Protein AF-0000000080277235 (afdb_homodimer)

Radius of gyration: 29.0 Å; Cα contacts (8 Å, |Δi|>4): 1519; chains: 2; bounding box: 63×84×92 Å

Structure (mmCIF, N/CA/C/O backbone):
data_AF-0000000080277235-model_v1
#
loop_
_entity.id
_entity.type
_entity.pdbx_description
1 polymer 'ROK family transcriptional regulator'
#
loop_
_atom_site.group_PDB
_atom_site.id
_atom_site.type_symbol
_atom_site.label_atom_id
_atom_site.label_alt_id
_atom_site.label_comp_id
_atom_site.label_asym_id
_atom_site.label_entity_id
_atom_site.label_seq_id
_atom_site.pdbx_PDB_ins_code
_atom_site.Cartn_x
_atom_site.Cartn_y
_atom_site.Cartn_z
_atom_site.occupancy
_atom_site.B_iso_or_equiv
_atom_site.auth_seq_id
_atom_site.auth_comp_id
_atom_site.auth_asym_id
_atom_site.auth_atom_id
_atom_site.pdbx_PDB_model_num
ATOM 1 N N . MET A 1 1 ? 22.406 3.578 -0.194 1 37.38 1 MET A N 1
ATOM 2 C CA . MET A 1 1 ? 23.281 4.738 -0.133 1 37.38 1 MET A CA 1
ATOM 3 C C . MET A 1 1 ? 23.281 5.352 1.264 1 37.38 1 MET A C 1
ATOM 5 O O . MET A 1 1 ? 22.234 5.449 1.901 1 37.38 1 MET A O 1
ATOM 9 N N . LYS A 1 2 ? 24.375 5.488 1.881 1 57.31 2 LYS A N 1
ATOM 10 C CA . LYS A 1 2 ? 24.578 6.016 3.227 1 57.31 2 LYS A CA 1
ATOM 11 C C . LYS A 1 2 ? 23.953 7.402 3.365 1 57.31 2 LYS A C 1
ATOM 13 O O . LYS A 1 2 ? 24.109 8.25 2.482 1 57.31 2 LYS A O 1
ATOM 18 N N . GLU A 1 3 ? 22.938 7.582 4.219 1 74.44 3 GLU A N 1
ATOM 19 C CA . GLU A 1 3 ? 22.328 8.883 4.48 1 74.44 3 GLU A CA 1
ATOM 20 C C . GLU A 1 3 ? 23.375 9.961 4.676 1 74.44 3 GLU A C 1
ATOM 22 O O . GLU A 1 3 ? 24.422 9.711 5.281 1 74.44 3 GLU A O 1
ATOM 27 N N . ASN A 1 4 ? 23.156 11.117 4.027 1 87.19 4 ASN A N 1
ATOM 28 C CA . ASN A 1 4 ? 24.016 12.281 4.188 1 87.19 4 ASN A CA 1
ATOM 29 C C . ASN A 1 4 ? 24.172 12.68 5.652 1 87.19 4 ASN A C 1
ATOM 31 O O . ASN A 1 4 ? 23.172 12.719 6.387 1 87.19 4 ASN A O 1
ATOM 35 N N . ASN A 1 5 ? 25.375 12.836 6.137 1 92.38 5 ASN A N 1
ATOM 36 C CA . ASN A 1 5 ? 25.672 13.133 7.535 1 92.38 5 ASN A CA 1
ATOM 37 C C . ASN A 1 5 ? 24.906 14.375 8.008 1 92.38 5 ASN A C 1
ATOM 39 O O . ASN A 1 5 ? 24.406 14.406 9.133 1 92.38 5 ASN A O 1
ATOM 43 N N . TYR A 1 6 ? 24.797 15.391 7.18 1 93.5 6 TYR A N 1
ATOM 44 C CA . TYR A 1 6 ? 24.109 16.625 7.555 1 93.5 6 TYR A CA 1
ATOM 45 C C . TYR A 1 6 ? 22.609 16.359 7.746 1 93.5 6 TYR A C 1
ATOM 47 O O . TYR A 1 6 ? 22.016 16.875 8.695 1 93.5 6 TYR A O 1
ATOM 55 N N . SER A 1 7 ? 22.109 15.586 6.805 1 92.75 7 SER A N 1
ATOM 56 C CA . SER A 1 7 ? 20.688 15.25 6.914 1 92.75 7 SER A CA 1
ATOM 57 C C . SER A 1 7 ? 20.406 14.492 8.203 1 92.75 7 SER A C 1
ATOM 59 O O . SER A 1 7 ? 19.422 14.781 8.898 1 92.75 7 SER A O 1
ATOM 61 N N . LEU A 1 8 ? 21.234 13.555 8.445 1 92.12 8 LEU A N 1
ATOM 62 C CA . LEU A 1 8 ? 21.078 12.742 9.648 1 92.12 8 LEU A CA 1
ATOM 63 C C . LEU A 1 8 ? 21.141 13.609 10.898 1 92.12 8 LEU A C 1
ATOM 65 O O . LEU A 1 8 ? 20.312 13.469 11.805 1 92.12 8 LEU A O 1
ATOM 69 N N . ILE A 1 9 ? 22.078 14.492 10.977 1 94.69 9 ILE A N 1
ATOM 70 C CA . ILE A 1 9 ? 22.281 15.367 12.117 1 94.69 9 ILE A CA 1
ATOM 71 C C . ILE A 1 9 ? 21.094 16.328 12.266 1 94.69 9 ILE A C 1
ATOM 73 O O . ILE A 1 9 ? 20.531 16.469 13.352 1 94.69 9 ILE A O 1
ATOM 77 N N . LEU A 1 10 ? 20.672 16.938 11.18 1 94.25 10 LEU A N 1
ATOM 78 C CA . LEU A 1 10 ? 19.562 17.875 11.203 1 94.25 10 LEU A CA 1
ATOM 79 C C . LEU A 1 10 ? 18.266 17.188 11.648 1 94.25 10 LEU A C 1
ATOM 81 O O . LEU A 1 10 ? 17.531 17.734 12.477 1 94.25 10 LEU A O 1
ATOM 85 N N . ARG A 1 11 ? 18.031 16.047 11.164 1 91 11 ARG A N 1
ATOM 86 C CA . ARG A 1 11 ? 16.828 15.312 11.531 1 91 11 ARG A CA 1
ATOM 87 C C . ARG A 1 11 ? 16.828 14.969 13.023 1 91 11 ARG A C 1
ATOM 89 O O . ARG A 1 11 ? 15.797 15.047 13.688 1 91 11 ARG A O 1
ATOM 96 N N . THR A 1 12 ? 18.031 14.57 13.461 1 92.44 12 THR A N 1
ATOM 97 C CA . THR A 1 12 ? 18.156 14.219 14.875 1 92.44 12 THR A CA 1
ATOM 98 C C . THR A 1 12 ? 17.906 15.43 15.766 1 92.44 12 THR A C 1
ATOM 100 O O . THR A 1 12 ? 17.188 15.336 16.766 1 92.44 12 THR A O 1
ATOM 103 N N . ILE A 1 13 ? 18.453 16.547 15.398 1 93.94 13 ILE A N 1
ATOM 104 C CA . ILE A 1 13 ? 18.234 17.766 16.172 1 93.94 13 ILE A CA 1
ATOM 105 C C . ILE A 1 13 ? 16.75 18.141 16.125 1 93.94 13 ILE A C 1
ATOM 107 O O . ILE A 1 13 ? 16.172 18.531 17.156 1 93.94 13 ILE A O 1
ATOM 111 N N . HIS A 1 14 ? 16.156 18.016 14.953 1 92.12 14 HIS A N 1
ATOM 112 C CA . HIS A 1 14 ? 14.727 18.312 14.82 1 92.12 14 HIS A CA 1
ATOM 113 C C . HIS A 1 14 ? 13.891 17.422 15.727 1 92.12 14 HIS A C 1
ATOM 115 O O . HIS A 1 14 ? 12.953 17.891 16.375 1 92.12 14 HIS A O 1
ATOM 121 N N . HIS A 1 15 ? 14.211 16.25 15.781 1 88.44 15 HIS A N 1
ATOM 122 C CA . HIS A 1 15 ? 13.438 15.266 16.516 1 88.44 15 HIS A CA 1
ATOM 123 C C . HIS A 1 15 ? 13.477 15.547 18.016 1 88.44 15 HIS A C 1
ATOM 125 O O . HIS A 1 15 ? 12.461 15.414 18.703 1 88.44 15 HIS A O 1
ATOM 131 N N . TYR A 1 16 ? 14.609 16.047 18.484 1 89.5 16 TYR A N 1
ATOM 132 C CA . TYR A 1 16 ? 14.766 16.203 19.922 1 89.5 16 TYR A CA 1
ATOM 133 C C . TYR A 1 16 ? 14.555 17.656 20.344 1 89.5 16 TYR A C 1
ATOM 135 O O . TYR A 1 16 ? 14.375 17.953 21.531 1 89.5 16 TYR A O 1
ATOM 143 N N . GLY A 1 17 ? 14.492 18.5 19.375 1 90.06 17 GLY A N 1
ATOM 144 C CA . GLY A 1 17 ? 14.352 19.906 19.672 1 90.06 17 GLY A CA 1
ATOM 145 C C . GLY A 1 17 ? 15.656 20.562 20.078 1 90.06 17 GLY A C 1
ATOM 146 O O . GLY A 1 17 ? 16.109 21.516 19.422 1 90.06 17 GLY A O 1
ATOM 147 N N . THR A 1 18 ? 16.219 20.109 21.203 1 91.81 18 THR A N 1
ATOM 148 C CA . THR A 1 18 ? 17.531 20.469 21.719 1 91.81 18 THR A CA 1
ATOM 149 C C . THR A 1 18 ? 18.312 19.219 22.094 1 91.81 18 THR A C 1
ATOM 151 O O . THR A 1 18 ? 17.766 18.266 22.656 1 91.81 18 THR A O 1
ATOM 154 N N . ILE A 1 19 ? 19.609 19.281 21.656 1 94.19 19 ILE A N 1
ATOM 155 C CA . ILE A 1 19 ? 20.375 18.062 21.906 1 94.19 19 ILE A CA 1
ATOM 156 C C . ILE A 1 19 ? 21.828 18.406 22.188 1 94.19 19 ILE A C 1
ATOM 158 O O . ILE A 1 19 ? 22.391 19.328 21.562 1 94.19 19 ILE A O 1
ATOM 162 N N . GLU A 1 20 ? 22.406 17.672 23.062 1 93.44 20 GLU A N 1
ATOM 163 C CA . GLU A 1 20 ? 23.844 17.812 23.328 1 93.44 20 GLU A CA 1
ATOM 164 C C . GLU A 1 20 ? 24.656 17.125 22.234 1 93.44 20 GLU A C 1
ATOM 166 O O . GLU A 1 20 ? 24.219 16.141 21.641 1 93.44 20 GLU A O 1
ATOM 171 N N . ARG A 1 21 ? 25.844 17.656 22.016 1 90.94 21 ARG A N 1
ATOM 172 C CA . ARG A 1 21 ? 26.734 17.094 21 1 90.94 21 ARG A CA 1
ATOM 173 C C . ARG A 1 21 ? 27.031 15.617 21.297 1 90.94 21 ARG A C 1
ATOM 175 O O . ARG A 1 21 ? 27.062 14.797 20.375 1 90.94 21 ARG A O 1
ATOM 182 N N . VAL A 1 22 ? 27.219 15.375 22.562 1 91.56 22 VAL A N 1
ATOM 183 C CA . VAL A 1 22 ? 27.578 14.008 22.953 1 91.56 22 VAL A CA 1
ATOM 184 C C . VAL A 1 22 ? 26.438 13.062 22.594 1 91.56 22 VAL A C 1
ATOM 186 O O . VAL A 1 22 ? 26.672 11.953 22.094 1 91.56 22 VAL A O 1
ATOM 189 N N . LYS A 1 23 ? 25.281 13.445 22.828 1 93.81 23 LYS A N 1
ATOM 190 C CA . LYS A 1 23 ? 24.125 12.633 22.5 1 93.81 23 LYS A CA 1
ATOM 191 C C . LYS A 1 23 ? 23.938 12.5 21 1 93.81 23 LYS A C 1
ATOM 193 O O . LYS A 1 23 ? 23.484 11.461 20.516 1 93.81 23 LYS A O 1
ATOM 198 N N . LEU A 1 24 ? 24.203 13.516 20.328 1 94 24 LEU A N 1
ATOM 199 C CA . LEU A 1 24 ? 24.141 13.484 18.859 1 94 24 LEU A CA 1
ATOM 200 C C . LEU A 1 24 ? 25.062 12.414 18.297 1 94 24 LEU A C 1
ATOM 202 O O . LEU A 1 24 ? 24.688 11.711 17.359 1 94 24 LEU A O 1
ATOM 206 N N . VAL A 1 25 ? 26.266 12.266 18.875 1 94.56 25 VAL A N 1
ATOM 207 C CA . VAL A 1 25 ? 27.219 11.242 18.469 1 94.56 25 VAL A CA 1
ATOM 208 C C . VAL A 1 25 ? 26.625 9.859 18.703 1 94.56 25 VAL A C 1
ATOM 210 O O . VAL A 1 25 ? 26.672 9 17.828 1 94.56 25 VAL A O 1
ATOM 213 N N . GLU A 1 26 ? 26.031 9.742 19.812 1 94.25 26 GLU A N 1
ATOM 214 C CA . GLU A 1 26 ? 25.438 8.461 20.188 1 94.25 26 GLU A CA 1
ATOM 215 C C . GLU A 1 26 ? 24.297 8.086 19.266 1 94.25 26 GLU A C 1
ATOM 217 O O . GLU A 1 26 ? 24.219 6.953 18.766 1 94.25 26 GLU A O 1
ATOM 222 N N . LEU A 1 27 ? 23.5 9 18.969 1 91.38 27 LEU A N 1
ATOM 223 C CA . LEU A 1 27 ? 22.25 8.727 18.266 1 91.38 27 LEU A CA 1
ATOM 224 C C . LEU A 1 27 ? 22.5 8.57 16.766 1 91.38 27 LEU A C 1
ATOM 226 O O . LEU A 1 27 ? 21.797 7.805 16.094 1 91.38 27 LEU A O 1
ATOM 230 N N . THR A 1 28 ? 23.453 9.203 16.234 1 93 28 THR A N 1
ATOM 231 C CA . THR A 1 28 ? 23.719 9.156 14.805 1 93 28 THR A CA 1
ATOM 232 C C . THR A 1 28 ? 24.703 8.039 14.469 1 93 28 THR A C 1
ATOM 234 O O . THR A 1 28 ? 24.859 7.672 13.305 1 93 28 THR A O 1
ATOM 237 N N . ALA A 1 29 ? 25.438 7.621 15.438 1 92.75 29 ALA A N 1
ATOM 238 C CA . ALA A 1 29 ? 26.484 6.609 15.273 1 92.75 29 ALA A CA 1
ATOM 239 C C . ALA A 1 29 ? 27.594 7.113 14.375 1 92.75 29 ALA A C 1
ATOM 241 O O . ALA A 1 29 ? 28.281 6.32 13.711 1 92.75 29 ALA A O 1
ATOM 242 N N . LEU A 1 30 ? 27.656 8.383 14.289 1 93.62 30 LEU A N 1
ATOM 243 C CA . LEU A 1 30 ? 28.781 9.016 13.617 1 93.62 30 LEU A CA 1
ATOM 244 C C . LEU A 1 30 ? 29.938 9.219 14.586 1 93.62 30 LEU A C 1
ATOM 246 O O . LEU A 1 30 ? 29.75 9.234 15.797 1 93.62 30 LEU A O 1
ATOM 250 N N . SER A 1 31 ? 31.094 9.352 13.992 1 94.31 31 SER A N 1
ATOM 251 C CA . SER A 1 31 ? 32.25 9.625 14.844 1 94.31 31 SER A CA 1
ATOM 252 C C . SER A 1 31 ? 32.156 11.016 15.461 1 94.31 31 SER A C 1
ATOM 254 O O . SER A 1 31 ? 31.594 11.93 14.859 1 94.31 31 SER A O 1
ATOM 256 N N . PRO A 1 32 ? 32.75 11.133 16.641 1 94.56 32 PRO A N 1
ATOM 257 C CA . PRO A 1 32 ? 32.75 12.453 17.266 1 94.56 32 PRO A CA 1
ATOM 258 C C . PRO A 1 32 ? 33.406 13.523 16.391 1 94.56 32 PRO A C 1
ATOM 260 O O . PRO A 1 32 ? 32.906 14.656 16.344 1 94.56 32 PRO A O 1
ATOM 263 N N . SER A 1 33 ? 34.406 13.18 15.68 1 95.5 33 SER A N 1
ATOM 264 C CA . SER A 1 33 ? 35.062 14.141 14.797 1 95.5 33 SER A CA 1
ATOM 265 C C . SER A 1 33 ? 34.156 14.57 13.656 1 95.5 33 SER A C 1
ATOM 267 O O . SER A 1 33 ? 34.125 15.742 13.289 1 95.5 33 SER A O 1
ATOM 269 N N . THR A 1 34 ? 33.375 13.648 13.102 1 95.19 34 THR A N 1
ATOM 270 C CA . THR A 1 34 ? 32.438 13.93 12.023 1 95.19 34 THR A CA 1
ATOM 271 C C . THR A 1 34 ? 31.312 14.844 12.516 1 95.19 34 THR A C 1
ATOM 273 O O . THR A 1 34 ? 30.953 15.812 11.852 1 95.19 34 THR A O 1
ATOM 276 N N . VAL A 1 35 ? 30.859 14.523 13.711 1 96.25 35 VAL A N 1
ATOM 277 C CA . VAL A 1 35 ? 29.781 15.328 14.289 1 96.25 35 VAL A CA 1
ATOM 278 C C . VAL A 1 35 ? 30.281 16.75 14.547 1 96.25 35 VAL A C 1
ATOM 280 O O . VAL A 1 35 ? 29.594 17.719 14.211 1 96.25 35 VAL A O 1
ATOM 283 N N . THR A 1 36 ? 31.406 16.812 15.039 1 94.56 36 THR A N 1
ATOM 284 C CA . THR A 1 36 ? 31.984 18.125 15.352 1 94.56 36 THR A CA 1
ATOM 285 C C . THR A 1 36 ? 32.156 18.953 14.086 1 94.56 36 THR A C 1
ATOM 287 O O . THR A 1 36 ? 31.797 20.125 14.047 1 94.56 36 THR A O 1
ATOM 290 N N . ARG A 1 37 ? 32.656 18.344 13.102 1 95.5 37 ARG A N 1
ATOM 291 C CA . ARG A 1 37 ? 32.875 19.031 11.836 1 95.5 37 ARG A CA 1
ATOM 292 C C . ARG A 1 37 ? 31.562 19.5 11.234 1 95.5 37 ARG A C 1
ATOM 294 O O . ARG A 1 37 ? 31.438 20.672 10.859 1 95.5 37 ARG A O 1
ATOM 301 N N . CYS A 1 38 ? 30.625 18.625 11.133 1 96.12 38 CYS A N 1
ATOM 302 C CA . CYS A 1 38 ? 29.328 18.938 10.523 1 96.12 38 CYS A CA 1
ATOM 303 C C . CYS A 1 38 ? 28.594 20.016 11.32 1 96.12 38 CYS A C 1
ATOM 305 O O . CYS A 1 38 ? 28.047 20.953 10.742 1 96.12 38 CYS A O 1
ATOM 307 N N . VAL A 1 39 ? 28.672 19.859 12.609 1 96.12 39 VAL A N 1
ATOM 308 C CA . VAL A 1 39 ? 27.953 20.797 13.477 1 96.12 39 VAL A CA 1
ATOM 309 C C . VAL A 1 39 ? 28.578 22.188 13.367 1 96.12 39 VAL A C 1
ATOM 311 O O . VAL A 1 39 ? 27.875 23.188 13.281 1 96.12 39 VAL A O 1
ATOM 314 N N . ASN A 1 40 ? 29.859 22.203 13.367 1 96.12 40 ASN A N 1
ATOM 315 C CA . ASN A 1 40 ? 30.531 23.484 13.234 1 96.12 40 ASN A CA 1
ATOM 316 C C . ASN A 1 40 ? 30.172 24.172 11.922 1 96.12 40 ASN A C 1
ATOM 318 O O . ASN A 1 40 ? 29.969 25.391 11.891 1 96.12 40 ASN A O 1
ATOM 322 N N . GLU A 1 41 ? 30.094 23.406 10.922 1 96.44 41 GLU A N 1
ATOM 323 C CA . GLU A 1 41 ? 29.703 23.969 9.633 1 96.44 41 GLU A CA 1
ATOM 324 C C . GLU A 1 41 ? 28.266 24.5 9.664 1 96.44 41 GLU A C 1
ATOM 326 O O . GLU A 1 41 ? 27.984 25.578 9.133 1 96.44 41 GLU A O 1
ATOM 331 N N . LEU A 1 42 ? 27.391 23.797 10.281 1 97.06 42 LEU A N 1
ATOM 332 C CA . LEU A 1 42 ? 25.984 24.172 10.383 1 97.06 42 LEU A CA 1
ATOM 333 C C . LEU A 1 42 ? 25.828 25.438 11.234 1 97.06 42 LEU A C 1
ATOM 335 O O . LEU A 1 42 ? 24.969 26.266 10.953 1 97.06 42 LEU A O 1
ATOM 339 N N . ILE A 1 43 ? 26.672 25.562 12.234 1 95.94 43 ILE A N 1
ATOM 340 C CA . ILE A 1 43 ? 26.656 26.734 13.094 1 95.94 43 ILE A CA 1
ATOM 341 C C . ILE A 1 43 ? 27.203 27.938 12.328 1 95.94 43 ILE A C 1
ATOM 343 O O . ILE A 1 43 ? 26.609 29.016 12.352 1 95.94 43 ILE A O 1
ATOM 347 N N . ASN A 1 44 ? 28.266 27.672 11.633 1 96.12 44 ASN A N 1
ATOM 348 C CA . ASN A 1 44 ? 28.891 28.75 10.875 1 96.12 44 ASN A CA 1
ATOM 349 C C . ASN A 1 44 ? 27.938 29.312 9.812 1 96.12 44 ASN A C 1
ATOM 351 O O . ASN A 1 44 ? 27.969 30.516 9.531 1 96.12 44 ASN A O 1
ATOM 355 N N . GLU A 1 45 ? 27.156 28.438 9.273 1 96.12 45 GLU A N 1
ATOM 356 C CA . GLU A 1 45 ? 26.219 28.859 8.234 1 96.12 45 GLU A CA 1
ATOM 357 C C . GLU A 1 45 ? 24.891 29.266 8.828 1 96.12 45 GLU A C 1
ATOM 359 O O . GLU A 1 45 ? 23.938 29.547 8.094 1 96.12 45 GLU A O 1
ATOM 364 N N . ASN A 1 46 ? 24.734 29.234 10.172 1 95.81 46 ASN A N 1
ATOM 365 C CA . ASN A 1 46 ? 23.609 29.766 10.945 1 95.81 46 ASN A CA 1
ATOM 366 C C . ASN A 1 46 ? 22.375 28.875 10.812 1 95.81 46 ASN A C 1
ATOM 368 O O . ASN A 1 46 ? 21.234 29.344 10.883 1 95.81 46 ASN A O 1
ATOM 372 N N . TYR A 1 47 ? 22.562 27.609 10.531 1 97.12 47 TYR A N 1
ATOM 373 C CA . TYR A 1 47 ? 21.453 26.672 10.484 1 97.12 47 TYR A CA 1
ATOM 374 C C . TYR A 1 47 ? 21.188 26.078 11.867 1 97.12 47 TYR A C 1
ATOM 376 O O . TYR A 1 47 ? 20.062 25.688 12.18 1 97.12 47 TYR A O 1
ATOM 384 N N . VAL A 1 48 ? 22.266 25.984 12.711 1 97.06 48 VAL A N 1
ATOM 385 C CA . VAL A 1 48 ? 22.203 25.469 14.07 1 97.06 48 VAL A CA 1
ATOM 386 C C . VAL A 1 48 ? 22.812 26.484 15.039 1 97.06 48 VAL A C 1
ATOM 388 O O . VAL A 1 48 ? 23.75 27.203 14.68 1 97.06 48 VAL A O 1
ATOM 391 N N . VAL A 1 49 ? 22.266 26.531 16.203 1 96.25 49 VAL A N 1
ATOM 392 C CA . VAL A 1 49 ? 22.797 27.438 17.219 1 96.25 49 VAL A CA 1
ATOM 393 C C . VAL A 1 49 ? 23.094 26.672 18.5 1 96.25 49 VAL A C 1
ATOM 395 O O . VAL A 1 49 ? 22.469 25.641 18.766 1 96.25 49 VAL A O 1
ATOM 398 N N . GLU A 1 50 ? 24 27.125 19.203 1 93.81 50 GLU A N 1
ATOM 399 C CA . GLU A 1 50 ? 24.328 26.578 20.516 1 93.81 50 GLU A CA 1
ATOM 400 C C . GLU A 1 50 ? 23.562 27.297 21.625 1 93.81 50 GLU A C 1
ATOM 402 O O . GLU A 1 50 ? 23.406 28.531 21.578 1 93.81 50 GLU A O 1
ATOM 407 N N . ILE A 1 51 ? 22.953 26.375 22.406 1 87.12 51 ILE A N 1
ATOM 408 C CA . ILE A 1 51 ? 22.219 26.938 23.547 1 87.12 51 ILE A CA 1
ATOM 409 C C . ILE A 1 51 ? 22.922 26.547 24.844 1 87.12 51 ILE A C 1
ATOM 411 O O . ILE A 1 51 ? 23.312 25.391 25.016 1 87.12 51 ILE A O 1
ATOM 415 N N . GLY A 1 52 ? 23.547 27.375 25.766 1 72.69 52 GLY A N 1
ATOM 416 C CA . GLY A 1 52 ? 24.219 27.125 27.016 1 72.69 52 GLY A CA 1
ATOM 417 C C . GLY A 1 52 ? 24.266 28.328 27.938 1 72.69 52 GLY A C 1
ATOM 418 O O . GLY A 1 52 ? 24.016 29.453 27.516 1 72.69 52 GLY A O 1
ATOM 419 N N . THR A 1 53 ? 23.656 28.25 29.109 1 55.5 53 THR A N 1
ATOM 420 C CA . THR A 1 53 ? 23.672 29.219 30.219 1 55.5 53 THR A CA 1
ATOM 421 C C . THR A 1 53 ? 25.094 29.594 30.578 1 55.5 53 THR A C 1
ATOM 423 O O . THR A 1 53 ? 25.906 28.734 30.953 1 55.5 53 THR A O 1
ATOM 426 N N . LEU A 1 54 ? 25.672 30.516 29.938 1 47.16 54 LEU A N 1
ATOM 427 C CA . LEU A 1 54 ? 26.812 31.094 30.641 1 47.16 54 LEU A CA 1
ATOM 428 C C . LEU A 1 54 ? 26.422 31.531 32.031 1 47.16 54 LEU A C 1
ATOM 430 O O . LEU A 1 54 ? 25.719 32.531 32.219 1 47.16 54 LEU A O 1
ATOM 434 N N . LYS A 1 55 ? 25.844 30.875 33.062 1 44.91 55 LYS A N 1
ATOM 435 C CA . LYS A 1 55 ? 25.812 31.547 34.375 1 44.91 55 LYS A CA 1
ATOM 436 C C . LYS A 1 55 ? 27.219 31.922 34.812 1 44.91 55 LYS A C 1
ATOM 438 O O . LYS A 1 55 ? 28.078 31.062 35 1 44.91 55 LYS A O 1
ATOM 443 N N . GLN A 1 56 ? 27.609 33.062 34.406 1 40.78 56 GLN A N 1
ATOM 444 C CA . GLN A 1 56 ? 28.719 33.719 35.062 1 40.78 56 GLN A CA 1
ATOM 445 C C . GLN A 1 56 ? 28.547 33.719 36.562 1 40.78 56 GLN A C 1
ATOM 447 O O . GLN A 1 56 ? 29.234 34.438 37.281 1 40.78 56 GLN A O 1
ATOM 452 N N . GLY A 1 57 ? 27.625 33.156 37.344 1 40.06 57 GLY A N 1
ATOM 453 C CA . GLY A 1 57 ? 27.797 33.562 38.719 1 40.06 57 GLY A CA 1
ATOM 454 C C . GLY A 1 57 ? 29.156 33.219 39.312 1 40.06 57 GLY A C 1
ATOM 455 O O . GLY A 1 57 ? 29.844 32.344 38.75 1 40.06 57 GLY A O 1
ATOM 456 N N . LYS A 1 58 ? 29.734 34.219 40.188 1 41.09 58 LYS A N 1
ATOM 457 C CA . LYS A 1 58 ? 30.969 34.188 40.969 1 41.09 58 LYS A CA 1
ATOM 458 C C . LYS A 1 58 ? 31.234 32.781 41.5 1 41.09 58 LYS A C 1
ATOM 460 O O . LYS A 1 58 ? 32.312 32.5 42.062 1 41.09 58 LYS A O 1
ATOM 465 N N . GLU A 1 59 ? 30.391 32.312 42.406 1 36.81 59 GLU A N 1
ATOM 466 C CA . GLU A 1 59 ? 30.938 31.281 43.281 1 36.81 59 GLU A CA 1
ATOM 467 C C . GLU A 1 59 ? 31.438 30.094 42.469 1 36.81 59 GLU A C 1
ATOM 469 O O . GLU A 1 59 ? 31.141 29.984 41.25 1 36.81 59 GLU A O 1
ATOM 474 N N . LYS A 1 60 ? 31.438 28.75 43.281 1 40.44 60 LYS A N 1
ATOM 475 C CA . LYS A 1 60 ? 32.219 27.516 43.156 1 40.44 60 LYS A CA 1
ATOM 476 C C . LYS A 1 60 ? 32.125 26.953 41.719 1 40.44 60 LYS A C 1
ATOM 478 O O . LYS A 1 60 ? 31.547 27.578 40.844 1 40.44 60 LYS A O 1
ATOM 483 N N . LYS A 1 61 ? 32.031 25.531 41.812 1 42.62 61 LYS A N 1
ATOM 484 C CA . LYS A 1 61 ? 32.156 24.375 40.906 1 42.62 61 LYS A CA 1
ATOM 485 C C . LYS A 1 61 ? 31.109 24.422 39.812 1 42.62 61 LYS A C 1
ATOM 487 O O . LYS A 1 61 ? 30.047 23.812 39.938 1 42.62 61 LYS A O 1
ATOM 492 N N . VAL A 1 62 ? 30.656 25.484 39.438 1 39.34 62 VAL A N 1
ATOM 493 C CA . VAL A 1 62 ? 29.609 25.438 38.406 1 39.34 62 VAL A CA 1
ATOM 494 C C . VAL A 1 62 ? 30.016 24.484 37.281 1 39.34 62 VAL A C 1
ATOM 496 O O . VAL A 1 62 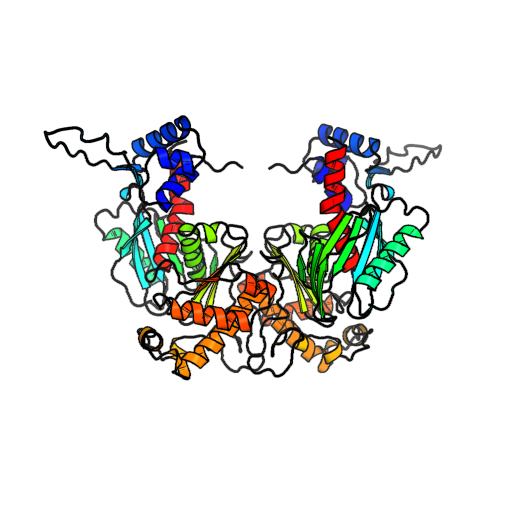? 31.031 24.719 36.625 1 39.34 62 VAL A O 1
ATOM 499 N N . GLY A 1 63 ? 29.797 23.328 37.469 1 44.62 63 GLY A N 1
ATOM 500 C CA . GLY A 1 63 ? 30.062 22.234 36.531 1 44.62 63 GLY A CA 1
ATOM 501 C C . GLY A 1 63 ? 29.766 22.594 35.094 1 44.62 63 GLY A C 1
ATOM 502 O O . GLY A 1 63 ? 28.953 23.469 34.812 1 44.62 63 GLY A O 1
ATOM 503 N N . ARG A 1 64 ? 30.812 22.531 34.188 1 48.03 64 ARG A N 1
ATOM 504 C CA . ARG A 1 64 ? 30.734 22.719 32.75 1 48.03 64 ARG A CA 1
ATOM 505 C C . ARG A 1 64 ? 29.391 22.266 32.188 1 48.03 64 ARG A C 1
ATOM 507 O O . ARG A 1 64 ? 29.062 21.078 32.219 1 48.03 64 ARG A O 1
ATOM 514 N N . ARG A 1 65 ? 28.359 22.953 32.438 1 54.12 65 ARG A N 1
ATOM 515 C CA . ARG A 1 65 ? 27.047 22.594 31.922 1 54.12 65 ARG A CA 1
ATOM 516 C C . ARG A 1 65 ? 27.078 22.344 30.422 1 54.12 65 ARG A C 1
ATOM 518 O O . ARG A 1 65 ? 27.797 23.031 29.688 1 54.12 65 ARG A O 1
ATOM 525 N N . ALA A 1 66 ? 26.609 21.25 29.812 1 65.06 66 ALA A N 1
ATOM 526 C CA . ALA A 1 66 ? 26.656 20.625 28.5 1 65.06 66 ALA A CA 1
ATOM 527 C C . ALA A 1 66 ? 25.984 21.516 27.453 1 65.06 66 ALA A C 1
ATOM 529 O O . ALA A 1 66 ? 24.875 22.016 27.672 1 65.06 66 ALA A O 1
ATOM 530 N N . ILE A 1 67 ? 26.734 22.219 26.453 1 83.25 67 ILE A N 1
ATOM 531 C CA . ILE A 1 67 ? 26.297 22.984 25.281 1 83.25 67 ILE A CA 1
ATOM 532 C C . ILE A 1 67 ? 25.328 22.141 24.453 1 83.25 67 ILE A C 1
ATOM 534 O O . ILE A 1 67 ? 25.641 21 24.094 1 83.25 67 ILE A O 1
ATOM 538 N N . SER A 1 68 ? 24.062 22.688 24.391 1 93.5 68 SER A N 1
ATOM 539 C CA . SER A 1 68 ? 23.078 21.984 23.562 1 93.5 68 SER A CA 1
ATOM 540 C C . SER A 1 68 ? 22.922 22.656 22.203 1 93.5 68 SER A C 1
ATOM 542 O O . SER A 1 68 ? 23.297 23.828 22.031 1 93.5 68 SER A O 1
ATOM 544 N N . LEU A 1 69 ? 22.531 21.938 21.234 1 95.94 69 LEU A N 1
ATOM 545 C CA . LEU A 1 69 ? 22.312 22.406 19.859 1 95.94 69 LEU A CA 1
ATOM 546 C C . LEU A 1 69 ? 20.828 22.484 19.547 1 95.94 69 LEU A C 1
ATOM 548 O O . LEU A 1 69 ? 20.047 21.625 19.984 1 95.94 69 LEU A O 1
ATOM 552 N N . LYS A 1 70 ? 20.469 23.484 18.812 1 96.69 70 LYS A N 1
ATOM 553 C CA . LYS A 1 70 ? 19.109 23.625 18.297 1 96.69 70 LYS A CA 1
ATOM 554 C C . LYS A 1 70 ? 19.125 24.172 16.875 1 96.69 70 LYS A C 1
ATOM 556 O O . LYS A 1 70 ? 20.062 24.859 16.469 1 96.69 70 LYS A O 1
ATOM 561 N N . ILE A 1 71 ? 18.078 23.859 16.156 1 97.06 71 ILE A N 1
ATOM 562 C CA . ILE A 1 71 ? 17.922 24.438 14.82 1 97.06 71 ILE A CA 1
ATOM 563 C C . ILE A 1 71 ? 17.609 25.938 14.938 1 97.06 71 ILE A C 1
ATOM 565 O O . ILE A 1 71 ? 16.797 26.344 15.766 1 97.06 71 ILE A O 1
ATOM 569 N N . ASN A 1 72 ? 18.281 26.766 14.164 1 96.25 72 ASN A N 1
ATOM 570 C CA . ASN A 1 72 ? 17.969 28.188 14.094 1 96.25 72 ASN A CA 1
ATOM 571 C C . ASN A 1 72 ? 16.625 28.438 13.406 1 96.25 72 ASN A C 1
ATOM 573 O O . ASN A 1 72 ? 16.516 28.266 12.195 1 96.25 72 ASN A O 1
ATOM 577 N N . PRO A 1 73 ? 15.656 28.859 14.141 1 94.69 73 PRO A N 1
ATOM 578 C CA . PRO A 1 73 ? 14.328 29.031 13.539 1 94.69 73 PRO A CA 1
ATOM 579 C C . PRO A 1 73 ? 14.328 30.047 12.391 1 94.69 73 PRO A C 1
ATOM 581 O O . PRO A 1 73 ? 13.516 29.953 11.469 1 94.69 73 PRO A O 1
ATOM 584 N N . LYS A 1 74 ? 15.242 30.969 12.352 1 92 74 LYS A N 1
ATOM 585 C CA . LYS A 1 74 ? 15.266 32.062 11.375 1 92 74 LYS A CA 1
ATOM 586 C C . LYS A 1 74 ? 15.898 31.594 10.062 1 92 74 LYS A C 1
ATOM 588 O O . LYS A 1 74 ? 15.844 32.312 9.062 1 92 74 LYS A O 1
ATOM 593 N N . SER A 1 75 ? 16.438 30.406 10.102 1 94.31 75 SER A N 1
ATOM 594 C CA . SER A 1 75 ? 17.188 29.953 8.93 1 94.31 75 SER A CA 1
ATOM 595 C C . SER A 1 75 ? 16.25 29.5 7.812 1 94.31 75 SER A C 1
ATOM 597 O O . SER A 1 75 ? 16.672 29.281 6.684 1 94.31 75 SER A O 1
ATOM 599 N N . PHE A 1 76 ? 15.016 29.375 8.062 1 94.25 76 PHE A N 1
ATOM 600 C CA . PHE A 1 76 ? 14.031 28.969 7.07 1 94.25 76 PHE A CA 1
ATOM 601 C C . PHE A 1 76 ? 12.633 29.438 7.457 1 94.25 76 PHE A C 1
ATOM 603 O O . PHE A 1 76 ? 12.242 29.344 8.617 1 94.25 76 PHE A O 1
ATOM 610 N N . ARG A 1 77 ? 11.945 30.016 6.605 1 94.25 77 ARG A N 1
ATOM 611 C CA . ARG A 1 77 ? 10.57 30.469 6.828 1 94.25 77 ARG A CA 1
ATOM 612 C C . ARG A 1 77 ? 9.664 30 5.695 1 94.25 77 ARG A C 1
ATOM 614 O O . ARG A 1 77 ? 10.023 30.109 4.52 1 94.25 77 ARG A O 1
ATOM 621 N N . VAL A 1 78 ? 8.516 29.5 6.059 1 96.69 78 VAL A N 1
ATOM 622 C CA . VAL A 1 78 ? 7.523 28.984 5.117 1 96.69 78 VAL A CA 1
ATOM 623 C C . VAL A 1 78 ? 6.156 29.594 5.434 1 96.69 78 VAL A C 1
ATOM 625 O O . VAL A 1 78 ? 5.785 29.734 6.602 1 96.69 78 VAL A O 1
ATOM 628 N N . LEU A 1 79 ? 5.465 30.031 4.418 1 97.5 79 LEU A N 1
ATOM 629 C CA . LEU A 1 79 ? 4.039 30.281 4.602 1 97.5 79 LEU A CA 1
ATOM 630 C C . LEU A 1 79 ? 3.23 29 4.41 1 97.5 79 LEU A C 1
ATOM 632 O O . LEU A 1 79 ? 3.363 28.328 3.389 1 97.5 79 LEU A O 1
ATOM 636 N N . LEU A 1 80 ? 2.463 28.672 5.414 1 98.44 80 LEU A N 1
ATOM 637 C CA . LEU A 1 80 ? 1.645 27.453 5.414 1 98.44 80 LEU A CA 1
ATOM 638 C C . LEU A 1 80 ? 0.176 27.797 5.184 1 98.44 80 LEU A C 1
ATOM 640 O O . LEU A 1 80 ? -0.359 28.719 5.805 1 98.44 80 LEU A O 1
ATOM 644 N N . VAL A 1 81 ? -0.424 27.094 4.281 1 98.56 81 VAL A N 1
ATOM 645 C CA . VAL A 1 81 ? -1.834 27.281 3.953 1 98.56 81 VAL A CA 1
ATOM 646 C C . VAL A 1 81 ? -2.568 25.953 4.059 1 98.56 81 VAL A C 1
ATOM 648 O O . VAL A 1 81 ? -2.322 25.031 3.27 1 98.56 81 VAL A O 1
ATOM 651 N N . ASP A 1 82 ? -3.43 25.781 5.008 1 97.75 82 ASP A N 1
ATOM 652 C CA . ASP A 1 82 ? -4.273 24.609 5.152 1 97.75 82 ASP A CA 1
ATOM 653 C C . ASP A 1 82 ? -5.699 24.891 4.68 1 97.75 82 ASP A C 1
ATOM 655 O O . ASP A 1 82 ? -6.488 25.5 5.398 1 97.75 82 ASP A O 1
ATOM 659 N N . VAL A 1 83 ? -6.004 24.391 3.537 1 96.38 83 VAL A N 1
ATOM 660 C CA . VAL A 1 83 ? -7.309 24.625 2.932 1 96.38 83 VAL A CA 1
ATOM 661 C C . VAL A 1 83 ? -8.32 23.609 3.455 1 96.38 83 VAL A C 1
ATOM 663 O O . VAL A 1 83 ? -8.148 22.406 3.279 1 96.38 83 VAL A O 1
ATOM 666 N N . GLY A 1 84 ? -9.328 24.078 4.129 1 90.56 84 GLY A N 1
ATOM 667 C CA . GLY A 1 84 ? -10.438 23.25 4.566 1 90.56 84 GLY A CA 1
ATOM 668 C C . GLY A 1 84 ? -11.703 23.453 3.752 1 90.56 84 GLY A C 1
ATOM 669 O O . GLY A 1 84 ? -11.734 24.281 2.844 1 90.56 84 GLY A O 1
ATOM 670 N N . ALA A 1 85 ? -12.727 22.656 4.062 1 85.38 85 ALA A N 1
ATOM 671 C CA . ALA A 1 85 ? -13.992 22.75 3.35 1 85.38 85 ALA A CA 1
ATOM 672 C C . ALA A 1 85 ? -14.648 24.109 3.578 1 85.38 85 ALA A C 1
ATOM 674 O O . ALA A 1 85 ? -15.227 24.688 2.656 1 85.38 85 ALA A O 1
ATOM 675 N N . TYR A 1 86 ? -14.461 24.625 4.812 1 86.5 86 TYR A N 1
ATOM 676 C CA . TYR A 1 86 ? -15.18 25.844 5.152 1 86.5 86 TYR A CA 1
ATOM 677 C C . TYR A 1 86 ? -14.211 26.953 5.574 1 86.5 86 TYR A C 1
ATOM 679 O O . TYR A 1 86 ? -14.508 28.141 5.414 1 86.5 86 TYR A O 1
ATOM 687 N N . VAL A 1 87 ? -13.109 26.516 6.172 1 91.62 87 VAL A N 1
ATOM 688 C CA . VAL A 1 87 ? -12.148 27.484 6.707 1 91.62 87 VAL A CA 1
ATOM 689 C C . VAL A 1 87 ? -10.758 27.188 6.16 1 91.62 87 VAL A C 1
ATOM 691 O O . VAL A 1 87 ? -10.359 26.016 6.066 1 91.62 87 VAL A O 1
ATOM 694 N N . THR A 1 88 ? -10.07 28.219 5.75 1 96.62 88 THR A N 1
ATOM 695 C CA . THR A 1 88 ? -8.664 28.125 5.387 1 96.62 88 THR A CA 1
ATOM 696 C C . THR A 1 88 ? -7.781 28.75 6.461 1 96.62 88 THR A C 1
ATOM 698 O O . THR A 1 88 ? -8.016 29.891 6.871 1 96.62 88 THR A O 1
ATOM 701 N N . ASN A 1 89 ? -6.816 27.969 6.949 1 97.12 89 ASN A N 1
ATOM 702 C CA . ASN A 1 89 ? -5.906 28.422 7.988 1 97.12 89 ASN A CA 1
ATOM 703 C C . ASN A 1 89 ? -4.547 28.812 7.41 1 97.12 89 ASN A C 1
ATOM 705 O O . ASN A 1 89 ? -4.062 28.172 6.473 1 97.12 89 ASN A O 1
ATOM 709 N N . TYR A 1 90 ? -3.967 29.828 7.996 1 97.5 90 TYR A N 1
ATOM 710 C CA . TYR A 1 90 ? -2.654 30.328 7.582 1 97.5 90 TYR A CA 1
ATOM 711 C C . TYR A 1 90 ? -1.691 30.359 8.766 1 97.5 90 TYR A C 1
ATOM 713 O O . TYR A 1 90 ? -2.098 30.609 9.898 1 97.5 90 TYR A O 1
ATOM 721 N N . ALA A 1 91 ? -0.457 30.094 8.508 1 97.44 91 ALA A N 1
ATOM 722 C CA . ALA A 1 91 ? 0.586 30.203 9.523 1 97.44 91 ALA A CA 1
ATOM 723 C C . ALA A 1 91 ? 1.955 30.406 8.883 1 97.44 91 ALA A C 1
ATOM 725 O O . ALA A 1 91 ? 2.154 30.109 7.707 1 97.44 91 ALA A O 1
ATOM 726 N N . PHE A 1 92 ? 2.803 31 9.602 1 96.12 92 PHE A N 1
ATOM 727 C CA . PHE A 1 92 ? 4.219 30.938 9.266 1 96.12 92 PHE A CA 1
ATOM 728 C C . PHE A 1 92 ? 4.891 29.766 9.969 1 96.12 92 PHE A C 1
ATOM 730 O O . PHE A 1 92 ? 4.609 29.5 11.141 1 96.12 92 PHE A O 1
ATOM 737 N N . GLY A 1 93 ? 5.66 29 9.25 1 96.75 93 GLY A N 1
ATOM 738 C CA . GLY A 1 93 ? 6.496 27.953 9.805 1 96.75 93 GLY A CA 1
ATOM 739 C C . GLY A 1 93 ? 7.973 28.297 9.805 1 96.75 93 GLY A C 1
ATOM 740 O O . GLY A 1 93 ? 8.438 29.062 8.961 1 96.75 93 GLY A O 1
ATOM 741 N N . TYR A 1 94 ? 8.672 27.625 10.727 1 95.69 94 TYR A N 1
ATOM 742 C CA . TYR A 1 94 ? 10.086 27.938 10.891 1 95.69 94 TYR A CA 1
ATOM 743 C C . TYR A 1 94 ? 10.93 26.672 10.836 1 95.69 94 TYR A C 1
ATOM 745 O O . TYR A 1 94 ? 10.406 25.562 10.938 1 95.69 94 TYR A O 1
ATOM 753 N N . ALA A 1 95 ? 12.203 26.844 10.742 1 95.94 95 ALA A N 1
ATOM 754 C CA . ALA A 1 95 ? 13.148 25.75 10.516 1 95.94 95 ALA A CA 1
ATOM 755 C C . ALA A 1 95 ? 13.141 24.766 11.68 1 95.94 95 ALA A C 1
ATOM 757 O O . ALA A 1 95 ? 13.414 23.578 11.5 1 95.94 95 ALA A O 1
ATOM 758 N N . ASP A 1 96 ? 12.812 25.234 12.844 1 95.56 96 ASP A N 1
ATOM 759 C CA . ASP A 1 96 ? 12.898 24.375 14.023 1 95.56 96 ASP A CA 1
ATOM 760 C C . ASP A 1 96 ? 11.617 23.562 14.195 1 95.56 96 ASP A C 1
ATOM 762 O O . ASP A 1 96 ? 11.477 22.828 15.18 1 95.56 96 ASP A O 1
ATOM 766 N N . GLY A 1 97 ? 10.648 23.781 13.312 1 95.75 97 GLY A N 1
ATOM 767 C CA . GLY A 1 97 ? 9.453 22.953 13.328 1 95.75 97 GLY A CA 1
ATOM 768 C C . GLY A 1 97 ? 8.281 23.609 14.023 1 95.75 97 GLY A C 1
ATOM 769 O O . GLY A 1 97 ? 7.234 22.984 14.211 1 95.75 97 GLY A O 1
ATOM 770 N N . THR A 1 98 ? 8.453 24.844 14.391 1 95.75 98 THR A N 1
ATOM 771 C CA . THR A 1 98 ? 7.363 25.547 15.07 1 95.75 98 THR A CA 1
ATOM 772 C C . THR A 1 98 ? 6.555 26.375 14.078 1 95.75 98 THR A C 1
ATOM 774 O O . THR A 1 98 ? 7.02 26.656 12.969 1 95.75 98 THR A O 1
ATOM 777 N N . ILE A 1 99 ? 5.289 26.719 14.43 1 96.81 99 ILE A N 1
ATOM 778 C CA . ILE A 1 99 ? 4.449 27.547 13.562 1 96.81 99 ILE A CA 1
ATOM 779 C C . ILE A 1 99 ? 3.936 28.75 14.328 1 96.81 99 ILE A C 1
ATOM 781 O O . ILE A 1 99 ? 3.875 28.734 15.562 1 96.81 99 ILE A O 1
ATOM 785 N N . GLU A 1 100 ? 3.684 29.812 13.703 1 95.44 100 GLU A N 1
ATOM 786 C CA . GLU A 1 100 ? 2.967 31 14.148 1 95.44 100 GLU A CA 1
ATOM 787 C C . GLU A 1 100 ? 1.664 31.188 13.375 1 95.44 100 GLU A C 1
ATOM 789 O O . GLU A 1 100 ? 1.68 31.562 12.203 1 95.44 100 GLU A O 1
ATOM 794 N N . LYS A 1 101 ? 0.553 30.953 14.008 1 95.69 101 LYS A N 1
ATOM 795 C CA . LYS A 1 101 ? -0.752 31 13.352 1 95.69 101 LYS A CA 1
ATOM 796 C C . LYS A 1 101 ? -1.146 32.438 13 1 95.69 101 LYS A C 1
ATOM 798 O O . LYS A 1 101 ? -0.896 33.344 13.781 1 95.69 101 LYS A O 1
ATOM 803 N N . LEU A 1 102 ? -1.769 32.531 11.914 1 94.38 102 LEU A N 1
ATOM 804 C CA . LEU A 1 102 ? -2.342 33.781 11.453 1 94.38 102 LEU A CA 1
ATOM 805 C C . LEU A 1 102 ? -3.865 33.75 11.477 1 94.38 102 LEU A C 1
ATOM 807 O O . LEU A 1 102 ? -4.449 32.75 11.938 1 94.38 102 LEU A O 1
ATOM 811 N N . GLU A 1 103 ? -4.445 34.812 11.094 1 91.44 103 GLU A N 1
ATOM 812 C CA . GLU A 1 103 ? -5.902 34.844 11.031 1 91.44 103 GLU A CA 1
ATOM 813 C C . GLU A 1 103 ? -6.426 33.906 9.938 1 91.44 103 GLU A C 1
ATOM 815 O O . GLU A 1 103 ? -5.867 33.875 8.836 1 91.44 103 GLU A O 1
ATOM 820 N N . SER A 1 104 ? -7.461 33.188 10.305 1 95.5 104 SER A N 1
ATOM 821 C CA . SER A 1 104 ? -8.117 32.281 9.336 1 95.5 104 SER A CA 1
ATOM 822 C C . SER A 1 104 ? -9.133 33.062 8.5 1 95.5 104 SER A C 1
ATOM 824 O O . SER A 1 104 ? -9.531 34.156 8.852 1 95.5 104 SER A O 1
ATOM 826 N N . SER A 1 105 ? -9.492 32.469 7.375 1 95.81 105 SER A N 1
ATOM 827 C CA . SER A 1 105 ? -10.523 33 6.504 1 95.81 105 SER A CA 1
ATOM 828 C C . SER A 1 105 ? -11.477 31.922 6.027 1 95.81 105 SER A C 1
ATOM 830 O O . SER A 1 105 ? -11.156 30.734 6.074 1 95.81 105 SER A O 1
ATOM 832 N N . ALA A 1 106 ? -12.711 32.344 5.66 1 95.44 106 ALA A N 1
ATOM 833 C CA . ALA A 1 106 ? -13.617 31.391 5 1 95.44 106 ALA A CA 1
ATOM 834 C C . ALA A 1 106 ? -13.016 30.891 3.693 1 95.44 106 ALA A C 1
ATOM 836 O O . ALA A 1 106 ? -12.398 31.641 2.943 1 95.44 106 ALA A O 1
ATOM 837 N N . THR A 1 107 ? -13.141 29.594 3.447 1 95.44 107 THR A N 1
ATOM 838 C CA . THR A 1 107 ? -12.641 29.062 2.191 1 95.44 107 THR A CA 1
ATOM 839 C C . THR A 1 107 ? -13.445 29.578 1.01 1 95.44 107 THR A C 1
ATOM 841 O O . THR A 1 107 ? -14.664 29.375 0.941 1 95.44 107 THR A O 1
ATOM 844 N N . PRO A 1 108 ? -12.797 30.25 0.087 1 96.81 108 PRO A N 1
ATOM 845 C CA . PRO A 1 108 ? -13.531 30.812 -1.047 1 96.81 108 PRO A CA 1
ATOM 846 C C . PRO A 1 108 ? -13.906 29.766 -2.088 1 96.81 108 PRO A C 1
ATOM 848 O O . PRO A 1 108 ? -13.43 28.641 -2.029 1 96.81 108 PRO A O 1
ATOM 851 N N . ASP A 1 109 ? -14.812 30.125 -2.988 1 95.12 109 ASP A N 1
ATOM 852 C CA . ASP A 1 109 ? -15.219 29.234 -4.078 1 95.12 109 ASP A CA 1
ATOM 853 C C . ASP A 1 109 ? -14.117 29.125 -5.129 1 95.12 109 ASP A C 1
ATOM 855 O O . ASP A 1 109 ? -14.008 28.109 -5.809 1 95.12 109 ASP A O 1
ATOM 859 N N . ASP A 1 110 ? -13.367 30.172 -5.203 1 96.69 110 ASP A N 1
ATOM 860 C CA . ASP A 1 110 ? -12.289 30.219 -6.188 1 96.69 110 ASP A CA 1
ATOM 861 C C . ASP A 1 110 ? -10.93 30.062 -5.516 1 96.69 110 ASP A C 1
ATOM 863 O O . ASP A 1 110 ? -10.531 30.875 -4.691 1 96.69 110 ASP A O 1
ATOM 867 N N . PHE A 1 111 ? -10.219 29.062 -5.969 1 97.38 111 PHE A N 1
ATOM 868 C CA . PHE A 1 111 ? -8.922 28.766 -5.371 1 97.38 111 PHE A CA 1
ATOM 869 C C . PHE A 1 111 ? -7.961 29.938 -5.555 1 97.38 111 PHE A C 1
ATOM 871 O O . PHE A 1 111 ? -7.086 30.172 -4.719 1 97.38 111 PHE A O 1
ATOM 878 N N . TYR A 1 112 ? -8.109 30.703 -6.598 1 97.19 112 TYR A N 1
ATOM 879 C CA . TYR A 1 112 ? -7.207 31.812 -6.902 1 97.19 112 TYR A CA 1
ATOM 880 C C . TYR A 1 112 ? -7.305 32.906 -5.84 1 97.19 112 TYR A C 1
ATOM 882 O O . TYR A 1 112 ? -6.367 33.688 -5.652 1 97.19 112 TYR A O 1
ATOM 890 N N . GLU A 1 113 ? -8.406 32.906 -5.152 1 97.69 113 GLU A N 1
ATOM 891 C CA . GLU A 1 113 ? -8.531 33.844 -4.035 1 97.69 113 GLU A CA 1
ATOM 892 C C . GLU A 1 113 ? -7.617 33.438 -2.881 1 97.69 113 GLU A C 1
ATOM 894 O O . GLU A 1 113 ? -7.133 34.312 -2.141 1 97.69 113 GLU A O 1
ATOM 899 N N . ILE A 1 114 ? -7.398 32.188 -2.688 1 97.75 114 ILE A N 1
ATOM 900 C CA . ILE A 1 114 ? -6.473 31.703 -1.67 1 97.75 114 ILE A CA 1
ATOM 901 C C . ILE A 1 114 ? -5.043 32.094 -2.041 1 97.75 114 ILE A C 1
ATOM 903 O O . ILE A 1 114 ? -4.27 32.5 -1.186 1 97.75 114 ILE A O 1
ATOM 907 N N . ILE A 1 115 ? -4.75 31.984 -3.338 1 97.25 115 ILE A N 1
ATOM 908 C CA . ILE A 1 115 ? -3.434 32.375 -3.832 1 97.25 115 ILE A CA 1
ATOM 909 C C . ILE A 1 115 ? -3.207 33.875 -3.586 1 97.25 115 ILE A C 1
ATOM 911 O O . ILE A 1 115 ? -2.148 34.25 -3.094 1 97.25 115 ILE A O 1
ATOM 915 N N . ALA A 1 116 ? -4.203 34.625 -3.906 1 96.69 116 ALA A N 1
ATOM 916 C CA . ALA A 1 116 ? -4.109 36.062 -3.707 1 96.69 116 ALA A CA 1
ATOM 917 C C . ALA A 1 116 ? -3.895 36.406 -2.234 1 96.69 116 ALA A C 1
ATOM 919 O O . ALA A 1 116 ? -3.1 37.281 -1.903 1 96.69 116 ALA A O 1
ATOM 920 N N . GLU A 1 117 ? -4.617 35.719 -1.404 1 96.12 117 GLU A N 1
ATOM 921 C CA . GLU A 1 117 ? -4.461 35.938 0.031 1 96.12 117 GLU A CA 1
ATOM 922 C C . GLU A 1 117 ? -3.059 35.562 0.497 1 96.12 117 GLU A C 1
ATOM 924 O O . GLU A 1 117 ? -2.449 36.25 1.3 1 96.12 117 GLU A O 1
ATOM 929 N N . ALA A 1 118 ? -2.576 34.469 0.055 1 95.56 118 ALA A N 1
ATOM 930 C CA . ALA A 1 118 ? -1.218 34.031 0.386 1 95.56 118 ALA A CA 1
ATOM 931 C C . ALA A 1 118 ? -0.196 35.094 -0.037 1 95.56 118 ALA A C 1
ATOM 933 O O . ALA A 1 118 ? 0.704 35.438 0.732 1 95.56 118 ALA A O 1
ATOM 934 N N . GLU A 1 119 ? -0.368 35.625 -1.223 1 94 119 GLU A N 1
ATOM 935 C CA . GLU A 1 119 ? 0.535 36.656 -1.729 1 94 119 GLU A CA 1
ATOM 936 C C . GLU A 1 119 ? 0.467 37.938 -0.872 1 94 119 GLU A C 1
ATOM 938 O O . GLU A 1 119 ? 1.495 38.531 -0.572 1 94 119 GLU A O 1
ATOM 943 N N . SER A 1 120 ? -0.715 38.219 -0.533 1 93.75 120 SER A N 1
ATOM 944 C CA . SER A 1 120 ? -0.903 39.406 0.311 1 93.75 120 SER A CA 1
ATOM 945 C C . SER A 1 120 ? -0.209 39.25 1.658 1 93.75 120 SER A C 1
ATOM 947 O O . SER A 1 120 ? 0.417 40.156 2.162 1 93.75 120 SER A O 1
ATOM 949 N N . LEU A 1 121 ? -0.307 38.031 2.213 1 93 121 LEU A N 1
ATOM 950 C CA . LEU A 1 121 ? 0.309 37.719 3.504 1 93 121 LEU A CA 1
ATOM 951 C C . LEU A 1 121 ? 1.829 37.812 3.408 1 93 121 LEU A C 1
ATOM 953 O O . LEU A 1 121 ? 2.49 38.281 4.324 1 93 121 LEU A O 1
ATOM 957 N N . ILE A 1 122 ? 2.377 37.375 2.346 1 91.38 122 ILE A N 1
ATOM 958 C CA . ILE A 1 122 ? 3.82 37.406 2.133 1 91.38 122 ILE A CA 1
ATOM 959 C C . ILE A 1 122 ? 4.301 38.844 2.051 1 91.38 122 ILE A C 1
ATOM 961 O O . ILE A 1 122 ? 5.355 39.188 2.594 1 91.38 122 ILE A O 1
ATOM 965 N N . HIS A 1 123 ? 3.521 39.688 1.459 1 87.69 123 HIS A N 1
ATOM 966 C CA . HIS A 1 123 ? 3.922 41.094 1.239 1 87.69 123 HIS A CA 1
ATOM 967 C C . HIS A 1 123 ? 3.707 41.938 2.494 1 87.69 123 HIS A C 1
ATOM 969 O O . HIS A 1 123 ? 4.43 42.906 2.727 1 87.69 123 HIS A O 1
ATOM 975 N N . SER A 1 124 ? 2.709 41.656 3.236 1 82.19 124 SER A N 1
ATOM 976 C CA . SER A 1 124 ? 2.314 42.5 4.359 1 82.19 124 SER A CA 1
ATOM 977 C C . SER A 1 124 ? 3.156 42.188 5.598 1 82.19 124 SER A C 1
ATOM 979 O O . SER A 1 124 ? 3.277 43.031 6.488 1 82.19 124 SER A O 1
ATOM 981 N N . TYR A 1 125 ? 3.42 41.062 5.848 1 69.62 125 TYR A N 1
ATOM 982 C CA . TYR A 1 125 ? 4.086 40.688 7.094 1 69.62 125 TYR A CA 1
ATOM 983 C C . TYR A 1 125 ? 5.543 41.156 7.086 1 69.62 125 TYR A C 1
ATOM 985 O O . TYR A 1 125 ? 6.273 40.875 6.129 1 69.62 125 TYR A O 1
ATOM 993 N N . LYS A 1 126 ? 5.859 42.156 7.941 1 57 126 LYS A N 1
ATOM 994 C CA . LYS A 1 126 ? 7.176 42.719 8.234 1 57 126 LYS A CA 1
ATOM 995 C C . LYS A 1 126 ? 8.195 41.625 8.523 1 57 126 LYS A C 1
ATOM 997 O O . LYS A 1 126 ? 7.898 40.656 9.234 1 57 126 LYS A O 1
ATOM 1002 N N . GLY A 1 127 ? 9.281 41.469 7.676 1 56.09 127 GLY A N 1
ATOM 1003 C CA . GLY A 1 127 ? 10.32 40.469 7.844 1 56.09 127 GLY A CA 1
ATOM 1004 C C . GLY A 1 127 ? 10.195 39.312 6.879 1 56.09 127 GLY A C 1
ATOM 1005 O O . GLY A 1 127 ? 11.031 38.406 6.867 1 56.09 127 GLY A O 1
ATOM 1006 N N . THR A 1 128 ? 9.016 39.406 6.234 1 56.16 128 THR A N 1
ATOM 1007 C CA . THR A 1 128 ? 8.586 38.281 5.406 1 56.16 128 THR A CA 1
ATOM 1008 C C . THR A 1 128 ? 9.375 38.25 4.105 1 56.16 128 THR A C 1
ATOM 1010 O O . THR A 1 128 ? 9.094 37.438 3.227 1 56.16 128 THR A O 1
ATOM 1013 N N . LYS A 1 129 ? 10.219 39.219 3.922 1 61.44 129 LYS A N 1
ATOM 1014 C CA . LYS A 1 129 ? 11.078 39.094 2.748 1 61.44 129 LYS A CA 1
ATOM 1015 C C . LYS A 1 129 ? 11.859 37.781 2.773 1 61.44 129 LYS A C 1
ATOM 1017 O O . LYS A 1 129 ? 12.453 37.375 1.768 1 61.44 129 LYS A O 1
ATOM 1022 N N . ASP A 1 130 ? 11.422 36.969 3.791 1 83.06 130 ASP A N 1
ATOM 1023 C CA . ASP A 1 130 ? 12.297 35.812 3.959 1 83.06 130 ASP A CA 1
ATOM 1024 C C . ASP A 1 130 ? 11.539 34.5 3.721 1 83.06 130 ASP A C 1
ATOM 1026 O O . ASP A 1 130 ? 12.102 33.406 3.879 1 83.06 130 ASP A O 1
ATOM 1030 N N . VAL A 1 131 ? 10.32 34.688 3.197 1 92.69 131 VAL A N 1
ATOM 1031 C CA . VAL A 1 131 ? 9.586 33.438 2.92 1 92.69 131 VAL A CA 1
ATOM 1032 C C . VAL A 1 131 ? 10.062 32.844 1.599 1 92.69 131 VAL A C 1
ATOM 1034 O O . VAL A 1 131 ? 10 33.5 0.555 1 92.69 131 VAL A O 1
ATOM 1037 N N . GLU A 1 132 ? 10.516 31.672 1.648 1 91.06 132 GLU A N 1
ATOM 1038 C CA . GLU A 1 132 ? 11.055 31.016 0.462 1 91.06 132 GLU A CA 1
ATOM 1039 C C . GLU A 1 132 ? 10.039 30.047 -0.14 1 91.06 132 GLU A C 1
ATOM 1041 O O . GLU A 1 132 ? 9.977 29.891 -1.36 1 91.06 132 GLU A O 1
ATOM 1046 N N . VAL A 1 133 ? 9.305 29.438 0.711 1 96.44 133 VAL A N 1
ATOM 1047 C CA . VAL A 1 133 ? 8.398 28.375 0.302 1 96.44 133 VAL A CA 1
ATOM 1048 C C . VAL A 1 133 ? 6.977 28.688 0.767 1 96.44 133 VAL A C 1
ATOM 1050 O O . VAL A 1 133 ? 6.781 29.234 1.859 1 96.44 133 VAL A O 1
ATOM 1053 N N . VAL A 1 134 ? 6.027 28.5 -0.039 1 97.75 134 VAL A N 1
ATOM 1054 C CA . VAL A 1 134 ? 4.625 28.453 0.35 1 97.75 134 VAL A CA 1
ATOM 1055 C C . VAL A 1 134 ? 4.105 27.016 0.237 1 97.75 134 VAL A C 1
ATOM 1057 O O . VAL A 1 134 ? 4.152 26.422 -0.839 1 97.75 134 VAL A O 1
ATOM 1060 N N . ALA A 1 135 ? 3.672 26.453 1.339 1 98.62 135 ALA A N 1
ATOM 1061 C CA . ALA A 1 135 ? 3.229 25.047 1.37 1 98.62 135 ALA A CA 1
ATOM 1062 C C . ALA A 1 135 ? 1.722 24.969 1.596 1 98.62 135 ALA A C 1
ATOM 1064 O O . ALA A 1 135 ? 1.184 25.609 2.502 1 98.62 135 ALA A O 1
ATOM 1065 N N . PHE A 1 136 ? 1.061 24.156 0.802 1 98.62 136 PHE A N 1
ATOM 1066 C CA . PHE A 1 136 ? -0.394 24.047 0.822 1 98.62 136 PHE A CA 1
ATOM 1067 C C . PHE A 1 136 ? -0.823 22.641 1.243 1 98.62 136 PHE A C 1
ATOM 1069 O O . PHE A 1 136 ? -0.332 21.656 0.704 1 98.62 136 PHE A O 1
ATOM 1076 N N . SER A 1 137 ? -1.679 22.547 2.207 1 98.06 137 SER A N 1
ATOM 1077 C CA . SER A 1 137 ? -2.48 21.375 2.492 1 98.06 137 SER A CA 1
ATOM 1078 C C . SER A 1 137 ? -3.824 21.422 1.773 1 98.06 137 SER A C 1
ATOM 1080 O O . SER A 1 137 ? -4.637 22.312 2.033 1 98.06 137 SER A O 1
ATOM 1082 N N . ILE A 1 138 ? -4.059 20.516 0.898 1 97.19 138 ILE A N 1
ATOM 1083 C CA . ILE A 1 138 ? -5.227 20.516 0.021 1 97.19 138 ILE A CA 1
ATOM 1084 C C . ILE A 1 138 ? -6.152 19.359 0.385 1 97.19 138 ILE A C 1
ATOM 1086 O O . ILE A 1 138 ? -5.707 18.219 0.503 1 97.19 138 ILE A O 1
ATOM 1090 N N . PRO A 1 139 ? -7.469 19.609 0.604 1 93 139 PRO A N 1
ATOM 1091 C CA . PRO A 1 139 ? -8.43 18.531 0.874 1 93 139 PRO A CA 1
ATOM 1092 C C . PRO A 1 139 ? -8.859 17.797 -0.391 1 93 139 PRO A C 1
ATOM 1094 O O . PRO A 1 139 ? -10.047 17.719 -0.69 1 93 139 PRO A O 1
ATOM 1097 N N . GLY A 1 140 ? -7.883 17.234 -1.1 1 93.69 140 GLY A N 1
ATOM 1098 C CA . GLY A 1 140 ? -8.133 16.531 -2.352 1 93.69 140 GLY A CA 1
ATOM 1099 C C . GLY A 1 140 ? -6.879 15.93 -2.953 1 93.69 140 GLY A C 1
ATOM 1100 O O . GLY A 1 140 ? -5.871 15.758 -2.264 1 93.69 140 GLY A O 1
ATOM 1101 N N . MET A 1 141 ? -7.016 15.602 -4.199 1 95.88 141 MET A N 1
ATOM 1102 C CA . MET A 1 141 ? -5.93 14.938 -4.914 1 95.88 141 MET A CA 1
ATOM 1103 C C . MET A 1 141 ? -4.969 15.961 -5.508 1 95.88 141 MET A C 1
ATOM 1105 O O . MET A 1 141 ? -5.398 16.938 -6.113 1 95.88 141 MET A O 1
ATOM 1109 N N . VAL A 1 142 ? -3.619 15.734 -5.285 1 98.19 142 VAL A N 1
ATOM 1110 C CA . VAL A 1 142 ? -2.625 16.719 -5.707 1 98.19 142 VAL A CA 1
ATOM 1111 C C . VAL A 1 142 ? -1.483 16.016 -6.441 1 98.19 142 VAL A C 1
ATOM 1113 O O . VAL A 1 142 ? -0.984 14.984 -5.98 1 98.19 142 VAL A O 1
ATOM 1116 N N . ASP A 1 143 ? -1.17 16.516 -7.578 1 98 143 ASP A N 1
ATOM 1117 C CA . ASP A 1 143 ? 0.079 16.156 -8.25 1 98 143 ASP A CA 1
ATOM 1118 C C . ASP A 1 143 ? 1.253 16.938 -7.66 1 98 143 ASP A C 1
ATOM 1120 O O . ASP A 1 143 ? 1.517 18.078 -8.07 1 98 143 ASP A O 1
ATOM 1124 N N . VAL A 1 144 ? 1.921 16.344 -6.766 1 97.25 144 VAL A N 1
ATOM 1125 C CA . VAL A 1 144 ? 2.945 17.016 -5.973 1 97.25 144 VAL A CA 1
ATOM 1126 C C . VAL A 1 144 ? 4.148 17.344 -6.852 1 97.25 144 VAL A C 1
ATOM 1128 O O . VAL A 1 144 ? 4.918 18.25 -6.547 1 97.25 144 VAL A O 1
ATOM 1131 N N . GLU A 1 145 ? 4.332 16.641 -7.902 1 95.69 145 GLU A N 1
ATOM 1132 C CA . GLU A 1 145 ? 5.461 16.859 -8.805 1 95.69 145 GLU A CA 1
ATOM 1133 C C . GLU A 1 145 ? 5.273 18.125 -9.633 1 95.69 145 GLU A C 1
ATOM 1135 O O . GLU A 1 145 ? 6.25 18.797 -9.984 1 95.69 145 GLU A O 1
ATOM 1140 N N . ASN A 1 146 ? 4.004 18.453 -9.844 1 96.38 146 ASN A N 1
ATOM 1141 C CA . ASN A 1 146 ? 3.734 19.594 -10.703 1 96.38 146 ASN A CA 1
ATOM 1142 C C . ASN A 1 146 ? 2.961 20.688 -9.969 1 96.38 146 ASN A C 1
ATOM 1144 O O . ASN A 1 146 ? 2.512 21.656 -10.578 1 96.38 146 ASN A O 1
ATOM 1148 N N . ASP A 1 147 ? 2.771 20.469 -8.664 1 96.81 147 ASP A N 1
ATOM 1149 C CA . ASP A 1 147 ? 2.057 21.438 -7.84 1 96.81 147 ASP A CA 1
ATOM 1150 C C . ASP A 1 147 ? 0.688 21.766 -8.438 1 96.81 147 ASP A C 1
ATOM 1152 O O . ASP A 1 147 ? 0.354 22.938 -8.648 1 96.81 147 ASP A O 1
ATOM 1156 N N . THR A 1 148 ? -0.034 20.734 -8.703 1 98.12 148 THR A N 1
ATOM 1157 C CA . THR A 1 148 ? -1.324 20.875 -9.375 1 98.12 148 THR A CA 1
ATOM 1158 C C . THR A 1 148 ? -2.422 20.172 -8.578 1 98.12 148 THR A C 1
ATOM 1160 O O . THR A 1 148 ? -2.289 19 -8.227 1 98.12 148 THR A O 1
ATOM 1163 N N . ILE A 1 149 ? -3.441 20.906 -8.281 1 97.94 149 ILE A N 1
ATOM 1164 C CA . ILE A 1 149 ? -4.652 20.297 -7.746 1 97.94 149 ILE A CA 1
ATOM 1165 C C . ILE A 1 149 ? -5.355 19.5 -8.836 1 97.94 149 ILE A C 1
ATOM 1167 O O . ILE A 1 149 ? -5.773 20.062 -9.852 1 97.94 149 ILE A O 1
ATOM 1171 N N . LEU A 1 150 ? -5.469 18.234 -8.633 1 96.75 150 LEU A N 1
ATOM 1172 C CA . LEU A 1 150 ? -6.156 17.406 -9.602 1 96.75 150 LEU A CA 1
ATOM 1173 C C . LEU A 1 150 ? -7.668 17.469 -9.414 1 96.75 150 LEU A C 1
ATOM 1175 O O . LEU A 1 150 ? -8.414 17.656 -10.375 1 96.75 150 LEU A O 1
ATOM 1179 N N . PHE A 1 151 ? -8.039 17.344 -8.117 1 93.38 151 PHE A N 1
ATOM 1180 C CA . PHE A 1 151 ? -9.477 17.359 -7.852 1 93.38 151 PHE A CA 1
ATOM 1181 C C . PHE A 1 151 ? -9.742 17.578 -6.367 1 93.38 151 PHE A C 1
ATOM 1183 O O . PHE A 1 151 ? -9.156 16.922 -5.516 1 93.38 151 PHE A O 1
ATOM 1190 N N . VAL A 1 152 ? -10.523 18.547 -6.07 1 92.5 152 VAL A N 1
ATOM 1191 C CA . VAL A 1 152 ? -11.086 18.766 -4.742 1 92.5 152 VAL A CA 1
ATOM 1192 C C . VAL A 1 152 ? -12.609 18.656 -4.801 1 92.5 152 VAL A C 1
ATOM 1194 O O . VAL A 1 152 ? -13.297 19.562 -5.266 1 92.5 152 VAL A O 1
ATOM 1197 N N . PRO A 1 153 ? -13.133 17.578 -4.309 1 83 153 PRO A N 1
ATOM 1198 C CA . PRO A 1 153 ? -14.562 17.297 -4.492 1 83 153 PRO A CA 1
ATOM 1199 C C . PRO A 1 153 ? -15.453 18.344 -3.836 1 83 153 PRO A C 1
ATOM 1201 O O . PRO A 1 153 ? -16.484 18.734 -4.402 1 83 153 PRO A O 1
ATOM 1204 N N . THR A 1 154 ? -15.117 18.859 -2.68 1 81.69 154 THR A N 1
ATOM 1205 C CA . THR A 1 154 ? -15.969 19.75 -1.896 1 81.69 154 THR A CA 1
ATOM 1206 C C . THR A 1 154 ? -16.219 21.062 -2.639 1 81.69 154 THR A C 1
ATOM 1208 O O . THR A 1 154 ? -17.297 21.641 -2.541 1 81.69 154 THR A O 1
ATOM 1211 N N . HIS A 1 155 ? -15.227 21.484 -3.457 1 88.38 155 HIS A N 1
ATOM 1212 C CA . HIS A 1 155 ? -15.328 22.781 -4.117 1 88.38 155 HIS A CA 1
ATOM 1213 C C . HIS A 1 155 ? -15.383 22.625 -5.633 1 88.38 155 HIS A C 1
ATOM 1215 O O . HIS A 1 155 ? -15.578 23.609 -6.355 1 88.38 155 HIS A O 1
ATOM 1221 N N . GLY A 1 156 ? -15.203 21.406 -5.988 1 88.69 156 GLY A N 1
ATOM 1222 C CA . GLY A 1 156 ? -15.227 21.141 -7.418 1 88.69 156 GLY A CA 1
ATOM 1223 C C . GLY A 1 156 ? -14 21.656 -8.148 1 88.69 156 GLY A C 1
ATOM 1224 O O . GLY A 1 156 ? -14.039 21.875 -9.359 1 88.69 156 GLY A O 1
ATOM 1225 N N . TRP A 1 157 ? -12.914 22.047 -7.438 1 95.12 157 TRP A N 1
ATOM 1226 C CA . TRP A 1 157 ? -11.672 22.5 -8.055 1 95.12 157 TRP A CA 1
ATOM 1227 C C . TRP A 1 157 ? -11.016 21.391 -8.859 1 95.12 157 TRP A C 1
ATOM 1229 O O . TRP A 1 157 ? -10.859 20.266 -8.359 1 95.12 157 TRP A O 1
ATOM 1239 N N . LYS A 1 158 ? -10.727 21.641 -10.102 1 94.62 158 LYS A N 1
ATOM 1240 C CA . LYS A 1 158 ? -10.125 20.641 -10.984 1 94.62 158 LYS A CA 1
ATOM 1241 C C . LYS A 1 158 ? -8.961 21.25 -11.773 1 94.62 158 LYS A C 1
ATOM 1243 O O . LYS A 1 158 ? -9.078 22.344 -12.32 1 94.62 158 LYS A O 1
ATOM 1248 N N . ASN A 1 159 ? -7.891 20.578 -11.727 1 96.25 159 ASN A N 1
ATOM 1249 C CA . ASN A 1 159 ? -6.75 20.891 -12.586 1 96.25 159 ASN A CA 1
ATOM 1250 C C . ASN A 1 159 ? -6.297 22.328 -12.406 1 96.25 159 ASN A C 1
ATOM 1252 O O . ASN A 1 159 ? -6.199 23.078 -13.383 1 96.25 159 ASN A O 1
ATOM 1256 N N . ILE A 1 160 ? -5.949 22.672 -11.211 1 97.88 160 ILE A N 1
ATOM 1257 C CA . ILE A 1 160 ? -5.469 24.016 -10.906 1 97.88 160 ILE A CA 1
ATOM 1258 C C . ILE A 1 160 ? -3.973 23.984 -10.609 1 97.88 160 ILE A C 1
ATOM 1260 O O . ILE A 1 160 ? -3.545 23.359 -9.633 1 97.88 160 ILE A O 1
ATOM 1264 N N . LYS A 1 161 ? -3.203 24.609 -11.461 1 98.12 161 LYS A N 1
ATOM 1265 C CA . LYS A 1 161 ? -1.777 24.781 -11.195 1 98.12 161 LYS A CA 1
ATOM 1266 C C . LYS A 1 161 ? -1.542 25.828 -10.109 1 98.12 161 LYS A C 1
ATOM 1268 O O . LYS A 1 161 ? -2.043 26.953 -10.203 1 98.12 161 LYS A O 1
ATOM 1273 N N . ILE A 1 162 ? -0.863 25.516 -9.062 1 98.38 162 ILE A N 1
ATOM 1274 C CA . ILE A 1 162 ? -0.565 26.438 -7.969 1 98.38 162 ILE A CA 1
ATOM 1275 C C . ILE A 1 162 ? 0.765 27.141 -8.234 1 98.38 162 ILE A C 1
ATOM 1277 O O . ILE A 1 162 ? 1.815 26.484 -8.281 1 98.38 162 ILE A O 1
ATOM 1281 N N . GLU A 1 163 ? 0.715 28.375 -8.367 1 96.88 163 GLU A N 1
ATOM 1282 C CA . GLU A 1 163 ? 1.905 29.188 -8.594 1 96.88 163 GLU A CA 1
ATOM 1283 C C . GLU A 1 163 ? 1.864 30.469 -7.766 1 96.88 163 GLU A C 1
ATOM 1285 O O . GLU A 1 163 ? 0.813 31.109 -7.645 1 96.88 163 GLU A O 1
ATOM 1290 N N . ILE A 1 164 ? 2.891 30.703 -7.105 1 95.25 164 ILE A N 1
ATOM 1291 C CA . ILE A 1 164 ? 3.104 31.953 -6.391 1 95.25 164 ILE A CA 1
ATOM 1292 C C . ILE A 1 164 ? 4.367 32.625 -6.91 1 95.25 164 ILE A C 1
ATOM 1294 O O . ILE A 1 164 ? 5.445 32.031 -6.922 1 95.25 164 ILE A O 1
ATOM 1298 N N . THR A 1 165 ? 4.262 33.906 -7.309 1 91 165 THR A N 1
ATOM 1299 C CA . THR A 1 165 ? 5.359 34.625 -7.961 1 91 165 THR A CA 1
ATOM 1300 C C . THR A 1 165 ? 6.574 34.688 -7.043 1 91 165 THR A C 1
ATOM 1302 O O . THR A 1 165 ? 6.473 35.156 -5.902 1 91 165 THR A O 1
ATOM 1305 N N . GLY A 1 166 ? 7.648 34.219 -7.543 1 91.38 166 GLY A N 1
ATOM 1306 C CA . GLY A 1 166 ? 8.93 34.344 -6.875 1 91.38 166 GLY A CA 1
ATOM 1307 C C . GLY A 1 166 ? 9.102 33.375 -5.711 1 91.38 166 GLY A C 1
ATOM 1308 O O . GLY A 1 166 ? 10.039 33.531 -4.918 1 91.38 166 GLY A O 1
ATOM 1309 N N . LYS A 1 167 ? 8.18 32.469 -5.57 1 94.56 167 LYS A N 1
ATOM 1310 C CA . LYS A 1 167 ? 8.258 31.531 -4.438 1 94.56 167 LYS A CA 1
ATOM 1311 C C . LYS A 1 167 ? 8.227 30.078 -4.902 1 94.56 167 LYS A C 1
ATOM 1313 O O . LYS A 1 167 ? 7.688 29.781 -5.965 1 94.56 167 LYS A O 1
ATOM 1318 N N . VAL A 1 168 ? 8.875 29.266 -4.125 1 95.69 168 VAL A N 1
ATOM 1319 C CA . VAL A 1 168 ? 8.727 27.828 -4.309 1 95.69 168 VAL A CA 1
ATOM 1320 C C . VAL A 1 168 ? 7.402 27.359 -3.709 1 95.69 168 VAL A C 1
ATOM 1322 O O . VAL A 1 168 ? 7.031 27.781 -2.609 1 95.69 168 VAL A O 1
ATOM 1325 N N . VAL A 1 169 ? 6.676 26.531 -4.434 1 97.62 169 VAL A N 1
ATOM 1326 C CA . VAL A 1 169 ? 5.398 26.016 -3.961 1 97.62 169 VAL A CA 1
ATOM 1327 C C . VAL A 1 169 ? 5.531 24.531 -3.623 1 97.62 169 VAL A C 1
ATOM 1329 O O . VAL A 1 169 ? 6.234 23.781 -4.316 1 97.62 169 VAL A O 1
ATOM 1332 N N . TYR A 1 170 ? 4.977 24.141 -2.559 1 97.5 170 TYR A N 1
ATOM 1333 C CA . TYR A 1 170 ? 4.75 22.75 -2.203 1 97.5 170 TYR A CA 1
ATOM 1334 C C . TYR A 1 170 ? 3.281 22.5 -1.881 1 97.5 170 TYR A C 1
ATOM 1336 O O . TYR A 1 170 ? 2.674 23.25 -1.111 1 97.5 170 TYR A O 1
ATOM 1344 N N . ALA A 1 171 ? 2.705 21.531 -2.498 1 98.38 171 ALA A N 1
ATOM 1345 C CA . ALA A 1 171 ? 1.309 21.188 -2.223 1 98.38 171 ALA A CA 1
ATOM 1346 C C . ALA A 1 171 ? 1.109 19.688 -2.15 1 98.38 171 ALA A C 1
ATOM 1348 O O . ALA A 1 171 ? 1.707 18.938 -2.926 1 98.38 171 ALA A O 1
ATOM 1349 N N . ASP A 1 172 ? 0.347 19.25 -1.241 1 98.44 172 ASP A N 1
ATOM 1350 C CA . ASP A 1 172 ? 0.026 17.844 -1.085 1 98.44 172 ASP A CA 1
ATOM 1351 C C . ASP A 1 172 ? -1.346 17.656 -0.44 1 98.44 172 ASP A C 1
ATOM 1353 O O . ASP A 1 172 ? -1.96 18.625 0.013 1 98.44 172 ASP A O 1
ATOM 1357 N N . ASN A 1 173 ? -1.887 16.453 -0.52 1 97.62 173 ASN A N 1
ATOM 1358 C CA . ASN A 1 173 ? -3.121 16.062 0.152 1 97.62 173 ASN A CA 1
ATOM 1359 C C . ASN A 1 173 ? -3 16.188 1.668 1 97.62 173 ASN A C 1
ATOM 1361 O O . ASN A 1 173 ? -1.957 15.867 2.24 1 97.62 173 ASN A O 1
ATOM 1365 N N . GLU A 1 174 ? -4.027 16.609 2.273 1 96.81 174 GLU A N 1
ATOM 1366 C CA . GLU A 1 174 ? -3.996 16.891 3.707 1 96.81 174 GLU A CA 1
ATOM 1367 C C . GLU A 1 174 ? -3.689 15.625 4.508 1 96.81 174 GLU A C 1
ATOM 1369 O O . GLU A 1 174 ? -2.947 15.672 5.492 1 96.81 174 GLU A O 1
ATOM 1374 N N . ALA A 1 175 ? -4.266 14.516 4.16 1 97.75 175 ALA A N 1
ATOM 1375 C CA . ALA A 1 175 ? -4.02 13.273 4.887 1 97.75 175 ALA A CA 1
ATOM 1376 C C . ALA A 1 175 ? -2.572 12.812 4.719 1 97.75 175 ALA A C 1
ATOM 1378 O O . ALA A 1 175 ? -1.969 12.281 5.652 1 97.75 175 ALA A O 1
ATOM 1379 N N . ASN A 1 176 ? -2.033 13 3.51 1 98.62 176 ASN A N 1
ATOM 1380 C CA . ASN A 1 176 ? -0.618 12.719 3.291 1 98.62 176 ASN A CA 1
ATOM 1381 C C . ASN A 1 176 ? 0.269 13.578 4.188 1 98.62 176 ASN A C 1
ATOM 1383 O O . ASN A 1 176 ? 1.217 13.078 4.797 1 98.62 176 ASN A O 1
ATOM 1387 N N . LEU A 1 177 ? -0.075 14.805 4.246 1 98.5 177 LEU A N 1
ATOM 1388 C CA . LEU A 1 177 ? 0.709 15.719 5.066 1 98.5 177 LEU A CA 1
ATOM 1389 C C . LEU A 1 177 ? 0.61 15.352 6.543 1 98.5 177 LEU A C 1
ATOM 1391 O O . LEU A 1 177 ? 1.6 15.43 7.273 1 98.5 177 LEU A O 1
ATOM 1395 N N . ALA A 1 178 ? -0.591 14.969 6.957 1 98.5 178 ALA A N 1
ATOM 1396 C CA . ALA A 1 178 ? -0.753 14.5 8.328 1 98.5 178 ALA A CA 1
ATOM 1397 C C . ALA A 1 178 ? 0.125 13.281 8.594 1 98.5 178 ALA A C 1
ATOM 1399 O O . ALA A 1 178 ? 0.773 13.195 9.641 1 98.5 178 ALA A O 1
ATOM 1400 N N . MET A 1 179 ? 0.179 12.391 7.676 1 98.75 179 MET A N 1
ATOM 1401 C CA . MET A 1 179 ? 1.01 11.195 7.801 1 98.75 179 MET A CA 1
ATOM 1402 C C . MET A 1 179 ? 2.486 11.562 7.887 1 98.75 179 MET A C 1
ATOM 1404 O O . MET A 1 179 ? 3.234 10.984 8.672 1 98.75 179 MET A O 1
ATOM 1408 N N . ILE A 1 180 ? 2.875 12.516 7.09 1 98.06 180 ILE A N 1
ATOM 1409 C CA . ILE A 1 180 ? 4.254 12.992 7.09 1 98.06 180 ILE A CA 1
ATOM 1410 C C . ILE A 1 180 ? 4.598 13.562 8.461 1 98.06 180 ILE A C 1
ATOM 1412 O O . ILE A 1 180 ? 5.684 13.32 8.992 1 98.06 180 ILE A O 1
ATOM 1416 N N . ALA A 1 181 ? 3.656 14.273 9.031 1 97.5 181 ALA A N 1
ATOM 1417 C CA . ALA A 1 181 ? 3.873 14.82 10.367 1 97.5 181 ALA A CA 1
ATOM 1418 C C . ALA A 1 181 ? 4.105 13.711 11.383 1 97.5 181 ALA A C 1
ATOM 1420 O O . ALA A 1 181 ? 5.008 13.805 12.219 1 97.5 181 ALA A O 1
ATOM 1421 N N . GLU A 1 182 ? 3.303 12.664 11.32 1 98.25 182 GLU A N 1
ATOM 1422 C CA . GLU A 1 182 ? 3.438 11.539 12.242 1 98.25 182 GLU A CA 1
ATOM 1423 C C . GLU A 1 182 ? 4.785 10.844 12.07 1 98.25 182 GLU A C 1
ATOM 1425 O O . GLU A 1 182 ? 5.469 10.555 13.055 1 98.25 182 GLU A O 1
ATOM 1430 N N . ALA A 1 183 ? 5.148 10.648 10.805 1 96.75 183 ALA A N 1
ATOM 1431 C CA . ALA A 1 183 ? 6.414 9.984 10.531 1 96.75 183 ALA A CA 1
ATOM 1432 C C . ALA A 1 183 ? 7.598 10.828 10.992 1 96.75 183 ALA A C 1
ATOM 1434 O O . ALA A 1 183 ? 8.625 10.297 11.414 1 96.75 183 ALA A O 1
ATOM 1435 N N . PHE A 1 184 ? 7.395 12.102 10.883 1 94.19 184 PHE A N 1
ATOM 1436 C CA . PHE A 1 184 ? 8.453 13.023 11.273 1 94.19 184 PHE A CA 1
ATOM 1437 C C . PHE A 1 184 ? 8.633 13.031 12.789 1 94.19 184 PHE A C 1
ATOM 1439 O O . PHE A 1 184 ? 9.758 13.078 13.289 1 94.19 184 PHE A O 1
ATOM 1446 N N . LYS A 1 185 ? 7.547 12.883 13.508 1 94.38 185 LYS A N 1
ATOM 1447 C CA . LYS A 1 185 ? 7.578 13.117 14.945 1 94.38 185 LYS A CA 1
ATOM 1448 C C . LYS A 1 185 ? 7.723 11.797 15.711 1 94.38 185 LYS A C 1
ATOM 1450 O O . LYS A 1 185 ? 8.195 11.789 16.844 1 94.38 185 LYS A O 1
ATOM 1455 N N . ARG A 1 186 ? 7.305 10.766 15.102 1 95 186 ARG A N 1
ATOM 1456 C CA . ARG A 1 186 ? 7.297 9.484 15.789 1 95 186 ARG A CA 1
ATOM 1457 C C . ARG A 1 186 ? 8.203 8.477 15.086 1 95 186 ARG A C 1
ATOM 1459 O O . ARG A 1 186 ? 7.883 7.992 14 1 95 186 ARG A O 1
ATOM 1466 N N . GLU A 1 187 ? 9.219 8.062 15.773 1 91.75 187 GLU A N 1
ATOM 1467 C CA . GLU A 1 187 ? 10.211 7.164 15.188 1 91.75 187 GLU A CA 1
ATOM 1468 C C . GLU A 1 187 ? 9.602 5.801 14.875 1 91.75 187 GLU A C 1
ATOM 1470 O O . GLU A 1 187 ? 9.922 5.188 13.852 1 91.75 187 GLU A O 1
ATOM 1475 N N . GLU A 1 188 ? 8.75 5.312 15.742 1 95.81 188 GLU A N 1
ATOM 1476 C CA . GLU A 1 188 ? 8.141 4.004 15.531 1 95.81 188 GLU A CA 1
ATOM 1477 C C . GLU A 1 188 ? 7.266 3.994 14.273 1 95.81 188 GLU A C 1
ATOM 1479 O O . GLU A 1 188 ? 7.176 2.979 13.586 1 95.81 188 GLU A O 1
ATOM 1484 N N . VAL A 1 189 ? 6.645 5.137 13.961 1 97.44 189 VAL A N 1
ATOM 1485 C CA . VAL A 1 189 ? 5.832 5.27 12.75 1 97.44 189 VAL A CA 1
ATOM 1486 C C . VAL A 1 189 ? 6.738 5.375 11.531 1 97.44 189 VAL A C 1
ATOM 1488 O O . VAL A 1 189 ? 6.523 4.691 10.523 1 97.44 189 VAL A O 1
ATOM 1491 N N . ARG A 1 190 ? 7.742 6.152 11.664 1 95.31 190 ARG A N 1
ATOM 1492 C CA . ARG A 1 190 ? 8.68 6.348 10.562 1 95.31 190 ARG A CA 1
ATOM 1493 C C . ARG A 1 190 ? 9.32 5.027 10.148 1 95.31 190 ARG A C 1
ATOM 1495 O O . ARG A 1 190 ? 9.523 4.777 8.961 1 95.31 190 ARG A O 1
ATOM 1502 N N . LYS A 1 191 ? 9.594 4.195 11.086 1 95.75 191 LYS A N 1
ATOM 1503 C CA . LYS A 1 191 ? 10.32 2.953 10.836 1 95.75 191 LYS A CA 1
ATOM 1504 C C . LYS A 1 191 ? 9.359 1.803 10.547 1 95.75 191 LYS A C 1
ATOM 1506 O O . LYS A 1 191 ? 9.797 0.696 10.211 1 95.75 191 LYS A O 1
ATOM 1511 N N . SER A 1 192 ? 8.086 2.074 10.641 1 97.81 192 SER A N 1
ATOM 1512 C CA . SER A 1 192 ? 7.113 1.015 10.414 1 97.81 192 SER A CA 1
ATOM 1513 C C . SER A 1 192 ? 7.094 0.579 8.953 1 97.81 192 SER A C 1
ATOM 1515 O O . SER A 1 192 ? 7.473 1.347 8.07 1 97.81 192 SER A O 1
ATOM 1517 N N . LYS A 1 193 ? 6.688 -0.626 8.734 1 98.12 193 LYS A N 1
ATOM 1518 C CA . LYS A 1 193 ? 6.5 -1.123 7.371 1 98.12 193 LYS A CA 1
ATOM 1519 C C . LYS A 1 193 ? 5.254 -0.518 6.73 1 98.12 193 LYS A C 1
ATOM 1521 O O . LYS A 1 193 ? 5.219 -0.295 5.52 1 98.12 193 LYS A O 1
ATOM 1526 N N . CYS A 1 194 ? 4.293 -0.342 7.613 1 98.81 194 CYS A N 1
ATOM 1527 C CA . CYS A 1 194 ? 3.049 0.245 7.125 1 98.81 194 CYS A CA 1
ATOM 1528 C C . CYS A 1 194 ? 2.322 0.983 8.242 1 98.81 194 CYS A C 1
ATOM 1530 O O . CYS A 1 194 ? 2.104 0.427 9.32 1 98.81 194 CYS A O 1
ATOM 1532 N N . SER A 1 195 ? 2.029 2.201 8.008 1 98.88 195 SER A N 1
ATOM 1533 C CA . SER A 1 195 ? 1.178 3.025 8.859 1 98.88 195 SER A CA 1
ATOM 1534 C C . SER A 1 195 ? 0.213 3.863 8.023 1 98.88 195 SER A C 1
ATOM 1536 O O . SER A 1 195 ? 0.496 4.18 6.863 1 98.88 195 SER A O 1
ATOM 1538 N N . VAL A 1 196 ? -0.928 4.16 8.625 1 98.94 196 VAL A N 1
ATOM 1539 C CA . VAL A 1 196 ? -1.934 4.934 7.906 1 98.94 196 VAL A CA 1
ATOM 1540 C C . VAL A 1 196 ? -2.471 6.043 8.812 1 98.94 196 VAL A C 1
ATOM 1542 O O . VAL A 1 196 ? -2.764 5.809 9.984 1 98.94 196 VAL A O 1
ATOM 1545 N N . PHE A 1 197 ? -2.459 7.242 8.312 1 98.88 197 PHE A N 1
ATOM 1546 C CA . PHE A 1 197 ? -3.203 8.312 8.961 1 98.88 197 PHE A CA 1
ATOM 1547 C C . PHE A 1 197 ? -4.613 8.414 8.391 1 98.88 197 PHE A C 1
ATOM 1549 O O . PHE A 1 197 ? -4.797 8.398 7.172 1 98.88 197 PHE A O 1
ATOM 1556 N N . VAL A 1 198 ? -5.582 8.508 9.227 1 98.44 198 VAL A N 1
ATOM 1557 C CA . VAL A 1 198 ? -6.977 8.641 8.812 1 98.44 198 VAL A CA 1
ATOM 1558 C C . VAL A 1 198 ? -7.531 9.977 9.281 1 98.44 198 VAL A C 1
ATOM 1560 O O . VAL A 1 198 ? -7.559 10.266 10.484 1 98.44 198 VAL A O 1
ATOM 1563 N N . THR A 1 199 ? -7.918 10.734 8.352 1 95.19 199 THR A N 1
ATOM 1564 C CA . THR A 1 199 ? -8.57 12.008 8.641 1 95.19 199 THR A CA 1
ATOM 1565 C C . THR A 1 199 ? -10.094 11.852 8.586 1 95.19 199 THR A C 1
ATOM 1567 O O . THR A 1 199 ? -10.648 11.5 7.547 1 95.19 199 THR A O 1
ATOM 1570 N N . VAL A 1 200 ? -10.734 12.102 9.711 1 92.62 200 VAL A N 1
ATOM 1571 C CA . VAL A 1 200 ? -12.188 12.086 9.789 1 92.62 200 VAL A CA 1
ATOM 1572 C C . VAL A 1 200 ? -12.719 13.516 9.93 1 92.62 200 VAL A C 1
ATOM 1574 O O . VAL A 1 200 ? -12.523 14.148 10.969 1 92.62 200 VAL A O 1
ATOM 1577 N N . ARG A 1 201 ? -13.266 14.039 8.922 1 87.44 201 ARG A N 1
ATOM 1578 C CA . ARG A 1 201 ? -13.906 15.344 8.867 1 87.44 201 ARG A CA 1
ATOM 1579 C C . ARG A 1 201 ? -15.242 15.273 8.133 1 87.44 201 ARG A C 1
ATOM 1581 O O . ARG A 1 201 ? -16.125 14.492 8.523 1 87.44 201 ARG A O 1
ATOM 1588 N N . GLU A 1 202 ? -15.352 16.078 7.109 1 82.75 202 GLU A N 1
ATOM 1589 C CA . GLU A 1 202 ? -16.531 15.938 6.254 1 82.75 202 GLU A CA 1
ATOM 1590 C C . GLU A 1 202 ? -16.438 14.703 5.371 1 82.75 202 GLU A C 1
ATOM 1592 O O . GLU A 1 202 ? -17.438 14.25 4.809 1 82.75 202 GLU A O 1
ATOM 1597 N N . GLY A 1 203 ? -15.234 14.148 5.355 1 86.44 203 GLY A N 1
ATOM 1598 C CA . GLY A 1 203 ? -14.977 12.922 4.609 1 86.44 203 GLY A CA 1
ATOM 1599 C C . GLY A 1 203 ? -14.008 11.992 5.312 1 86.44 203 GLY A C 1
ATOM 1600 O O . GLY A 1 203 ? -13.758 12.133 6.512 1 86.44 203 GLY A O 1
ATOM 1601 N N . PHE A 1 204 ? -13.656 10.961 4.656 1 93.19 204 PHE A N 1
ATOM 1602 C CA . PHE A 1 204 ? -12.75 9.922 5.117 1 93.19 204 PHE A CA 1
ATOM 1603 C C . PHE A 1 204 ? -11.516 9.852 4.227 1 93.19 204 PHE A C 1
ATOM 1605 O O . PHE A 1 204 ? -11.562 9.297 3.125 1 93.19 204 PHE A O 1
ATOM 1612 N N . GLY A 1 205 ? -10.414 10.508 4.68 1 95.19 205 GLY A N 1
ATOM 1613 C CA . GLY A 1 205 ? -9.172 10.508 3.93 1 95.19 205 GLY A CA 1
ATOM 1614 C C . GLY A 1 205 ? -8.062 9.719 4.613 1 95.19 205 GLY A C 1
ATOM 1615 O O . GLY A 1 205 ? -8.031 9.625 5.84 1 95.19 205 GLY A O 1
ATOM 1616 N N . THR A 1 206 ? -7.184 9.156 3.795 1 98.31 206 THR A N 1
ATOM 1617 C CA . THR A 1 206 ? -6.086 8.414 4.398 1 98.31 206 THR A CA 1
ATOM 1618 C C . THR A 1 206 ? -4.758 8.781 3.742 1 98.31 206 THR A C 1
ATOM 1620 O O . THR A 1 206 ? -4.719 9.125 2.559 1 98.31 206 THR A O 1
ATOM 1623 N N . GLY A 1 207 ? -3.736 8.906 4.48 1 98.75 207 GLY A N 1
ATOM 1624 C CA . GLY A 1 207 ? -2.354 8.938 4.035 1 98.75 207 GLY A CA 1
ATOM 1625 C C . GLY A 1 207 ? -1.602 7.656 4.332 1 98.75 207 GLY A C 1
ATOM 1626 O O . GLY A 1 207 ? -1.657 7.141 5.453 1 98.75 207 GLY A O 1
ATOM 1627 N N . LEU A 1 208 ? -0.947 7.121 3.344 1 98.88 208 LEU A N 1
ATOM 1628 C CA . LEU A 1 208 ? -0.316 5.812 3.471 1 98.88 208 LEU A CA 1
ATOM 1629 C C . LEU A 1 208 ? 1.194 5.953 3.633 1 98.88 208 LEU A C 1
ATOM 1631 O O . LEU A 1 208 ? 1.848 6.641 2.848 1 98.88 208 LEU A O 1
ATOM 1635 N N . TRP A 1 209 ? 1.72 5.41 4.676 1 98.81 209 TRP A N 1
ATOM 1636 C CA . TRP A 1 209 ? 3.154 5.254 4.895 1 98.81 209 TRP A CA 1
ATOM 1637 C C . TRP A 1 209 ? 3.584 3.809 4.676 1 98.81 209 TRP A C 1
ATOM 1639 O O . TRP A 1 209 ? 3.236 2.926 5.465 1 98.81 209 TRP A O 1
ATOM 1649 N N . ILE A 1 210 ? 4.297 3.561 3.59 1 98.5 210 ILE A N 1
ATOM 1650 C CA . ILE A 1 210 ? 4.66 2.197 3.225 1 98.5 210 ILE A CA 1
ATOM 1651 C C . ILE A 1 210 ? 6.168 2.105 3.006 1 98.5 210 ILE A C 1
ATOM 1653 O O . ILE A 1 210 ? 6.734 2.865 2.217 1 98.5 210 ILE A O 1
ATOM 1657 N N . ASN A 1 211 ? 6.773 1.261 3.688 1 96.31 211 ASN A N 1
ATOM 1658 C CA . ASN A 1 211 ? 8.203 0.985 3.586 1 96.31 211 ASN A CA 1
ATOM 1659 C C . ASN A 1 211 ? 9.031 2.256 3.746 1 96.31 211 ASN A C 1
ATOM 1661 O O . ASN A 1 211 ? 9.938 2.514 2.957 1 96.31 211 ASN A O 1
ATOM 1665 N N . GLY A 1 212 ? 8.586 3.129 4.605 1 94.75 212 GLY A N 1
ATOM 1666 C CA . GLY A 1 212 ? 9.422 4.234 5.043 1 94.75 212 GLY A CA 1
ATOM 1667 C C . GLY A 1 212 ? 9.18 5.512 4.262 1 94.75 212 GLY A C 1
ATOM 1668 O O . GLY A 1 212 ? 9.93 6.48 4.398 1 94.75 212 GLY A O 1
ATOM 1669 N N . GLU A 1 213 ? 8.141 5.496 3.451 1 96.19 213 GLU A N 1
ATOM 1670 C CA . GLU A 1 213 ? 7.852 6.703 2.682 1 96.19 213 GLU A CA 1
ATOM 1671 C C . GLU A 1 213 ? 6.352 6.887 2.479 1 96.19 213 GLU A C 1
ATOM 1673 O O . GLU A 1 213 ? 5.582 5.93 2.59 1 96.19 213 GLU A O 1
ATOM 1678 N N . ILE A 1 214 ? 5.992 8.109 2.188 1 98.12 214 ILE A N 1
ATOM 1679 C CA . ILE A 1 214 ? 4.609 8.406 1.825 1 98.12 214 ILE A CA 1
ATOM 1680 C C . ILE A 1 214 ? 4.281 7.758 0.481 1 98.12 214 ILE A C 1
ATOM 1682 O O . ILE A 1 214 ? 5.051 7.875 -0.475 1 98.12 214 ILE A O 1
ATOM 1686 N N . PHE A 1 215 ? 3.236 7.051 0.448 1 98.62 215 PHE A N 1
ATOM 1687 C CA . PHE A 1 215 ? 2.83 6.398 -0.792 1 98.62 215 PHE A CA 1
ATOM 1688 C C . PHE A 1 215 ? 1.656 7.133 -1.43 1 98.62 215 PHE A C 1
ATOM 1690 O O . PHE A 1 215 ? 0.529 7.062 -0.935 1 98.62 215 PHE A O 1
ATOM 1697 N N . ARG A 1 216 ? 1.88 7.73 -2.531 1 98.31 216 ARG A N 1
ATOM 1698 C CA . ARG A 1 216 ? 0.878 8.578 -3.166 1 98.31 216 ARG A CA 1
ATOM 1699 C C . ARG A 1 216 ? 0.24 7.879 -4.359 1 98.31 216 ARG A C 1
ATOM 1701 O O . ARG A 1 216 ? -0.798 8.312 -4.859 1 98.31 216 ARG A O 1
ATOM 1708 N N . GLY A 1 217 ? 0.862 6.742 -4.832 1 97.81 217 GLY A N 1
ATOM 1709 C CA . GLY A 1 217 ? 0.425 6.078 -6.047 1 97.81 217 GLY A CA 1
ATOM 1710 C C . GLY A 1 217 ? 0.956 6.73 -7.312 1 97.81 217 GLY A C 1
ATOM 1711 O O . GLY A 1 217 ? 1.469 7.848 -7.27 1 97.81 217 GLY A O 1
ATOM 1712 N N . PRO A 1 218 ? 0.84 6.055 -8.422 1 97.75 218 PRO A N 1
ATOM 1713 C CA . PRO A 1 218 ? 1.421 6.539 -9.672 1 97.75 218 PRO A CA 1
ATOM 1714 C C . PRO A 1 218 ? 0.71 7.781 -10.211 1 97.75 218 PRO A C 1
ATOM 1716 O O . PRO A 1 218 ? 1.302 8.555 -10.969 1 97.75 218 PRO A O 1
ATOM 1719 N N . SER A 1 219 ? -0.528 7.934 -9.797 1 97.69 219 SER A N 1
ATOM 1720 C CA . SER A 1 219 ? -1.248 9.117 -10.273 1 97.69 219 SER A CA 1
ATOM 1721 C C . SER A 1 219 ? -1.804 9.93 -9.109 1 97.69 219 SER A C 1
ATOM 1723 O O . SER A 1 219 ? -2.787 10.648 -9.266 1 97.69 219 SER A O 1
ATOM 1725 N N . PHE A 1 220 ? -1.233 9.734 -7.922 1 97.69 220 PHE A N 1
ATOM 1726 C CA . PHE A 1 220 ? -1.434 10.578 -6.75 1 97.69 220 PHE A CA 1
ATOM 1727 C C . PHE A 1 220 ? -2.828 10.375 -6.172 1 97.69 220 PHE A C 1
ATOM 1729 O O . PHE A 1 220 ? -3.436 11.32 -5.66 1 97.69 220 PHE A O 1
ATOM 1736 N N . THR A 1 221 ? -3.367 9.117 -6.273 1 97.31 221 THR A N 1
ATOM 1737 C CA . THR A 1 221 ? -4.707 8.883 -5.738 1 97.31 221 THR A CA 1
ATOM 1738 C C . THR A 1 221 ? -4.699 7.738 -4.734 1 97.31 221 THR A C 1
ATOM 1740 O O . THR A 1 221 ? -5.754 7.23 -4.355 1 97.31 221 THR A O 1
ATOM 1743 N N . ALA A 1 222 ? -3.461 7.289 -4.371 1 98.38 222 ALA A N 1
ATOM 1744 C CA . ALA A 1 222 ? -3.424 6.242 -3.352 1 98.38 222 ALA A CA 1
ATOM 1745 C C . ALA A 1 222 ? -4.016 6.734 -2.035 1 98.38 222 ALA A C 1
ATOM 1747 O O . ALA A 1 222 ? -3.777 7.875 -1.63 1 98.38 222 ALA A O 1
ATOM 1748 N N . GLY A 1 223 ? -4.785 5.883 -1.426 1 98 223 GLY A N 1
ATOM 1749 C CA . GLY A 1 223 ? -5.324 6.207 -0.113 1 98 223 GLY A CA 1
ATOM 1750 C C . GLY A 1 223 ? -6.727 6.773 -0.167 1 98 223 GLY A C 1
ATOM 1751 O O . GLY A 1 223 ? -7.258 7.23 0.849 1 98 223 GLY A O 1
ATOM 1752 N N . GLU A 1 224 ? -7.367 6.711 -1.274 1 97.19 224 GLU A N 1
ATOM 1753 C CA . GLU A 1 224 ? -8.719 7.242 -1.382 1 97.19 224 GLU A CA 1
ATOM 1754 C C . GLU A 1 224 ? -9.758 6.223 -0.916 1 97.19 224 GLU A C 1
ATOM 1756 O O . GLU A 1 224 ? -10.734 5.957 -1.619 1 97.19 224 GLU A O 1
ATOM 1761 N N . PHE A 1 225 ? -9.539 5.723 0.273 1 97.88 225 PHE A N 1
ATOM 1762 C CA . PHE A 1 225 ? -10.438 4.75 0.881 1 97.88 225 PHE A CA 1
ATOM 1763 C C . PHE A 1 225 ? -11.836 5.336 1.062 1 97.88 225 PHE A C 1
ATOM 1765 O O . PHE A 1 225 ? -12.828 4.609 1.035 1 97.88 225 PHE A O 1
ATOM 1772 N N . GLY A 1 226 ? -11.914 6.625 1.237 1 96.5 226 GLY A N 1
ATOM 1773 C CA . GLY A 1 226 ? -13.203 7.273 1.386 1 96.5 226 GLY A CA 1
ATOM 1774 C C . GLY A 1 226 ? -14.125 7.055 0.197 1 96.5 226 GLY A C 1
ATOM 1775 O O . GLY A 1 226 ? -15.344 7.156 0.322 1 96.5 226 GLY A O 1
ATOM 1776 N N . HIS A 1 227 ? -13.547 6.715 -0.894 1 95.75 227 HIS A N 1
ATOM 1777 C CA . HIS A 1 227 ? -14.312 6.547 -2.129 1 95.75 227 HIS A CA 1
ATOM 1778 C C . HIS A 1 227 ? -14.391 5.078 -2.529 1 95.75 227 HIS A C 1
ATOM 1780 O O . HIS A 1 227 ? -14.594 4.762 -3.703 1 95.75 227 HIS A O 1
ATOM 1786 N N . THR A 1 228 ? -14.219 4.203 -1.631 1 97.38 228 THR A N 1
ATOM 1787 C CA . THR A 1 228 ? -14.477 2.781 -1.826 1 97.38 228 THR A CA 1
ATOM 1788 C C . THR A 1 228 ? -15.891 2.426 -1.384 1 97.38 228 THR A C 1
ATOM 1790 O O . THR A 1 228 ? -16.438 3.055 -0.477 1 97.38 228 THR A O 1
ATOM 1793 N N . THR A 1 229 ? -16.438 1.451 -2.037 1 97.44 229 THR A N 1
ATOM 1794 C CA . THR A 1 229 ? -17.781 0.994 -1.736 1 97.44 229 THR A CA 1
ATOM 1795 C C . THR A 1 229 ? -17.812 0.222 -0.42 1 97.44 229 THR A C 1
ATOM 1797 O O . THR A 1 229 ? -17.047 -0.723 -0.231 1 97.44 229 THR A O 1
ATOM 1800 N N . ILE A 1 230 ? -18.688 0.626 0.481 1 97.12 230 ILE A N 1
ATOM 1801 C CA . ILE A 1 230 ? -18.844 -0.08 1.748 1 97.12 230 ILE A CA 1
ATOM 1802 C C . ILE A 1 230 ? -20.281 -0.559 1.892 1 97.12 230 ILE A C 1
ATOM 1804 O O . ILE A 1 230 ? -20.594 -1.366 2.771 1 97.12 230 ILE A O 1
ATOM 1808 N N . ASP A 1 231 ? -21.141 -0.072 1.033 1 96.31 231 ASP A N 1
ATOM 1809 C CA . ASP A 1 231 ? -22.547 -0.459 0.997 1 96.31 231 ASP A CA 1
ATOM 1810 C C . ASP A 1 231 ? -23.031 -0.64 -0.441 1 96.31 231 ASP A C 1
ATOM 1812 O O . ASP A 1 231 ? -23.391 0.333 -1.109 1 96.31 231 ASP A O 1
ATOM 1816 N N . LEU A 1 232 ? -23.172 -1.84 -0.906 1 93.44 232 LEU A N 1
ATOM 1817 C CA . LEU A 1 232 ? -23.453 -2.193 -2.293 1 93.44 232 LEU A CA 1
ATOM 1818 C C . LEU A 1 232 ? -24.781 -1.597 -2.75 1 93.44 232 LEU A C 1
ATOM 1820 O O . LEU A 1 232 ? -24.906 -1.154 -3.895 1 93.44 232 LEU A O 1
ATOM 1824 N N . GLU A 1 233 ? -25.688 -1.536 -1.88 1 87.62 233 GLU A N 1
ATOM 1825 C CA . GLU A 1 233 ? -27.016 -1.069 -2.238 1 87.62 233 GLU A CA 1
ATOM 1826 C C . GLU A 1 233 ? -27.312 0.292 -1.615 1 87.62 233 GLU A C 1
ATOM 1828 O O . GLU A 1 233 ? -28.469 0.704 -1.531 1 87.62 233 GLU A O 1
ATOM 1833 N N . GLY A 1 234 ? -26.281 0.864 -1.137 1 87.38 234 GLY A N 1
ATOM 1834 C CA . GLY A 1 234 ? -26.453 2.137 -0.456 1 87.38 234 GLY A CA 1
ATOM 1835 C C . GLY A 1 234 ? -26.891 3.254 -1.386 1 87.38 234 GLY A C 1
ATOM 1836 O O . GLY A 1 234 ? -26.453 3.311 -2.541 1 87.38 234 GLY A O 1
ATOM 1837 N N . ALA A 1 235 ? -27.703 4.125 -0.835 1 84.19 235 ALA A N 1
ATOM 1838 C CA . ALA A 1 235 ? -28.25 5.215 -1.637 1 84.19 235 ALA A CA 1
ATOM 1839 C C . ALA A 1 235 ? -27.531 6.523 -1.353 1 84.19 235 ALA A C 1
ATOM 1841 O O . ALA A 1 235 ? -27.797 7.547 -1.986 1 84.19 235 ALA A O 1
ATOM 1842 N N . GLU A 1 236 ? -26.641 6.41 -0.426 1 87.44 236 GLU A N 1
ATOM 1843 C CA . GLU A 1 236 ? -25.906 7.637 -0.122 1 87.44 236 GLU A CA 1
ATOM 1844 C C . GLU A 1 236 ? -25.016 8.055 -1.295 1 87.44 236 GLU A C 1
ATOM 1846 O O . GLU A 1 236 ? -24.141 7.301 -1.719 1 87.44 236 GLU A O 1
ATOM 1851 N N . HIS A 1 237 ? -25.25 9.258 -1.735 1 90.69 237 HIS A N 1
ATOM 1852 C CA . HIS A 1 237 ? -24.516 9.789 -2.887 1 90.69 237 HIS A CA 1
ATOM 1853 C C . HIS A 1 237 ? -23.219 10.461 -2.459 1 90.69 237 HIS A C 1
ATOM 1855 O O . HIS A 1 237 ? -23.219 11.289 -1.543 1 90.69 237 HIS A O 1
ATOM 1861 N N . CYS A 1 238 ? -22.203 10.094 -3.08 1 91.31 238 CYS A N 1
ATOM 1862 C CA . CYS A 1 238 ? -20.906 10.68 -2.809 1 91.31 238 CYS A CA 1
ATOM 1863 C C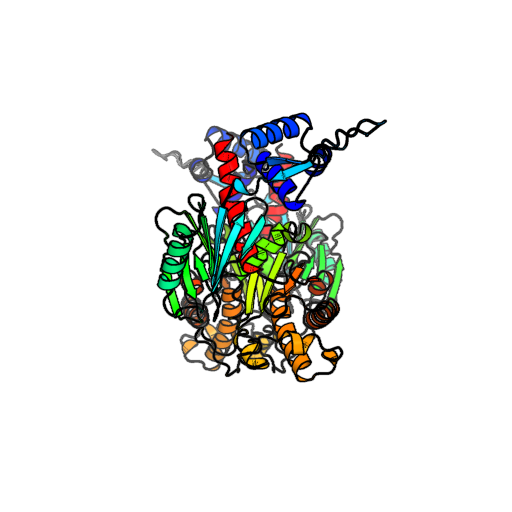 . CYS A 1 238 ? -20.578 11.781 -3.811 1 91.31 238 CYS A C 1
ATOM 1865 O O . CYS A 1 238 ? -21 11.719 -4.965 1 91.31 238 CYS A O 1
ATOM 1867 N N . LYS A 1 239 ? -19.797 12.75 -3.406 1 86.06 239 LYS A N 1
ATOM 1868 C CA . LYS A 1 239 ? -19.422 13.867 -4.266 1 86.06 239 LYS A CA 1
ATOM 1869 C C . LYS A 1 239 ? -18.547 13.398 -5.43 1 86.06 239 LYS A C 1
ATOM 1871 O O . LYS A 1 239 ? -18.359 14.133 -6.402 1 86.06 239 LYS A O 1
ATOM 1876 N N . CYS A 1 240 ? -18.109 12.172 -5.34 1 86.88 240 CYS A N 1
ATOM 1877 C CA . CYS A 1 240 ? -17.312 11.641 -6.434 1 86.88 240 CYS A CA 1
ATOM 1878 C C . CYS A 1 240 ? -18.203 11.125 -7.559 1 86.88 240 CYS A C 1
ATOM 1880 O O . CYS A 1 240 ? -17.703 10.742 -8.617 1 86.88 240 CYS A O 1
ATOM 1882 N N . GLY A 1 241 ? -19.484 11.023 -7.336 1 87.88 241 GLY A N 1
ATOM 1883 C CA . GLY A 1 241 ? -20.438 10.617 -8.359 1 87.88 241 GLY A CA 1
ATOM 1884 C C . GLY A 1 241 ? -20.953 9.203 -8.164 1 87.88 241 GLY A C 1
ATOM 1885 O O . GLY A 1 241 ? -21.797 8.742 -8.922 1 87.88 241 GLY A O 1
ATOM 1886 N N . LYS A 1 242 ? -20.531 8.547 -7.113 1 89.88 242 LYS A N 1
ATOM 1887 C CA . LYS A 1 242 ? -20.922 7.16 -6.887 1 89.88 242 LYS A CA 1
ATOM 1888 C C . LYS A 1 242 ? -21.766 7.027 -5.617 1 89.88 242 LYS A C 1
ATOM 1890 O O . LYS A 1 242 ? -21.797 7.945 -4.793 1 89.88 242 LYS A O 1
ATOM 1895 N N . ASP A 1 243 ? -22.359 5.918 -5.527 1 93.25 243 ASP A N 1
ATOM 1896 C CA . ASP A 1 243 ? -23.156 5.613 -4.336 1 93.25 243 ASP A CA 1
ATOM 1897 C C . ASP A 1 243 ? -22.453 4.57 -3.467 1 93.25 243 ASP A C 1
ATOM 1899 O O . ASP A 1 243 ? -21.703 3.738 -3.975 1 93.25 243 ASP A O 1
ATOM 1903 N N . GLY A 1 244 ? -22.641 4.711 -2.199 1 95.06 244 GLY A N 1
ATOM 1904 C CA . GLY A 1 244 ? -22.234 3.65 -1.293 1 95.06 244 GLY A CA 1
ATOM 1905 C C . GLY A 1 244 ? -20.797 3.789 -0.821 1 95.06 244 GLY A C 1
ATOM 1906 O O . GLY A 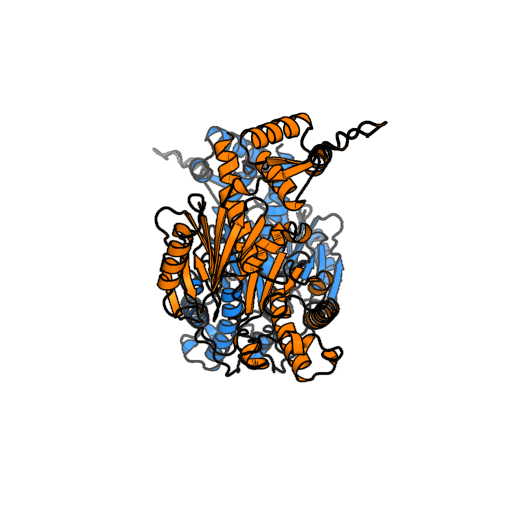1 244 ? -20.266 2.893 -0.165 1 95.06 244 GLY A O 1
ATOM 1907 N N . CYS A 1 245 ? -20.188 4.945 -1.148 1 96.19 245 CYS A N 1
ATOM 1908 C CA . CYS A 1 245 ? -18.828 5.18 -0.702 1 96.19 245 CYS A CA 1
ATOM 1909 C C . CYS A 1 245 ? -18.766 5.367 0.809 1 96.19 245 CYS A C 1
ATOM 1911 O O . CYS A 1 245 ? -19.75 5.797 1.422 1 96.19 245 CYS A O 1
ATOM 1913 N N . ILE A 1 246 ? -17.656 5.152 1.403 1 96.81 246 ILE A N 1
ATOM 1914 C CA . ILE A 1 246 ? -17.406 5.309 2.834 1 96.81 246 ILE A CA 1
ATOM 1915 C C . ILE A 1 246 ? -17.625 6.766 3.238 1 96.81 246 ILE A C 1
ATOM 1917 O O . ILE A 1 246 ? -18.203 7.043 4.285 1 96.81 246 ILE A O 1
ATOM 1921 N N . ASP A 1 247 ? -17.266 7.684 2.432 1 94 247 ASP A N 1
ATOM 1922 C CA . ASP A 1 247 ? -17.156 9.109 2.734 1 94 247 ASP A CA 1
ATOM 1923 C C . ASP A 1 247 ? -18.469 9.664 3.26 1 94 247 ASP A C 1
ATOM 1925 O O . ASP A 1 247 ? -18.531 10.195 4.367 1 94 247 ASP A O 1
ATOM 1929 N N . PRO A 1 248 ? -19.594 9.484 2.555 1 92.94 248 PRO A N 1
ATOM 1930 C CA . PRO A 1 248 ? -20.844 10.047 3.055 1 92.94 248 PRO A CA 1
ATOM 1931 C C . PRO A 1 248 ? -21.297 9.406 4.367 1 92.94 248 PRO A C 1
ATOM 1933 O O . PRO A 1 248 ? -21.969 10.055 5.176 1 92.94 248 PRO A O 1
ATOM 1936 N N . TYR A 1 249 ? -20.922 8.188 4.617 1 93.62 249 TYR A N 1
ATOM 1937 C CA . TYR A 1 249 ? -21.359 7.484 5.82 1 93.62 249 TYR A CA 1
ATOM 1938 C C . TYR A 1 249 ? -20.594 7.988 7.043 1 93.62 249 TYR A C 1
ATOM 1940 O O . TYR A 1 249 ? -21.141 8.008 8.156 1 93.62 249 TYR A O 1
ATOM 1948 N N . ILE A 1 250 ? -19.391 8.438 6.848 1 93.06 250 ILE A N 1
ATOM 1949 C CA . ILE A 1 250 ? -18.531 8.773 7.969 1 93.06 250 ILE A CA 1
ATOM 1950 C C . ILE A 1 250 ? -18.516 10.281 8.172 1 93.06 250 ILE A C 1
ATOM 1952 O O . ILE A 1 250 ? -17.891 10.781 9.109 1 93.06 250 ILE A O 1
ATOM 1956 N N . SER A 1 251 ? -19.172 11.008 7.371 1 89.75 251 SER A N 1
ATOM 1957 C CA . SER A 1 251 ? -19.203 12.461 7.457 1 89.75 251 SER A CA 1
ATOM 1958 C C . SER A 1 251 ? -19.703 12.922 8.828 1 89.75 251 SER A C 1
ATOM 1960 O O . SER A 1 251 ? -20.781 12.531 9.266 1 89.75 251 SER A O 1
ATOM 1962 N N . VAL A 1 252 ? -18.922 13.766 9.453 1 87.5 252 VAL A N 1
ATOM 1963 C CA . VAL A 1 252 ? -19.25 14.203 10.805 1 87.5 252 VAL A CA 1
ATOM 1964 C C . VAL A 1 252 ? -20.5 15.086 10.781 1 87.5 252 VAL A C 1
ATOM 1966 O O . VAL A 1 252 ? -21.359 14.977 11.648 1 87.5 252 VAL A O 1
ATOM 1969 N N . SER A 1 253 ? -20.578 15.984 9.797 1 85.88 253 SER A N 1
ATOM 1970 C CA . SER A 1 253 ? -21.734 16.875 9.719 1 85.88 253 SER A CA 1
ATOM 1971 C C . SER A 1 253 ? -23.031 16.094 9.484 1 85.88 253 SER A C 1
ATOM 1973 O O . SER A 1 253 ? -24.094 16.484 9.969 1 85.88 253 SER A O 1
ATOM 1975 N N . LYS A 1 254 ? -22.953 15.055 8.75 1 87.69 254 LYS A N 1
ATOM 1976 C CA . LYS A 1 254 ? -24.125 14.234 8.484 1 87.69 254 LYS A CA 1
ATOM 1977 C C . LYS A 1 254 ? -24.594 13.508 9.742 1 87.69 254 LYS A C 1
ATOM 1979 O O . LYS A 1 254 ? -25.797 13.367 9.984 1 87.69 254 LYS A O 1
ATOM 1984 N N . ASN A 1 255 ? -23.641 13.117 10.523 1 90.56 255 ASN A N 1
ATOM 1985 C CA . ASN A 1 255 ? -23.969 12.273 11.672 1 90.56 255 ASN A CA 1
ATOM 1986 C C . ASN A 1 255 ? -24.234 13.117 12.922 1 90.56 255 ASN A C 1
ATOM 1988 O O . ASN A 1 255 ? -25.016 12.719 13.789 1 90.56 255 ASN A O 1
ATOM 1992 N N . PHE A 1 256 ? -23.625 14.289 12.969 1 89.56 256 PHE A N 1
ATOM 1993 C CA . PHE A 1 256 ? -23.719 15.039 14.211 1 89.56 256 PHE A CA 1
ATOM 1994 C C . PHE A 1 256 ? -24.203 16.469 13.953 1 89.56 256 PHE A C 1
ATOM 1996 O O . PHE A 1 256 ? -24.344 17.25 14.883 1 89.56 256 PHE A O 1
ATOM 2003 N N . GLY A 1 257 ? -24.484 16.797 12.688 1 82.69 257 GLY A N 1
ATOM 2004 C CA . GLY A 1 257 ? -24.953 18.125 12.336 1 82.69 257 GLY A CA 1
ATOM 2005 C C . GLY A 1 257 ? -23.844 19.062 11.938 1 82.69 257 GLY A C 1
ATOM 2006 O O . GLY A 1 257 ? -22.672 18.812 12.227 1 82.69 257 GLY A O 1
ATOM 2007 N N . GLU A 1 258 ? -23.984 20.078 10.742 1 65.69 258 GLU A N 1
ATOM 2008 C CA . GLU A 1 258 ? -23.062 20.953 10.023 1 65.69 258 GLU A CA 1
ATOM 2009 C C . GLU A 1 258 ? -22.156 21.703 10.992 1 65.69 258 GLU A C 1
ATOM 2011 O O . GLU A 1 258 ? -20.984 21.953 10.68 1 65.69 258 GLU A O 1
ATOM 2016 N N . TYR A 1 259 ? -22.719 22.141 12.109 1 54.53 259 TYR A N 1
ATOM 2017 C CA . TYR A 1 259 ? -22 23.062 12.977 1 54.53 259 TYR A CA 1
ATOM 2018 C C . TYR A 1 259 ? -21.422 22.328 14.18 1 54.53 259 TYR A C 1
ATOM 2020 O O . TYR A 1 259 ? -21.219 22.922 15.242 1 54.53 259 TYR A O 1
ATOM 2028 N N . SER A 1 260 ? -21.172 21.125 13.953 1 54 260 SER A N 1
ATOM 2029 C CA . SER A 1 260 ? -20.766 20.469 15.188 1 54 260 SER A CA 1
ATOM 2030 C C . SER A 1 260 ? -19.297 20.781 15.523 1 54 260 SER A C 1
ATOM 2032 O O . SER A 1 260 ? -18.422 19.953 15.266 1 54 260 SER A O 1
ATOM 2034 N N . ARG A 1 261 ? -18.906 21.984 15.281 1 54.66 261 ARG A N 1
ATOM 2035 C CA . ARG A 1 261 ? -17.688 22.484 15.891 1 54.66 261 ARG A CA 1
ATOM 2036 C C . ARG A 1 261 ? -17.453 21.844 17.25 1 54.66 261 ARG A C 1
ATOM 2038 O O . ARG A 1 261 ? -16.344 21.906 17.797 1 54.66 261 ARG A O 1
ATOM 2045 N N . ASN A 1 262 ? -18.453 21.094 17.656 1 63.84 262 ASN A N 1
ATOM 2046 C CA . ASN A 1 262 ? -18.203 20.578 19 1 63.84 262 ASN A CA 1
ATOM 2047 C C . ASN A 1 262 ? -18.391 19.062 19.062 1 63.84 262 ASN A C 1
ATOM 2049 O O . ASN A 1 262 ? -19.125 18.547 19.906 1 63.84 262 ASN A O 1
ATOM 2053 N N . LEU A 1 263 ? -17.875 18.375 17.953 1 75.75 263 LEU A N 1
ATOM 2054 C CA . LEU A 1 263 ? -17.891 16.906 18.016 1 75.75 263 LEU A CA 1
ATOM 2055 C C . LEU A 1 263 ? -17.359 16.422 19.359 1 75.75 263 LEU A C 1
ATOM 2057 O O . LEU A 1 263 ? -17.812 15.391 19.875 1 75.75 263 LEU A O 1
ATOM 2061 N N . GLN A 1 264 ? -16.578 17.297 19.875 1 76.88 264 GLN A N 1
ATOM 2062 C CA . GLN A 1 264 ? -15.945 16.938 21.141 1 76.88 264 GLN A CA 1
ATOM 2063 C C . GLN A 1 264 ? -16.969 16.797 22.25 1 76.88 264 GLN A C 1
ATOM 2065 O O . GLN A 1 264 ? -16.812 15.969 23.156 1 76.88 264 GLN A O 1
ATOM 2070 N N . LYS A 1 265 ? -18.031 17.531 22.078 1 79.44 265 LYS A N 1
ATOM 2071 C CA . LYS A 1 265 ? -19.047 17.484 23.125 1 79.44 265 LYS A CA 1
ATOM 2072 C C . LYS A 1 265 ? -19.719 16.125 23.172 1 79.44 265 LYS A C 1
ATOM 2074 O O . LYS A 1 265 ? -20.156 15.68 24.234 1 79.44 265 LYS A O 1
ATOM 2079 N N . PHE A 1 266 ? -19.766 15.484 22.031 1 85 266 PHE A N 1
ATOM 2080 C CA . PHE A 1 266 ? -20.422 14.188 21.969 1 85 266 PHE A CA 1
ATOM 2081 C C . PHE A 1 266 ? -19.516 13.094 22.5 1 85 266 PHE A C 1
ATOM 2083 O O . PHE A 1 266 ? -19.984 12.062 22.984 1 85 266 PHE A O 1
ATOM 2090 N N . PHE A 1 267 ? -18.203 13.391 22.484 1 84.06 267 PHE A N 1
ATOM 2091 C CA . PHE A 1 267 ? -17.25 12.336 22.812 1 84.06 267 PHE A CA 1
ATOM 2092 C C . PHE A 1 267 ? -16.547 12.625 24.141 1 84.06 267 PHE A C 1
ATOM 2094 O O . PHE A 1 267 ? -15.742 11.82 24.609 1 84.06 267 PHE A O 1
ATOM 2101 N N . THR A 1 268 ? -16.688 13.766 24.703 1 75.38 268 THR A N 1
ATOM 2102 C CA . THR A 1 268 ? -15.992 14.141 25.922 1 75.38 268 THR A CA 1
ATOM 2103 C C . THR A 1 268 ? -16.875 13.93 27.141 1 75.38 268 THR A C 1
ATOM 2105 O O . THR A 1 268 ? -16.391 13.922 28.281 1 75.38 268 THR A O 1
ATOM 2108 N N . SER A 1 269 ? -18.078 13.719 26.828 1 70 269 SER A N 1
ATOM 2109 C CA . SER A 1 269 ? -18.922 13.461 27.984 1 70 269 SER A CA 1
ATOM 2110 C C . SER A 1 269 ? -18.609 12.109 28.625 1 70 269 SER A C 1
ATOM 2112 O O . SER A 1 269 ? -18.141 11.195 27.938 1 70 269 SER A O 1
ATOM 2114 N N . GLU A 1 270 ? -18.5 12.078 29.938 1 67 270 GLU A N 1
ATOM 2115 C CA . GLU A 1 270 ? -18.281 10.828 30.656 1 67 270 GLU A CA 1
ATOM 2116 C C . GLU A 1 270 ? -19.219 9.734 30.172 1 67 270 GLU A C 1
ATOM 2118 O O . GLU A 1 270 ? -18.906 8.539 30.266 1 67 270 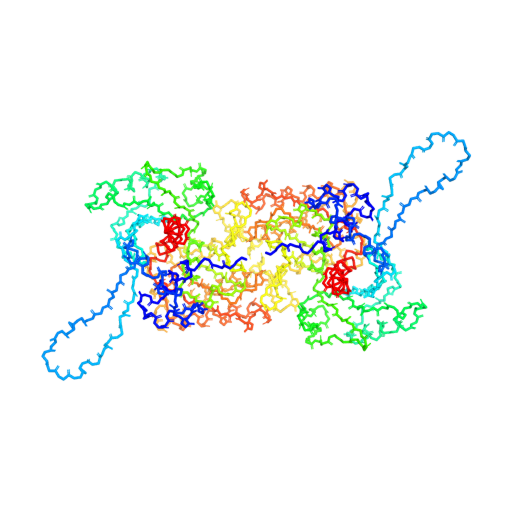GLU A O 1
ATOM 2123 N N . ASP A 1 271 ? -20.203 10.172 29.406 1 82 271 ASP A N 1
ATOM 2124 C CA . ASP A 1 271 ? -21.25 9.188 29.125 1 82 271 ASP A CA 1
ATOM 2125 C C . ASP A 1 271 ? -21.328 8.875 27.625 1 82 271 ASP A C 1
ATOM 2127 O O . ASP A 1 271 ? -22.344 8.375 27.141 1 82 271 ASP A O 1
ATOM 2131 N N . TRP A 1 272 ? -20.203 9.195 26.891 1 89.44 272 TRP A N 1
ATOM 2132 C CA . TRP A 1 272 ? -20.312 8.961 25.453 1 89.44 272 TRP A CA 1
ATOM 2133 C C . TRP A 1 272 ? -20.484 7.477 25.156 1 89.44 272 TRP A C 1
ATOM 2135 O O . TRP A 1 272 ? -21.141 7.102 24.172 1 89.44 272 TRP A O 1
ATOM 2145 N N . LYS A 1 273 ? -20.062 6.594 26.062 1 90.94 273 LYS A N 1
ATOM 2146 C CA . LYS A 1 273 ? -20.141 5.148 25.891 1 90.94 273 LYS A CA 1
ATOM 2147 C C . LYS A 1 273 ? -21.594 4.664 26 1 90.94 273 LYS A C 1
ATOM 2149 O O . LYS A 1 273 ? -21.906 3.527 25.641 1 90.94 273 LYS A O 1
ATOM 2154 N N . ASN A 1 274 ? -22.406 5.555 26.516 1 90.62 274 ASN A N 1
ATOM 2155 C CA . ASN A 1 274 ? -23.812 5.188 26.672 1 90.62 274 ASN A CA 1
ATOM 2156 C C . ASN A 1 274 ? -24.688 5.859 25.625 1 90.62 274 ASN A C 1
ATOM 2158 O O . ASN A 1 274 ? -25.906 5.656 25.609 1 90.62 274 ASN A O 1
ATOM 2162 N N . SER A 1 275 ? -24.109 6.652 24.75 1 92.25 275 SER A N 1
ATOM 2163 C CA . SER A 1 275 ? -24.875 7.324 23.703 1 92.25 275 SER A CA 1
ATOM 2164 C C . SER A 1 275 ? -25.047 6.418 22.484 1 92.25 275 SER A C 1
ATOM 2166 O O . SER A 1 275 ? -24.078 6.082 21.812 1 92.25 275 SER A O 1
ATOM 2168 N N . PRO A 1 276 ? -26.297 6.062 22.156 1 93.56 276 PRO A N 1
ATOM 2169 C CA . PRO A 1 276 ? -26.531 5.211 20.984 1 93.56 276 PRO A CA 1
ATOM 2170 C C . PRO A 1 276 ? -26.031 5.84 19.688 1 93.56 276 PRO A C 1
ATOM 2172 O O . PRO A 1 276 ? -25.547 5.129 18.797 1 93.56 276 PRO A O 1
ATOM 2175 N N . LYS A 1 277 ? -26.141 7.125 19.625 1 91.69 277 LYS A N 1
ATOM 2176 C CA . LYS A 1 277 ? -25.703 7.84 18.438 1 91.69 277 LYS A CA 1
ATOM 2177 C C . LYS A 1 277 ? -24.188 7.727 18.266 1 91.69 277 LYS A C 1
ATOM 2179 O O . LYS A 1 277 ? -23.703 7.438 17.172 1 91.69 277 LYS A O 1
ATOM 2184 N N . VAL A 1 278 ? -23.5 7.895 19.344 1 93.31 278 VAL A N 1
ATOM 2185 C CA . VAL A 1 278 ? -22.047 7.828 19.312 1 93.31 278 VAL A CA 1
ATOM 2186 C C . VAL A 1 278 ? -21.594 6.395 19.031 1 93.31 278 VAL A C 1
ATOM 2188 O O . VAL A 1 278 ? -20.719 6.16 18.203 1 93.31 278 VAL A O 1
ATOM 2191 N N . LEU A 1 279 ? -22.25 5.461 19.625 1 95.5 279 LEU A N 1
ATOM 2192 C CA . LEU A 1 279 ? -21.875 4.059 19.469 1 95.5 279 LEU A CA 1
ATOM 2193 C C . LEU A 1 279 ? -22.156 3.59 18.047 1 95.5 279 LEU A C 1
ATOM 2195 O O . LEU A 1 279 ? -21.375 2.812 17.484 1 95.5 279 LEU A O 1
ATOM 2199 N N . LYS A 1 280 ? -23.234 4.062 17.453 1 95.56 280 LYS A N 1
ATOM 2200 C CA . LYS A 1 280 ? -23.531 3.744 16.062 1 95.56 280 LYS A CA 1
ATOM 2201 C C . LYS A 1 280 ? -22.453 4.297 15.133 1 95.56 280 LYS A C 1
ATOM 2203 O O . LYS A 1 280 ? -22.016 3.613 14.203 1 95.56 280 LYS A O 1
ATOM 2208 N N . TYR A 1 281 ? -22.047 5.496 15.406 1 94.94 281 TYR A N 1
ATOM 2209 C CA . TYR A 1 281 ? -21 6.113 14.602 1 94.94 281 TYR A CA 1
ATOM 2210 C C . TYR A 1 281 ? -19.672 5.359 14.734 1 94.94 281 TYR A C 1
ATOM 2212 O O . TYR A 1 281 ? -19 5.094 13.742 1 94.94 281 TYR A O 1
ATOM 2220 N N . ILE A 1 282 ? -19.391 4.984 15.953 1 96.19 282 ILE A N 1
ATOM 2221 C CA . ILE A 1 282 ? -18.156 4.258 16.219 1 96.19 282 ILE A CA 1
ATOM 2222 C C . ILE A 1 282 ? -18.188 2.91 15.492 1 96.19 282 ILE A C 1
ATOM 2224 O O . ILE A 1 282 ? -17.172 2.459 14.961 1 96.19 282 ILE A O 1
ATOM 2228 N N . ASP A 1 283 ? -19.281 2.346 15.469 1 96.44 283 ASP A N 1
ATOM 2229 C CA . ASP A 1 283 ? -19.438 1.069 14.773 1 96.44 283 ASP A CA 1
ATOM 2230 C C . ASP A 1 283 ? -19.172 1.218 13.281 1 96.44 283 ASP A C 1
ATOM 2232 O O . ASP A 1 283 ? -18.391 0.446 12.711 1 96.44 283 ASP A O 1
ATOM 2236 N N . LEU A 1 284 ? -19.75 2.223 12.703 1 95.81 284 LEU A N 1
ATOM 2237 C CA . LEU A 1 284 ? -19.562 2.508 11.281 1 95.81 284 LEU A CA 1
ATOM 2238 C C . LEU A 1 284 ? -18.094 2.84 10.984 1 95.81 284 LEU A C 1
ATOM 2240 O O . LEU A 1 284 ? -17.516 2.299 10.047 1 95.81 284 LEU A O 1
ATOM 2244 N N . LEU A 1 285 ? -17.547 3.682 11.797 1 97.31 285 LEU A N 1
ATOM 2245 C CA . LEU A 1 285 ? -16.156 4.074 11.648 1 97.31 285 LEU A CA 1
ATOM 2246 C C . LEU A 1 285 ? -15.234 2.867 11.773 1 97.31 285 LEU A C 1
ATOM 2248 O O . LEU A 1 285 ? -14.273 2.732 11.008 1 97.31 285 LEU A O 1
ATOM 2252 N N . SER A 1 286 ? -15.562 1.992 12.711 1 98.19 286 SER A N 1
ATOM 2253 C CA . SER A 1 286 ? -14.727 0.818 12.945 1 98.19 286 SER A CA 1
ATOM 2254 C C . SER A 1 286 ? -14.727 -0.107 11.734 1 98.19 286 SER A C 1
ATOM 2256 O O . SER A 1 286 ? -13.688 -0.687 11.398 1 98.19 286 SER A O 1
ATOM 2258 N N . LYS A 1 287 ? -15.836 -0.245 11.094 1 97.44 287 LYS A N 1
ATOM 2259 C CA . LYS A 1 287 ? -15.906 -1.063 9.883 1 97.44 287 LYS A CA 1
ATOM 2260 C C . LYS A 1 287 ? -15.086 -0.451 8.758 1 97.44 287 LYS A C 1
ATOM 2262 O O . LYS A 1 287 ? -14.375 -1.164 8.039 1 97.44 287 LYS A O 1
ATOM 2267 N N . ALA A 1 288 ? -15.172 0.853 8.609 1 98.25 288 ALA A N 1
ATOM 2268 C CA . ALA A 1 288 ? -14.367 1.554 7.613 1 98.25 288 ALA A CA 1
ATOM 2269 C C . ALA A 1 288 ? -12.875 1.392 7.891 1 98.25 288 ALA A C 1
ATOM 2271 O O . ALA A 1 288 ? -12.094 1.106 6.98 1 98.25 288 ALA A O 1
ATOM 2272 N N . LEU A 1 289 ? -12.516 1.52 9.156 1 98.81 289 LEU A N 1
ATOM 2273 C CA . LEU A 1 289 ? -11.117 1.388 9.555 1 98.81 289 LEU A CA 1
ATOM 2274 C C . LEU A 1 289 ? -10.633 -0.048 9.375 1 98.81 289 LEU A C 1
ATOM 2276 O O . LEU A 1 289 ? -9.484 -0.277 8.992 1 98.81 289 LEU A O 1
ATOM 2280 N N . ALA A 1 290 ? -11.477 -0.988 9.617 1 98.56 290 ALA A N 1
ATOM 2281 C CA . ALA A 1 290 ? -11.125 -2.393 9.43 1 98.56 290 ALA A CA 1
ATOM 2282 C C . ALA A 1 290 ? -10.836 -2.695 7.965 1 98.56 290 ALA A C 1
ATOM 2284 O O . ALA A 1 290 ? -9.984 -3.539 7.656 1 98.56 290 ALA A O 1
ATOM 2285 N N . ASN A 1 291 ? -11.539 -2.016 7.062 1 98.69 291 ASN A N 1
ATOM 2286 C CA . ASN A 1 291 ? -11.234 -2.16 5.641 1 98.69 291 ASN A CA 1
ATOM 2287 C C . ASN A 1 291 ? -9.805 -1.733 5.332 1 98.69 291 ASN A C 1
ATOM 2289 O O . ASN A 1 291 ? -9.117 -2.377 4.535 1 98.69 291 ASN A O 1
ATOM 2293 N N . VAL A 1 292 ? -9.336 -0.666 5.992 1 98.81 292 VAL A N 1
ATOM 2294 C CA . VAL A 1 292 ? -7.957 -0.222 5.824 1 98.81 292 VAL A CA 1
ATOM 2295 C C . VAL A 1 292 ? -7 -1.273 6.383 1 98.81 292 VAL A C 1
ATOM 2297 O O . VAL A 1 292 ? -6.023 -1.644 5.73 1 98.81 292 VAL A O 1
ATOM 2300 N N . VAL A 1 293 ? -7.348 -1.848 7.508 1 98.75 293 VAL A N 1
ATOM 2301 C CA . VAL A 1 293 ? -6.504 -2.812 8.203 1 98.75 293 VAL A CA 1
ATOM 2302 C C . VAL A 1 293 ? -6.371 -4.082 7.367 1 98.75 293 VAL A C 1
ATOM 2304 O O . VAL A 1 293 ? -5.262 -4.566 7.129 1 98.75 293 VAL A O 1
ATOM 2307 N N . ASN A 1 294 ? -7.465 -4.551 6.867 1 98.06 294 ASN A N 1
ATOM 2308 C CA . ASN A 1 294 ? -7.441 -5.805 6.117 1 98.06 294 ASN A CA 1
ATOM 2309 C C . ASN A 1 294 ? -6.812 -5.617 4.738 1 98.06 294 ASN A C 1
ATOM 2311 O O . ASN A 1 294 ? -6.219 -6.551 4.191 1 98.06 294 ASN A O 1
ATOM 2315 N N . SER A 1 295 ? -6.863 -4.422 4.23 1 98.5 295 SER A N 1
ATOM 2316 C CA . SER A 1 295 ? -6.297 -4.141 2.918 1 98.5 295 SER A CA 1
ATOM 2317 C C . SER A 1 295 ? -4.781 -3.992 2.992 1 98.5 295 SER A C 1
ATOM 2319 O O . SER A 1 295 ? -4.059 -4.496 2.129 1 98.5 295 SER A O 1
ATOM 2321 N N . LEU A 1 296 ? -4.281 -3.336 4.141 1 98.75 296 LEU A N 1
ATOM 2322 C CA . LEU A 1 296 ? -2.904 -2.863 4.082 1 98.75 296 LEU A CA 1
ATOM 2323 C C . LEU A 1 296 ? -2.07 -3.467 5.207 1 98.75 296 LEU A C 1
ATOM 2325 O O . LEU A 1 296 ? -0.84 -3.408 5.176 1 98.75 296 LEU A O 1
ATOM 2329 N N . ASN A 1 297 ? -2.717 -3.99 6.23 1 98.69 297 ASN A N 1
ATOM 2330 C CA . ASN A 1 297 ? -2.006 -4.609 7.348 1 98.69 297 ASN A CA 1
ATOM 2331 C C . ASN A 1 297 ? -1.07 -3.617 8.031 1 98.69 297 ASN A C 1
ATOM 2333 O O . ASN A 1 297 ? 0.112 -3.908 8.227 1 98.69 297 ASN A O 1
ATOM 2337 N N . PRO A 1 298 ? -1.624 -2.5 8.523 1 98.88 298 PRO A N 1
ATOM 2338 C CA . PRO A 1 298 ? -0.756 -1.505 9.156 1 98.88 298 PRO A CA 1
ATOM 2339 C C . PRO A 1 298 ? -0.41 -1.856 10.602 1 98.88 298 PRO A C 1
ATOM 2341 O O . PRO A 1 298 ? -1.208 -2.494 11.297 1 98.88 298 PRO A O 1
ATOM 2344 N N . GLU A 1 299 ? 0.747 -1.429 11.055 1 98.88 299 GLU A N 1
ATOM 2345 C CA . GLU A 1 299 ? 1.103 -1.476 12.477 1 98.88 299 GLU A CA 1
ATOM 2346 C C . GLU A 1 299 ? 0.38 -0.385 13.258 1 98.88 299 GLU A C 1
ATOM 2348 O O . GLU A 1 299 ? -0.065 -0.617 14.383 1 98.88 299 GLU A O 1
ATOM 2353 N N . TYR A 1 300 ? 0.299 0.779 12.625 1 98.81 300 TYR A N 1
ATOM 2354 C CA . TYR A 1 300 ? -0.294 1.937 13.281 1 98.81 300 TYR A CA 1
ATOM 2355 C C . TYR A 1 300 ? -1.378 2.562 12.414 1 98.81 300 TYR A C 1
ATOM 2357 O O . TYR A 1 300 ? -1.179 2.771 11.211 1 98.81 300 TYR A O 1
ATOM 2365 N N . LEU A 1 301 ? -2.477 2.752 12.984 1 98.81 301 LEU A N 1
ATOM 2366 C CA . LEU A 1 301 ? -3.547 3.59 12.453 1 98.81 301 LEU A CA 1
ATOM 2367 C C . LEU A 1 301 ? -3.734 4.84 13.305 1 98.81 301 LEU A C 1
ATOM 2369 O O . LEU A 1 301 ? -4.188 4.754 14.453 1 98.81 301 LEU A O 1
ATOM 2373 N N . ILE A 1 302 ? -3.311 5.98 12.75 1 98.88 302 ILE A N 1
ATOM 2374 C CA . ILE A 1 302 ? -3.459 7.242 13.477 1 98.88 302 ILE A CA 1
ATOM 2375 C C . ILE A 1 302 ? -4.738 7.941 13.023 1 98.88 302 ILE A C 1
ATOM 2377 O O . ILE A 1 302 ? -4.906 8.258 11.844 1 98.88 302 ILE A O 1
ATOM 2381 N N . VAL A 1 303 ? -5.668 8.133 13.984 1 98.31 303 VAL A N 1
ATOM 2382 C CA . VAL A 1 303 ? -6.984 8.672 13.641 1 98.31 303 VAL A CA 1
ATOM 2383 C C . VAL A 1 303 ? -7.098 10.109 14.133 1 98.31 303 VAL A C 1
ATOM 2385 O O . VAL A 1 303 ? -7.051 10.367 15.344 1 98.31 303 VAL A O 1
ATOM 2388 N N . GLY A 1 304 ? -7.156 10.992 13.148 1 95.88 304 GLY A N 1
ATOM 2389 C CA . GLY A 1 304 ? -7.23 12.406 13.492 1 95.88 304 GLY A CA 1
ATOM 2390 C C . GLY A 1 304 ? -8.438 13.102 12.891 1 95.88 304 GLY A C 1
ATOM 2391 O O . GLY A 1 304 ? -9.539 12.539 12.883 1 95.88 304 GLY A O 1
ATOM 2392 N N . GLY A 1 305 ? -8.273 14.344 12.477 1 91.31 305 GLY A N 1
ATOM 2393 C CA . GLY A 1 305 ? -9.398 15.164 12.062 1 91.31 305 GLY A CA 1
ATOM 2394 C C . GLY A 1 305 ? -10.219 15.68 13.234 1 91.31 305 GLY A C 1
ATOM 2395 O O . GLY A 1 305 ? -9.664 16.156 14.219 1 91.31 305 GLY A O 1
ATOM 2396 N N . GLU A 1 306 ? -11.445 15.594 13.086 1 88.12 306 GLU A N 1
ATOM 2397 C CA . GLU A 1 306 ? -12.336 16.109 14.125 1 88.12 306 GLU A CA 1
ATOM 2398 C C . GLU A 1 306 ? -12.305 15.219 15.359 1 88.12 306 GLU A C 1
ATOM 2400 O O . GLU A 1 306 ? -12.82 15.602 16.422 1 88.12 306 GLU A O 1
ATOM 2405 N N . LEU A 1 307 ? -11.641 14.102 15.281 1 91.5 307 LEU A N 1
ATOM 2406 C CA . LEU A 1 307 ? -11.547 13.203 16.422 1 91.5 307 LEU A CA 1
ATOM 2407 C C . LEU A 1 307 ? -10.258 13.438 17.203 1 91.5 307 LEU A C 1
ATOM 2409 O O . LEU A 1 307 ? -10.047 12.836 18.25 1 91.5 307 LEU A O 1
ATOM 2413 N N . ALA A 1 308 ? -9.445 14.32 16.703 1 92.88 308 ALA A N 1
ATOM 2414 C CA . ALA A 1 308 ? -8.203 14.641 17.406 1 92.88 308 ALA A CA 1
ATOM 2415 C C . ALA A 1 308 ? -8.492 15.273 18.766 1 92.88 308 ALA A C 1
ATOM 2417 O O . ALA A 1 308 ? -9.438 16.047 18.906 1 92.88 308 ALA A O 1
ATOM 2418 N N . GLY A 1 309 ? -7.652 14.93 19.75 1 91.19 309 GLY A N 1
ATOM 2419 C CA . GLY A 1 309 ? -7.773 15.531 21.078 1 91.19 309 GLY A CA 1
ATOM 2420 C C . GLY A 1 309 ? -8.695 14.766 22 1 91.19 309 GLY A C 1
ATOM 2421 O O . GLY A 1 309 ? -8.859 15.133 23.172 1 91.19 309 GLY A O 1
ATOM 2422 N N . LEU A 1 310 ? -9.312 13.711 21.516 1 91.44 310 LEU A N 1
ATOM 2423 C CA . LEU A 1 310 ? -10.148 12.883 22.375 1 91.44 310 LEU A CA 1
ATOM 2424 C C . LEU A 1 310 ? -9.289 12.078 23.344 1 91.44 310 LEU A C 1
ATOM 2426 O O . LEU A 1 310 ? -8.062 12.031 23.203 1 91.44 310 LEU A O 1
ATOM 2430 N N . SER A 1 311 ? -9.938 11.477 24.328 1 91.88 311 SER A N 1
ATOM 2431 C CA . SER A 1 311 ? -9.234 10.797 25.406 1 91.88 311 SER A CA 1
ATOM 2432 C C . SER A 1 311 ? -8.594 9.5 24.906 1 91.88 311 SER A C 1
ATOM 2434 O O . SER A 1 311 ? -9.023 8.93 23.906 1 91.88 311 SER A O 1
ATOM 2436 N N . GLN A 1 312 ? -7.633 9.086 25.656 1 94.5 312 GLN A N 1
ATOM 2437 C CA . GLN A 1 312 ? -7 7.805 25.359 1 94.5 312 GLN A CA 1
ATOM 2438 C C . GLN A 1 312 ? -8.016 6.664 25.438 1 94.5 312 GLN A C 1
ATOM 2440 O O . GLN A 1 312 ? -7.906 5.688 24.688 1 94.5 312 GLN A O 1
ATOM 2445 N N . GLU A 1 313 ? -8.93 6.824 26.234 1 93.62 313 GLU A N 1
ATOM 2446 C CA . GLU A 1 313 ? -9.969 5.816 26.391 1 93.62 313 GLU A CA 1
ATOM 2447 C C . GLU A 1 313 ? -10.758 5.641 25.094 1 93.62 313 GLU A C 1
ATOM 2449 O O . GLU A 1 313 ? -11.102 4.52 24.719 1 93.62 313 GLU A O 1
ATOM 2454 N N . PHE A 1 314 ? -11.023 6.75 24.469 1 94.69 314 PHE A N 1
ATOM 2455 C CA . PHE A 1 314 ? -11.727 6.691 23.188 1 94.69 314 PHE A CA 1
ATOM 2456 C C . PHE A 1 314 ? -10.938 5.871 22.172 1 94.69 314 PHE A C 1
ATOM 2458 O O . PHE A 1 314 ? -11.492 4.984 21.516 1 94.69 314 PHE A O 1
ATOM 2465 N N . TYR A 1 315 ? -9.68 6.117 22.062 1 97.38 315 TYR A N 1
ATOM 2466 C CA . TYR A 1 315 ? -8.859 5.445 21.062 1 97.38 315 TYR A CA 1
ATOM 2467 C C . TYR A 1 315 ? -8.703 3.965 21.391 1 97.38 315 TYR A C 1
ATOM 2469 O O . TYR A 1 315 ? -8.68 3.121 20.484 1 97.38 315 TYR A O 1
ATOM 2477 N N . LYS A 1 316 ? -8.586 3.623 22.656 1 97.5 316 LYS A N 1
ATOM 2478 C CA . LYS A 1 316 ? -8.531 2.219 23.047 1 97.5 316 LYS A CA 1
ATOM 2479 C C . LYS A 1 316 ? -9.828 1.5 22.719 1 97.5 316 LYS A C 1
ATOM 2481 O O . LYS A 1 316 ? -9.812 0.365 22.234 1 97.5 316 LYS A O 1
ATOM 2486 N N . PHE A 1 317 ? -10.93 2.18 23 1 96.94 317 PHE A N 1
ATOM 2487 C CA . PHE A 1 317 ? -12.242 1.627 22.672 1 96.94 317 PHE A CA 1
ATOM 2488 C C . PHE A 1 317 ? -12.375 1.405 21.172 1 96.94 317 PHE A C 1
ATOM 2490 O O . PHE A 1 317 ? -12.828 0.344 20.719 1 96.94 317 PHE A O 1
ATOM 2497 N N . LEU A 1 318 ? -11.977 2.398 20.406 1 98.06 318 LEU A N 1
ATOM 2498 C CA . LEU A 1 318 ? -12 2.309 18.938 1 98.06 318 LEU A CA 1
ATOM 2499 C C . LEU A 1 318 ? -11.125 1.154 18.453 1 98.06 318 LEU A C 1
ATOM 2501 O O . LEU A 1 318 ? -11.531 0.39 17.578 1 98.06 318 LEU A O 1
ATOM 2505 N N . GLU A 1 319 ? -9.938 1.038 19.047 1 98.75 319 GLU A N 1
ATOM 2506 C CA . GLU A 1 319 ? -9.016 -0.039 18.688 1 98.75 319 GLU A CA 1
ATOM 2507 C C . GLU A 1 319 ? -9.664 -1.406 18.875 1 98.75 319 GLU A C 1
ATOM 2509 O O . GLU A 1 319 ? -9.617 -2.256 17.984 1 98.75 319 GLU A O 1
ATOM 2514 N N . ASP A 1 320 ? -10.258 -1.58 20 1 98.38 320 ASP A N 1
ATOM 2515 C CA . ASP A 1 320 ? -10.898 -2.857 20.297 1 98.38 320 ASP A CA 1
ATOM 2516 C C . ASP A 1 320 ? -12 -3.17 19.297 1 98.38 320 ASP A C 1
ATOM 2518 O O . ASP A 1 320 ? -12.125 -4.305 18.828 1 98.38 320 ASP A O 1
ATOM 2522 N N . LYS A 1 321 ? -12.781 -2.189 18.984 1 98 321 LYS A N 1
ATOM 2523 C CA . LYS A 1 321 ? -13.875 -2.383 18.047 1 98 321 LYS A CA 1
ATOM 2524 C C . LYS A 1 321 ? -13.352 -2.682 16.641 1 98 321 LYS A C 1
ATOM 2526 O O . LYS A 1 321 ? -13.836 -3.59 15.969 1 98 321 LYS A O 1
ATOM 2531 N N . VAL A 1 322 ? -12.344 -1.954 16.203 1 98.62 322 VAL A N 1
ATOM 2532 C CA . VAL A 1 322 ? -11.75 -2.18 14.891 1 98.62 322 VAL A CA 1
ATOM 2533 C C . VAL A 1 322 ? -11.172 -3.592 14.82 1 98.62 322 VAL A C 1
ATOM 2535 O O . VAL A 1 322 ? -11.359 -4.297 13.828 1 98.62 322 VAL A O 1
ATOM 2538 N N . LYS A 1 323 ? -10.5 -4 15.883 1 98.19 323 LYS A N 1
ATOM 2539 C CA . LYS A 1 323 ? -9.906 -5.332 15.945 1 98.19 323 LYS A CA 1
ATOM 2540 C C . LYS A 1 323 ? -10.969 -6.418 15.812 1 98.19 323 LYS A C 1
ATOM 2542 O O . LYS A 1 323 ? -10.734 -7.453 15.188 1 98.19 323 LYS A O 1
ATOM 2547 N N . SER A 1 324 ? -12.125 -6.176 16.297 1 96.69 324 SER A N 1
ATOM 2548 C CA . SER A 1 324 ? -13.203 -7.156 16.234 1 96.69 324 SER A CA 1
ATOM 2549 C C . SER A 1 324 ? -13.711 -7.328 14.805 1 96.69 324 SER A C 1
ATOM 2551 O O . SER A 1 324 ? -14.328 -8.344 14.477 1 96.69 324 SER A O 1
ATOM 2553 N N . TYR A 1 325 ? -13.43 -6.359 13.906 1 96.38 325 TYR A N 1
ATOM 2554 C CA . TYR A 1 325 ? -13.852 -6.434 12.516 1 96.38 325 TYR A CA 1
ATOM 2555 C C . TYR A 1 325 ? -12.68 -6.777 11.602 1 96.38 325 TYR A C 1
ATOM 2557 O O . TYR A 1 325 ? -12.836 -6.875 10.383 1 96.38 325 TYR A O 1
ATOM 2565 N N . SER A 1 326 ? -11.469 -6.926 12.188 1 96.94 326 SER A N 1
ATOM 2566 C CA . SER A 1 326 ? -10.258 -7.164 11.406 1 96.94 326 SER A CA 1
ATOM 2567 C C . SER A 1 326 ? -9.805 -8.617 11.523 1 96.94 326 SER A C 1
ATOM 2569 O O . SER A 1 326 ? -10.203 -9.328 12.445 1 96.94 326 SER A O 1
ATOM 2571 N N . LEU A 1 327 ? -9.047 -9.078 10.562 1 94.81 327 LEU A N 1
ATOM 2572 C CA . LEU A 1 327 ? -8.461 -10.414 10.609 1 94.81 327 LEU A CA 1
ATOM 2573 C C . LEU A 1 327 ? -7.559 -10.562 11.828 1 94.81 327 LEU A C 1
ATOM 2575 O O . LEU A 1 327 ? -6.852 -9.625 12.203 1 94.81 327 LEU A O 1
ATOM 2579 N N . GLU A 1 328 ? -7.492 -11.703 12.359 1 93.88 328 GLU A N 1
ATOM 2580 C CA . GLU A 1 328 ? -6.828 -11.992 13.633 1 93.88 328 GLU A CA 1
ATOM 2581 C C . GLU A 1 328 ? -5.363 -11.57 13.594 1 93.88 328 GLU A C 1
ATOM 2583 O O . GLU A 1 328 ? -4.898 -10.844 14.469 1 93.88 328 GLU A O 1
ATOM 2588 N N . HIS A 1 329 ? -4.66 -11.945 12.602 1 94.38 329 HIS A N 1
ATOM 2589 C CA . HIS A 1 329 ? -3.223 -11.711 12.562 1 94.38 329 HIS A CA 1
ATOM 2590 C C . HIS A 1 329 ? -2.912 -10.242 12.312 1 94.38 329 HIS A C 1
ATOM 2592 O O . HIS A 1 329 ? -1.891 -9.727 12.781 1 94.38 329 HIS A O 1
ATOM 2598 N N . ALA A 1 330 ? -3.756 -9.547 11.586 1 96.56 330 ALA A N 1
ATOM 2599 C CA . ALA A 1 330 ? -3.613 -8.102 11.422 1 96.56 330 ALA A CA 1
ATOM 2600 C C . ALA A 1 330 ? -3.904 -7.375 12.734 1 96.56 330 ALA A C 1
ATOM 2602 O O . ALA A 1 330 ? -3.188 -6.441 13.102 1 96.56 330 ALA A O 1
ATOM 2603 N N . SER A 1 331 ? -4.895 -7.832 13.453 1 96.81 331 SER A N 1
ATOM 2604 C CA . SER A 1 331 ? -5.348 -7.195 14.688 1 96.81 331 SER A CA 1
ATOM 2605 C C . SER A 1 331 ? -4.305 -7.32 15.789 1 96.81 331 SER A C 1
ATOM 2607 O O . SER A 1 331 ? -4.188 -6.441 16.641 1 96.81 331 SER A O 1
ATOM 2609 N N . LYS A 1 332 ? -3.545 -8.359 15.742 1 96.69 332 LYS A N 1
ATOM 2610 C CA . LYS A 1 332 ? -2.592 -8.641 16.812 1 96.69 332 LYS A CA 1
ATOM 2611 C C . LYS A 1 332 ? -1.524 -7.559 16.906 1 96.69 332 LYS A C 1
ATOM 2613 O O . LYS A 1 332 ? -1.059 -7.227 18 1 96.69 332 LYS A O 1
ATOM 2618 N N . ILE A 1 333 ? -1.184 -6.949 15.812 1 97.88 333 ILE A N 1
ATOM 2619 C CA . ILE A 1 333 ? -0.069 -6.008 15.844 1 97.88 333 ILE A CA 1
ATOM 2620 C C . ILE A 1 333 ? -0.6 -4.578 15.75 1 97.88 333 ILE A C 1
ATOM 2622 O O . ILE A 1 333 ? 0.142 -3.619 15.984 1 97.88 333 ILE A O 1
ATOM 2626 N N . LEU A 1 334 ? -1.91 -4.406 15.5 1 98.69 334 LEU A N 1
ATOM 2627 C CA . LEU A 1 334 ? -2.5 -3.102 15.211 1 98.69 334 LEU A CA 1
ATOM 2628 C C . LEU A 1 334 ? -2.539 -2.234 16.469 1 98.69 334 LEU A C 1
ATOM 2630 O O . LEU A 1 334 ? -2.957 -2.693 17.531 1 98.69 334 LEU A O 1
ATOM 2634 N N . LYS A 1 335 ? -2.094 -1.03 16.328 1 98.81 335 LYS A N 1
ATOM 2635 C CA . LYS A 1 335 ? -2.299 0.011 17.328 1 98.81 335 LYS A CA 1
ATOM 2636 C C . LYS A 1 335 ? -3.025 1.214 16.734 1 98.81 335 LYS A C 1
ATOM 2638 O O . LYS A 1 335 ? -2.666 1.691 15.656 1 98.81 335 LYS A O 1
ATOM 2643 N N . ILE A 1 336 ? -4.086 1.611 17.406 1 98.81 336 ILE A N 1
ATOM 2644 C CA . ILE A 1 336 ? -4.758 2.846 17.016 1 98.81 336 ILE A CA 1
ATOM 2645 C C . ILE A 1 336 ? -4.332 3.982 17.938 1 98.81 336 ILE A C 1
ATOM 2647 O O . ILE A 1 336 ? -4.461 3.879 19.156 1 98.81 336 ILE A O 1
ATOM 2651 N N . LEU A 1 337 ? -3.791 5.062 17.344 1 98.56 337 LEU A N 1
ATOM 2652 C CA . LEU A 1 337 ? -3.182 6.145 18.094 1 98.56 337 LEU A CA 1
ATOM 2653 C C . LEU A 1 337 ? -3.877 7.473 17.812 1 98.56 337 LEU A C 1
ATOM 2655 O O . LEU A 1 337 ? -4.387 7.68 16.703 1 98.56 337 LEU A O 1
ATOM 2659 N N . PRO A 1 338 ? -3.947 8.328 18.859 1 97.94 338 PRO A N 1
ATOM 2660 C CA . PRO A 1 338 ? -4.262 9.719 18.531 1 97.94 338 PRO A CA 1
ATOM 2661 C C . PRO A 1 338 ? -3.17 10.391 17.703 1 97.94 338 PRO A C 1
ATOM 2663 O O . PRO A 1 338 ? -2.018 9.961 17.719 1 97.94 338 PRO A O 1
ATOM 2666 N N . PRO A 1 339 ? -3.525 11.375 16.891 1 98 339 PRO A N 1
ATOM 2667 C CA . PRO A 1 339 ? -2.482 12.133 16.188 1 98 339 PRO A CA 1
ATOM 2668 C C . PRO A 1 339 ? -1.552 12.875 17.141 1 98 339 PRO A C 1
ATOM 2670 O O . PRO A 1 339 ? -1.936 13.18 18.281 1 98 339 PRO A O 1
ATOM 2673 N N . THR A 1 340 ? -0.364 13.094 16.703 1 96.56 340 THR A N 1
ATOM 2674 C CA . THR A 1 340 ? 0.633 13.836 17.469 1 96.56 340 THR A CA 1
ATOM 2675 C C . THR A 1 340 ? 0.119 15.227 17.828 1 96.56 340 THR A C 1
ATOM 2677 O O . THR A 1 340 ? 0.286 15.68 18.953 1 96.56 340 THR A O 1
ATOM 2680 N N . PHE A 1 341 ? -0.527 15.828 16.828 1 95.5 341 PHE A N 1
ATOM 2681 C CA . PHE A 1 341 ? -1.053 17.172 17.047 1 95.5 341 PHE A CA 1
ATOM 2682 C C . PHE A 1 341 ? -2.57 17.141 17.188 1 95.5 341 PHE A C 1
ATOM 2684 O O . PHE A 1 341 ? -3.27 16.609 16.312 1 95.5 341 PHE A O 1
ATOM 2691 N N . SER A 1 342 ? -3.062 17.719 18.234 1 92.75 342 SER A N 1
ATOM 2692 C CA . SER A 1 342 ? -4.508 17.812 18.422 1 92.75 342 SER A CA 1
ATOM 2693 C C . SER A 1 342 ? -5.102 18.953 17.609 1 92.75 342 SER A C 1
ATOM 2695 O O . SER A 1 342 ? -6.316 19 17.391 1 92.75 342 SER A O 1
ATOM 2697 N N . LYS A 1 343 ? -4.246 19.844 17.281 1 92.19 343 LYS A N 1
ATOM 2698 C CA . LYS A 1 343 ? -4.633 20.984 16.453 1 92.19 343 LYS A CA 1
ATOM 2699 C C . LYS A 1 343 ? -3.588 21.266 15.375 1 92.19 343 LYS A C 1
ATOM 2701 O O . LYS A 1 343 ? -2.426 20.875 15.516 1 92.19 343 LYS A O 1
ATOM 2706 N N . ASP A 1 344 ? -3.986 21.781 14.32 1 95.62 344 ASP A N 1
ATOM 2707 C CA . ASP A 1 344 ? -3.117 22.328 13.281 1 95.62 344 ASP A CA 1
ATOM 2708 C C . ASP A 1 344 ? -2.295 21.219 12.625 1 95.62 344 ASP A C 1
ATOM 2710 O O . ASP A 1 344 ? -1.18 21.453 12.156 1 95.62 344 ASP A O 1
ATOM 2714 N N . THR A 1 345 ? -2.822 20 12.648 1 96.12 345 THR A N 1
ATOM 2715 C CA . THR A 1 345 ? -2.145 18.812 12.133 1 96.12 345 THR A CA 1
ATOM 2716 C C . THR A 1 345 ? -1.651 19.047 10.711 1 96.12 345 THR A C 1
ATOM 2718 O O . THR A 1 345 ? -0.504 18.734 10.383 1 96.12 345 THR A O 1
ATOM 2721 N N . TYR A 1 346 ? -2.426 19.641 9.945 1 97.12 346 TYR A N 1
ATOM 2722 C CA . TYR A 1 346 ? -2.15 19.766 8.516 1 97.12 346 TYR A CA 1
ATOM 2723 C C . TYR A 1 346 ? -1.157 20.875 8.234 1 97.12 346 TYR A C 1
ATOM 2725 O O . TYR A 1 346 ? -0.357 20.797 7.301 1 97.12 346 TYR A O 1
ATOM 2733 N N . LEU A 1 347 ? -1.163 21.938 9.078 1 98.25 347 LEU A N 1
ATOM 2734 C CA . LEU A 1 347 ? -0.137 22.969 9.008 1 98.25 347 LEU A CA 1
ATOM 2735 C C . LEU A 1 347 ? 1.234 22.391 9.352 1 98.25 347 LEU A C 1
ATOM 2737 O O . LEU A 1 347 ? 2.207 22.625 8.633 1 98.25 347 LEU A O 1
ATOM 2741 N N . TYR A 1 348 ? 1.239 21.609 10.406 1 98.06 348 TYR A N 1
ATOM 2742 C CA . TYR A 1 348 ? 2.492 20.969 10.789 1 98.06 348 TYR A CA 1
ATOM 2743 C C . TYR A 1 348 ? 2.971 20.016 9.711 1 98.06 348 TYR A C 1
ATOM 2745 O O . TYR A 1 348 ? 4.164 19.969 9.398 1 98.06 348 TYR A O 1
ATOM 2753 N N . GLY A 1 349 ? 2.025 19.266 9.148 1 98.38 349 GLY A N 1
ATOM 2754 C CA . GLY A 1 349 ? 2.391 18.375 8.055 1 98.38 349 GLY A CA 1
ATOM 2755 C C . GLY A 1 349 ? 3.039 19.094 6.887 1 98.38 349 GLY A C 1
ATOM 2756 O O . GLY A 1 349 ? 4.062 18.656 6.367 1 98.38 349 GLY A O 1
ATOM 2757 N N . ALA A 1 350 ? 2.453 20.172 6.5 1 98.56 350 ALA A N 1
ATOM 2758 C CA . ALA A 1 350 ? 3.002 20.969 5.414 1 98.56 350 ALA A CA 1
ATOM 2759 C C . ALA A 1 350 ? 4.387 21.516 5.77 1 98.56 350 ALA A C 1
ATOM 2761 O O . ALA A 1 350 ? 5.297 21.5 4.938 1 98.56 350 ALA A O 1
ATOM 2762 N N . LEU A 1 351 ? 4.535 21.969 6.992 1 98.12 351 LEU A N 1
ATOM 2763 C CA . LEU A 1 351 ? 5.816 22.484 7.453 1 98.12 351 LEU A CA 1
ATOM 2764 C C . LEU A 1 351 ? 6.891 21.391 7.398 1 98.12 351 LEU A C 1
ATOM 2766 O O . LEU A 1 351 ? 7.969 21.609 6.84 1 98.12 351 LEU A O 1
ATOM 2770 N N . TYR A 1 352 ? 6.582 20.266 7.938 1 97.38 352 TYR A N 1
ATOM 2771 C CA . TYR A 1 352 ? 7.57 19.188 8.016 1 97.38 352 TYR A CA 1
ATOM 2772 C C . TYR A 1 352 ? 7.914 18.656 6.629 1 97.38 352 TYR A C 1
ATOM 2774 O O . TYR A 1 352 ? 9.055 18.281 6.371 1 97.38 352 TYR A O 1
ATOM 2782 N N . ALA A 1 353 ? 6.934 18.688 5.75 1 97.38 353 ALA A N 1
ATOM 2783 C CA . ALA A 1 353 ? 7.219 18.328 4.363 1 97.38 353 ALA A CA 1
ATOM 2784 C C . ALA A 1 353 ? 8.188 19.328 3.73 1 97.38 353 ALA A C 1
ATOM 2786 O O . ALA A 1 353 ? 9.141 18.938 3.055 1 97.38 353 ALA A O 1
ATOM 2787 N N . ALA A 1 354 ? 7.969 20.594 3.973 1 97.31 354 ALA A N 1
ATOM 2788 C CA . ALA A 1 354 ? 8.844 21.625 3.445 1 97.31 354 ALA A CA 1
ATOM 2789 C C . ALA A 1 354 ? 10.25 21.516 4.023 1 97.31 354 ALA A C 1
ATOM 2791 O O . ALA A 1 354 ? 11.234 21.734 3.318 1 97.31 354 ALA A O 1
ATOM 2792 N N . ILE A 1 355 ? 10.32 21.172 5.262 1 96.31 355 ILE A N 1
ATOM 2793 C CA . ILE A 1 355 ? 11.617 21.016 5.914 1 96.31 355 ILE A CA 1
ATOM 2794 C C . ILE A 1 355 ? 12.359 19.828 5.293 1 96.31 355 ILE A C 1
ATOM 2796 O O . ILE A 1 355 ? 13.523 19.953 4.914 1 96.31 355 ILE A O 1
ATOM 2800 N N . GLU A 1 356 ? 11.664 18.781 5.098 1 93.75 356 GLU A N 1
ATOM 2801 C CA . GLU A 1 356 ? 12.281 17.547 4.609 1 93.75 356 GLU A CA 1
ATOM 2802 C C . GLU A 1 356 ? 12.648 17.656 3.133 1 93.75 356 GLU A C 1
ATOM 2804 O O . GLU A 1 356 ? 13.719 17.203 2.717 1 93.75 356 GLU A O 1
ATOM 2809 N N . ASP A 1 357 ? 11.844 18.312 2.369 1 93.44 357 ASP A N 1
ATOM 2810 C CA . ASP A 1 357 ? 11.984 18.219 0.92 1 93.44 357 ASP A CA 1
ATOM 2811 C C . ASP A 1 357 ? 12.672 19.469 0.363 1 93.44 357 ASP A C 1
ATOM 2813 O O . ASP A 1 357 ? 13.125 19.469 -0.782 1 93.44 357 ASP A O 1
ATOM 2817 N N . TYR A 1 358 ? 12.727 20.5 1.175 1 94.56 358 TYR A N 1
ATOM 2818 C CA . TYR A 1 358 ? 13.297 21.719 0.647 1 94.56 358 TYR A CA 1
ATOM 2819 C C . TYR A 1 358 ? 14.438 22.219 1.532 1 94.56 358 TYR A C 1
ATOM 2821 O O . TYR A 1 358 ? 15.57 22.375 1.067 1 94.56 358 TYR A O 1
ATOM 2829 N N . TYR A 1 359 ? 14.172 22.391 2.852 1 95.88 359 TYR A N 1
ATOM 2830 C CA . TYR A 1 359 ? 15.133 23.016 3.764 1 95.88 359 TYR A CA 1
ATOM 2831 C C . TYR A 1 359 ? 16.391 22.156 3.898 1 95.88 359 TYR A C 1
ATOM 2833 O O . TYR A 1 359 ? 17.5 22.656 3.689 1 95.88 359 TYR A O 1
ATOM 2841 N N . ILE A 1 360 ? 16.234 20.906 4.168 1 94.56 360 ILE A N 1
ATOM 2842 C CA . ILE A 1 360 ? 17.359 20.031 4.438 1 94.56 360 ILE A CA 1
ATOM 2843 C C . ILE A 1 360 ? 18.203 19.875 3.168 1 94.56 360 ILE A C 1
ATOM 2845 O O . ILE A 1 360 ? 19.422 20.062 3.188 1 94.56 360 ILE A O 1
ATOM 2849 N N . PRO A 1 361 ? 17.547 19.594 2.057 1 93.81 361 PRO A N 1
ATOM 2850 C CA . PRO A 1 361 ? 18.344 19.516 0.828 1 93.81 361 PRO A CA 1
ATOM 2851 C C . PRO A 1 361 ? 19.062 20.828 0.502 1 93.81 361 PRO A C 1
ATOM 2853 O O . PRO A 1 361 ? 20.203 20.812 0.012 1 93.81 361 PRO A O 1
ATOM 2856 N N . LYS A 1 362 ? 18.406 21.875 0.707 1 93.25 362 LYS A N 1
ATOM 2857 C CA . LYS A 1 362 ? 19.016 23.188 0.471 1 93.25 362 LYS A CA 1
ATOM 2858 C C . LYS A 1 362 ? 20.25 23.375 1.352 1 93.25 362 LYS A C 1
ATOM 2860 O O . LYS A 1 362 ? 21.281 23.859 0.884 1 93.25 362 LYS A O 1
ATOM 2865 N N . VAL A 1 363 ? 20.141 23 2.607 1 94.44 363 VAL A N 1
ATOM 2866 C CA . VAL A 1 363 ? 21.25 23.109 3.553 1 94.44 363 VAL A CA 1
ATOM 2867 C C . VAL A 1 363 ? 22.438 22.281 3.068 1 94.44 363 VAL A C 1
ATOM 2869 O O . VAL A 1 363 ? 23.562 22.75 3.045 1 94.44 363 VAL A O 1
ATOM 2872 N N . ILE A 1 364 ? 22.156 21.078 2.605 1 93.12 364 ILE A N 1
ATOM 2873 C CA . ILE A 1 364 ? 23.188 20.172 2.145 1 93.12 364 ILE A CA 1
ATOM 2874 C C . ILE A 1 364 ? 23.891 20.75 0.916 1 93.12 364 ILE A C 1
ATOM 2876 O O . ILE A 1 364 ? 25.109 20.719 0.811 1 93.12 364 ILE A O 1
ATOM 2880 N N . SER A 1 365 ? 23.109 21.297 0.042 1 92.81 365 SER A N 1
ATOM 2881 C CA . SER A 1 365 ? 23.656 21.844 -1.197 1 92.81 365 SER A CA 1
ATOM 2882 C C . SER A 1 365 ? 24.531 23.062 -0.926 1 92.81 365 SER A C 1
ATOM 2884 O O . SER A 1 365 ? 25.484 23.328 -1.663 1 92.81 365 SER A O 1
ATOM 2886 N N . LYS A 1 366 ? 24.188 23.797 0.08 1 90.12 366 LYS A N 1
ATOM 2887 C CA . LYS A 1 366 ? 24.906 25.016 0.397 1 90.12 366 LYS A CA 1
ATOM 2888 C C . LYS A 1 366 ? 26.219 24.719 1.116 1 90.12 366 LYS A C 1
ATOM 2890 O O . LYS A 1 366 ? 27.203 25.438 0.959 1 90.12 366 LYS A O 1
ATOM 2895 N N . ILE A 1 367 ? 26.234 23.766 1.984 1 87.56 367 ILE A N 1
ATOM 2896 C CA . ILE A 1 367 ? 27.422 23.422 2.762 1 87.56 367 ILE A CA 1
ATOM 2897 C C . ILE A 1 367 ? 28.406 22.641 1.885 1 87.56 367 ILE A C 1
ATOM 2899 O O . ILE A 1 367 ? 29.625 22.734 2.068 1 87.56 367 ILE A O 1
ATOM 2903 N N . LYS A 1 368 ? 28.062 21.906 0.854 1 66.75 368 LYS A N 1
ATOM 2904 C CA . LYS A 1 368 ? 28.984 21.25 -0.074 1 66.75 368 LYS A CA 1
ATOM 2905 C C . LYS A 1 368 ? 29.719 22.297 -0.933 1 66.75 368 LYS A C 1
ATOM 2907 O O . LYS A 1 368 ? 29.094 23.25 -1.4 1 66.75 368 LYS A O 1
ATOM 2912 N N . MET B 1 1 ? 22.594 0.224 -3.85 1 37.28 1 MET B N 1
ATOM 2913 C CA . MET B 1 1 ? 23.656 -0.739 -4.082 1 37.28 1 MET B CA 1
ATOM 2914 C C . MET B 1 1 ? 23.547 -1.36 -5.469 1 37.28 1 MET B C 1
ATOM 2916 O O . MET B 1 1 ? 22.438 -1.66 -5.93 1 37.28 1 MET B O 1
ATOM 2920 N N . LYS B 1 2 ? 24.531 -1.282 -6.254 1 56.66 2 LYS B N 1
ATOM 2921 C CA . LYS B 1 2 ? 24.594 -1.778 -7.625 1 56.66 2 LYS B CA 1
ATOM 2922 C C . LYS B 1 2 ? 24.234 -3.26 -7.691 1 56.66 2 LYS B C 1
ATOM 2924 O O . LYS B 1 2 ? 24.703 -4.055 -6.867 1 56.66 2 LYS B O 1
ATOM 2929 N N . GLU B 1 3 ? 23.141 -3.637 -8.367 1 74.19 3 GLU B N 1
ATOM 2930 C CA . GLU B 1 3 ? 22.75 -5.031 -8.555 1 74.19 3 GLU B CA 1
ATOM 2931 C C . GLU B 1 3 ? 23.953 -5.891 -8.945 1 74.19 3 GLU B C 1
ATOM 2933 O O . GLU B 1 3 ? 24.812 -5.449 -9.711 1 74.19 3 GLU B O 1
ATOM 2938 N N . ASN B 1 4 ? 24.062 -7.051 -8.305 1 87.25 4 ASN B N 1
ATOM 2939 C CA . ASN B 1 4 ? 25.094 -8.031 -8.625 1 87.25 4 ASN B CA 1
ATOM 2940 C C . ASN B 1 4 ? 25.062 -8.414 -10.102 1 87.25 4 ASN B C 1
ATOM 2942 O O . ASN B 1 4 ? 23.984 -8.641 -10.664 1 87.25 4 ASN B O 1
ATOM 2946 N N . ASN B 1 5 ? 26.188 -8.344 -10.781 1 92.38 5 ASN B N 1
ATOM 2947 C CA . ASN B 1 5 ? 26.281 -8.602 -12.211 1 92.38 5 ASN B CA 1
ATOM 2948 C C . ASN B 1 5 ? 25.719 -9.961 -12.578 1 92.38 5 ASN B C 1
ATOM 2950 O O . ASN B 1 5 ? 25.047 -10.102 -13.602 1 92.38 5 ASN B O 1
ATOM 2954 N N . TYR B 1 6 ? 25.953 -10.969 -11.766 1 93.44 6 TYR B N 1
ATOM 2955 C CA . TYR B 1 6 ? 25.453 -12.312 -12.039 1 93.44 6 TYR B CA 1
ATOM 2956 C C . TYR B 1 6 ? 23.922 -12.344 -11.977 1 93.44 6 TYR B C 1
ATOM 2958 O O . TYR B 1 6 ? 23.281 -12.977 -12.82 1 93.44 6 TYR B O 1
ATOM 2966 N N . SER B 1 7 ? 23.422 -11.672 -10.938 1 92.75 7 SER B N 1
ATOM 2967 C CA . SER B 1 7 ? 21.984 -11.617 -10.812 1 92.75 7 SER B CA 1
ATOM 2968 C C . SER B 1 7 ? 21.344 -10.938 -12.023 1 92.75 7 SER B C 1
ATOM 2970 O O . SER B 1 7 ? 20.328 -11.422 -12.547 1 92.75 7 SER B O 1
ATOM 2972 N N . LEU B 1 8 ? 21.922 -9.867 -12.383 1 92.25 8 LEU B N 1
ATOM 2973 C CA . LEU B 1 8 ? 21.422 -9.125 -13.523 1 92.25 8 LEU B CA 1
ATOM 2974 C C . LEU B 1 8 ? 21.453 -9.977 -14.789 1 92.25 8 LEU B C 1
ATOM 2976 O O . LEU B 1 8 ? 20.469 -10.016 -15.539 1 92.25 8 LEU B O 1
ATOM 2980 N N . ILE B 1 9 ? 22.5 -10.656 -15.023 1 94.69 9 ILE B N 1
ATOM 2981 C CA . ILE B 1 9 ? 22.688 -11.5 -16.203 1 94.69 9 ILE B CA 1
ATOM 2982 C C . ILE B 1 9 ? 21.703 -12.664 -16.172 1 94.69 9 ILE B C 1
ATOM 2984 O O . ILE B 1 9 ? 21 -12.922 -17.156 1 94.69 9 ILE B O 1
ATOM 2988 N N . LEU B 1 10 ? 21.578 -13.336 -15.047 1 94.31 10 LEU B N 1
ATOM 2989 C CA . LEU B 1 10 ? 20.672 -14.477 -14.906 1 94.31 10 LEU B CA 1
ATOM 2990 C C . LEU B 1 10 ? 19.234 -14.055 -15.125 1 94.31 10 LEU B C 1
ATOM 2992 O O . LEU B 1 10 ? 18.484 -14.734 -15.828 1 94.31 10 LEU B O 1
ATOM 2996 N N . ARG B 1 11 ? 18.859 -12.969 -14.578 1 91.06 11 ARG B N 1
ATOM 2997 C CA . ARG B 1 11 ? 17.484 -12.469 -14.734 1 91.06 11 ARG B CA 1
ATOM 2998 C C . ARG B 1 11 ? 17.188 -12.156 -16.203 1 91.06 11 ARG B C 1
ATOM 3000 O O . ARG B 1 11 ? 16.094 -12.445 -16.688 1 91.06 11 ARG B O 1
ATOM 3007 N N . THR B 1 12 ? 18.203 -11.555 -16.812 1 92.44 12 THR B N 1
ATOM 3008 C CA . THR B 1 12 ? 18.016 -11.195 -18.219 1 92.44 12 THR B CA 1
ATOM 3009 C C . THR B 1 12 ? 17.859 -12.453 -19.078 1 92.44 12 THR B C 1
ATOM 3011 O O . THR B 1 12 ? 16.969 -12.516 -19.938 1 92.44 12 THR B O 1
ATOM 3014 N N . ILE B 1 13 ? 18.672 -13.438 -18.828 1 94 13 ILE B N 1
ATOM 3015 C CA . ILE B 1 13 ? 18.562 -14.688 -19.578 1 94 13 ILE B CA 1
ATOM 3016 C C . ILE B 1 13 ? 17.203 -15.336 -19.297 1 94 13 ILE B C 1
ATOM 3018 O O . ILE B 1 13 ? 16.547 -15.836 -20.219 1 94 13 ILE B O 1
ATOM 3022 N N . HIS B 1 14 ? 16.797 -15.312 -18.047 1 92.19 14 HIS B N 1
ATOM 3023 C CA . HIS B 1 14 ? 15.492 -15.867 -17.672 1 92.19 14 HIS B CA 1
ATOM 3024 C C . HIS B 1 14 ? 14.367 -15.164 -18.422 1 92.19 14 HIS B C 1
ATOM 3026 O O . HIS B 1 14 ? 13.445 -15.82 -18.922 1 92.19 14 HIS B O 1
ATOM 3032 N N . HIS B 1 15 ? 14.438 -13.953 -18.5 1 88.5 15 HIS B N 1
ATOM 3033 C CA . HIS B 1 15 ? 13.383 -13.148 -19.094 1 88.5 15 HIS B CA 1
ATOM 3034 C C . HIS B 1 15 ? 13.227 -13.445 -20.578 1 88.5 15 HIS B C 1
ATOM 3036 O O . HIS B 1 15 ? 12.102 -13.516 -21.078 1 88.5 15 HIS B O 1
ATOM 3042 N N . TYR B 1 16 ? 14.336 -13.719 -21.219 1 89.5 16 TYR B N 1
ATOM 3043 C CA . TYR B 1 16 ? 14.273 -13.867 -22.672 1 89.5 16 TYR B CA 1
ATOM 3044 C C . TYR B 1 16 ? 14.273 -15.336 -23.078 1 89.5 16 TYR B C 1
ATOM 3046 O O . TYR B 1 16 ? 13.969 -15.672 -24.219 1 89.5 16 TYR B O 1
ATOM 3054 N N . GLY B 1 17 ? 14.547 -16.172 -22.125 1 89.94 17 GLY B N 1
ATOM 3055 C CA . GLY B 1 17 ? 14.633 -17.594 -22.422 1 89.94 17 GLY B CA 1
ATOM 3056 C C . GLY B 1 17 ? 15.953 -17.984 -23.047 1 89.94 17 GLY B C 1
ATOM 3057 O O . GLY B 1 17 ? 16.672 -18.828 -22.5 1 89.94 17 GLY B O 1
ATOM 3058 N N . THR B 1 18 ? 16.234 -17.453 -24.234 1 91.75 18 THR B N 1
ATOM 3059 C CA . THR B 1 18 ? 17.484 -17.547 -24.969 1 91.75 18 THR B CA 1
ATOM 3060 C C . THR B 1 18 ? 17.938 -16.188 -25.453 1 91.75 18 THR B C 1
ATOM 3062 O O . THR B 1 18 ? 17.141 -15.367 -25.891 1 91.75 18 THR B O 1
ATOM 3065 N N . ILE B 1 19 ? 19.281 -16 -25.234 1 94.19 19 ILE B N 1
ATOM 3066 C CA . ILE B 1 19 ? 19.734 -14.664 -25.594 1 94.19 19 ILE B CA 1
ATOM 3067 C C . ILE B 1 19 ? 21.172 -14.727 -26.109 1 94.19 19 ILE B C 1
ATOM 3069 O O . ILE B 1 19 ? 21.984 -15.508 -25.609 1 94.19 19 ILE B O 1
ATOM 3073 N N . GLU B 1 20 ? 21.438 -13.922 -27.062 1 93.5 20 GLU B N 1
ATOM 3074 C CA . GLU B 1 20 ? 22.812 -13.781 -27.562 1 93.5 20 GLU B CA 1
ATOM 3075 C C . GLU B 1 20 ? 23.656 -12.93 -26.625 1 93.5 20 GLU B C 1
ATOM 3077 O O . GLU B 1 20 ? 23.141 -12.047 -25.938 1 93.5 20 GLU B O 1
ATOM 3082 N N . ARG B 1 21 ? 24.938 -13.234 -26.609 1 90.94 21 ARG B N 1
ATOM 3083 C CA . ARG B 1 21 ? 25.844 -12.5 -25.734 1 90.94 21 ARG B CA 1
ATOM 3084 C C . ARG B 1 21 ? 25.812 -11.008 -26.047 1 90.94 21 ARG B C 1
ATOM 3086 O O . ARG B 1 21 ? 25.844 -10.172 -25.141 1 90.94 21 ARG B O 1
ATOM 3093 N N . VAL B 1 22 ? 25.75 -10.734 -27.344 1 91.56 22 VAL B N 1
ATOM 3094 C CA . VAL B 1 22 ? 25.766 -9.328 -27.75 1 91.56 22 VAL B CA 1
ATOM 3095 C C . VAL B 1 22 ? 24.547 -8.609 -27.188 1 91.56 22 VAL B C 1
ATOM 3097 O O . VAL B 1 22 ? 24.641 -7.469 -26.734 1 91.56 22 VAL B O 1
ATOM 3100 N N . LYS B 1 23 ? 23.469 -9.219 -27.234 1 93.88 23 LYS B N 1
ATOM 3101 C CA . LYS B 1 23 ? 22.234 -8.641 -26.719 1 93.88 23 LYS B CA 1
ATOM 3102 C C . LYS B 1 23 ? 22.281 -8.516 -25.203 1 93.88 23 LYS B C 1
ATOM 3104 O O . LYS B 1 23 ? 21.734 -7.574 -24.625 1 93.88 23 LYS B O 1
ATOM 3109 N N . LEU B 1 24 ? 22.844 -9.461 -24.594 1 94.12 24 LEU B N 1
ATOM 3110 C CA . LEU B 1 24 ? 23 -9.422 -23.156 1 94.12 24 LEU B CA 1
ATOM 3111 C C . LEU B 1 24 ? 23.781 -8.188 -22.719 1 94.12 24 LEU B C 1
ATOM 3113 O O . LEU B 1 24 ? 23.453 -7.547 -21.719 1 94.12 24 LEU B O 1
ATOM 3117 N N . VAL B 1 25 ? 24.828 -7.828 -23.5 1 94.56 25 VAL B N 1
ATOM 3118 C CA . VAL B 1 25 ? 25.625 -6.637 -23.234 1 94.56 25 VAL B CA 1
ATOM 3119 C C . VAL B 1 25 ? 24.75 -5.391 -23.344 1 94.56 25 VAL B C 1
ATOM 3121 O O . VAL B 1 25 ? 24.781 -4.523 -22.469 1 94.56 25 VAL B O 1
ATOM 3124 N N . GLU B 1 26 ? 23.953 -5.395 -24.328 1 94.31 26 GLU B N 1
ATOM 3125 C CA . GLU B 1 26 ? 23.078 -4.254 -24.578 1 94.31 26 GLU B CA 1
ATOM 3126 C C . GLU B 1 26 ? 22.062 -4.09 -23.469 1 94.31 26 GLU B C 1
ATOM 3128 O O . GLU B 1 26 ? 21.859 -2.986 -22.953 1 94.31 26 GLU B O 1
ATOM 3133 N N . LEU B 1 27 ? 21.516 -5.125 -23.062 1 91.44 27 LEU B N 1
ATOM 3134 C CA . LEU B 1 27 ? 20.375 -5.082 -22.156 1 91.44 27 LEU B CA 1
ATOM 3135 C C . LEU B 1 27 ? 20.828 -4.863 -20.719 1 91.44 27 LEU B C 1
ATOM 3137 O O . LEU B 1 27 ? 20.125 -4.234 -19.922 1 91.44 27 LEU B O 1
ATOM 3141 N N . THR B 1 28 ? 21.969 -5.305 -20.375 1 93.06 28 THR B N 1
ATOM 3142 C CA . THR B 1 28 ? 22.453 -5.188 -19 1 93.06 28 THR B CA 1
ATOM 3143 C C . THR B 1 28 ? 23.25 -3.9 -18.812 1 93.06 28 THR B C 1
ATOM 3145 O O . THR B 1 28 ? 23.516 -3.49 -17.688 1 93.06 28 THR B O 1
ATOM 3148 N N . ALA B 1 29 ? 23.703 -3.355 -19.891 1 92.75 29 ALA B N 1
ATOM 3149 C CA . ALA B 1 29 ? 24.547 -2.164 -19.891 1 92.75 29 ALA B CA 1
ATOM 3150 C C . ALA B 1 29 ? 25.875 -2.434 -19.188 1 92.75 29 ALA B C 1
ATOM 3152 O O . ALA B 1 29 ? 26.484 -1.521 -18.625 1 92.75 29 ALA B O 1
ATOM 3153 N N . LEU B 1 30 ? 26.188 -3.67 -19.141 1 93.62 30 LEU B N 1
ATOM 3154 C CA . LEU B 1 30 ? 27.516 -4.066 -18.672 1 93.62 30 LEU B CA 1
ATOM 3155 C C . LEU B 1 30 ? 28.516 -4.066 -19.812 1 93.62 30 LEU B C 1
ATOM 3157 O O . LEU B 1 30 ? 28.125 -4.145 -20.984 1 93.62 30 LEU B O 1
ATOM 3161 N N . SER B 1 31 ? 29.75 -3.957 -19.422 1 94.25 31 SER B N 1
ATOM 3162 C CA . SER B 1 31 ? 30.781 -4.02 -20.453 1 94.25 31 SER B CA 1
ATOM 3163 C C . SER B 1 31 ? 30.859 -5.414 -21.078 1 94.25 31 SER B C 1
ATOM 3165 O O . SER B 1 31 ? 30.578 -6.41 -20.406 1 94.25 31 SER B O 1
ATOM 3167 N N . PRO B 1 32 ? 31.25 -5.438 -22.328 1 94.56 32 PRO B N 1
ATOM 3168 C CA . PRO B 1 32 ? 31.422 -6.742 -22.984 1 94.56 32 PRO B CA 1
ATOM 3169 C C . PRO B 1 32 ? 32.375 -7.66 -22.219 1 94.56 32 PRO B C 1
ATOM 3171 O O . PRO B 1 32 ? 32.125 -8.867 -22.125 1 94.56 32 PRO B O 1
ATOM 3174 N N . SER B 1 33 ? 33.406 -7.105 -21.688 1 95.56 33 SER B N 1
ATOM 3175 C CA . SER B 1 33 ? 34.375 -7.902 -20.953 1 95.56 33 SER B CA 1
ATOM 3176 C C . SER B 1 33 ? 33.75 -8.484 -19.672 1 95.56 33 SER B C 1
ATOM 3178 O O . SER B 1 33 ? 34 -9.633 -19.328 1 95.56 33 SER B O 1
ATOM 3180 N N . THR B 1 34 ? 32.938 -7.715 -18.984 1 95.19 34 THR B N 1
ATOM 3181 C CA . THR B 1 34 ? 32.25 -8.156 -17.781 1 95.19 34 THR B CA 1
ATOM 3182 C C . THR B 1 34 ? 31.266 -9.273 -18.094 1 95.19 34 THR B C 1
ATOM 3184 O O . THR B 1 34 ? 31.219 -10.281 -17.391 1 95.19 34 THR B O 1
ATOM 3187 N N . VAL B 1 35 ? 30.562 -9.07 -19.172 1 96.31 35 VAL B N 1
ATOM 3188 C CA . VAL B 1 35 ? 29.578 -10.078 -19.578 1 96.31 35 VAL B CA 1
ATOM 3189 C C . VAL B 1 35 ? 30.281 -11.375 -19.938 1 96.31 35 VAL B C 1
ATOM 3191 O O . VAL B 1 35 ? 29.875 -12.461 -19.516 1 96.31 35 VAL B O 1
ATOM 3194 N N . THR B 1 36 ? 31.312 -11.227 -20.625 1 94.5 36 THR B N 1
ATOM 3195 C CA . THR B 1 36 ? 32.062 -12.406 -21.047 1 94.5 36 THR B CA 1
ATOM 3196 C C . THR B 1 36 ? 32.594 -13.164 -19.844 1 94.5 36 THR B C 1
ATOM 3198 O O . THR B 1 36 ? 32.469 -14.383 -19.766 1 94.5 36 THR B O 1
ATOM 3201 N N . ARG B 1 37 ? 33.125 -12.453 -18.938 1 95.5 37 ARG B N 1
ATOM 3202 C CA . ARG B 1 37 ? 33.688 -13.078 -17.734 1 95.5 37 ARG B CA 1
ATOM 3203 C C . ARG B 1 37 ? 32.594 -13.781 -16.938 1 95.5 37 ARG B C 1
ATOM 3205 O O . ARG B 1 37 ? 32.75 -14.945 -16.562 1 95.5 37 ARG B O 1
ATOM 3212 N N . CYS B 1 38 ? 31.531 -13.102 -16.672 1 96.12 38 CYS B N 1
ATOM 3213 C CA . CYS B 1 38 ? 30.438 -13.641 -15.875 1 96.12 38 CYS B CA 1
ATOM 3214 C C . CYS B 1 38 ? 29.797 -14.852 -16.547 1 96.12 38 CYS B C 1
ATOM 3216 O O . CYS B 1 38 ? 29.547 -15.867 -15.906 1 96.12 38 CYS B O 1
ATOM 3218 N N . VAL B 1 39 ? 29.625 -14.711 -17.828 1 96.12 39 VAL B N 1
ATOM 3219 C CA . VAL B 1 39 ? 28.969 -15.773 -18.578 1 96.12 39 VAL B CA 1
ATOM 3220 C C . VAL B 1 39 ? 29.859 -17.016 -18.594 1 96.12 39 VAL B C 1
ATOM 3222 O O . VAL B 1 39 ? 29.375 -18.141 -18.406 1 96.12 39 VAL B O 1
ATOM 3225 N N . ASN B 1 40 ? 31.109 -16.781 -18.812 1 96.06 40 ASN B N 1
ATOM 3226 C CA . ASN B 1 40 ? 32.031 -17.906 -18.812 1 96.06 40 ASN B CA 1
ATOM 3227 C C . ASN B 1 40 ? 32.031 -18.641 -17.484 1 96.06 40 ASN B C 1
ATOM 3229 O O . ASN B 1 40 ? 32.062 -19.875 -17.438 1 96.06 40 ASN B O 1
ATOM 3233 N N . GLU B 1 41 ? 31.969 -17.891 -16.469 1 96.38 41 GLU B N 1
ATOM 3234 C CA . GLU B 1 41 ? 31.906 -18.5 -15.133 1 96.38 41 GLU B CA 1
ATOM 3235 C C . GLU B 1 41 ? 30.609 -19.281 -14.945 1 96.38 41 GLU B C 1
ATOM 3237 O O . GLU B 1 41 ? 30.625 -20.391 -14.398 1 96.38 41 GLU B O 1
ATOM 3242 N N . LEU B 1 42 ? 29.516 -18.766 -15.391 1 97.06 42 LEU B N 1
ATOM 3243 C CA . LEU B 1 42 ? 28.219 -19.422 -15.273 1 97.06 42 LEU B CA 1
ATOM 3244 C C . LEU B 1 42 ? 28.156 -20.688 -16.109 1 97.06 42 LEU B C 1
ATOM 3246 O O . LEU B 1 42 ? 27.531 -21.672 -15.703 1 97.06 42 LEU B O 1
ATOM 3250 N N . ILE B 1 43 ? 28.844 -20.656 -17.234 1 95.94 43 ILE B N 1
ATOM 3251 C CA . ILE B 1 43 ? 28.922 -21.828 -18.094 1 95.94 43 ILE B CA 1
ATOM 3252 C C . ILE B 1 43 ? 29.797 -22.906 -17.453 1 95.94 43 ILE B C 1
ATOM 3254 O O . ILE B 1 43 ? 29.422 -24.078 -17.391 1 95.94 43 ILE B O 1
ATOM 3258 N N . ASN B 1 44 ? 30.891 -22.422 -16.938 1 96.12 44 ASN B N 1
ATOM 3259 C CA . ASN B 1 44 ? 31.828 -23.359 -16.297 1 96.12 44 ASN B CA 1
ATOM 3260 C C . ASN B 1 44 ? 31.188 -24.062 -15.117 1 96.12 44 ASN B C 1
ATOM 3262 O O . ASN B 1 44 ? 31.484 -25.234 -14.859 1 96.12 44 ASN B O 1
ATOM 3266 N N . GLU B 1 45 ? 30.344 -23.359 -14.43 1 96.06 45 GLU B N 1
ATOM 3267 C CA . GLU B 1 45 ? 29.703 -23.938 -13.258 1 96.06 45 GLU B CA 1
ATOM 3268 C C . GLU B 1 45 ? 28.375 -24.609 -13.633 1 96.06 45 GLU B C 1
ATOM 3270 O O . GLU B 1 45 ? 27.625 -25.047 -12.758 1 96.06 45 GLU B O 1
ATOM 3275 N N . ASN B 1 46 ? 28 -24.625 -14.938 1 95.81 46 ASN B N 1
ATOM 3276 C CA . ASN B 1 46 ? 26.891 -25.359 -15.523 1 95.81 46 ASN B CA 1
ATOM 3277 C C . ASN B 1 46 ? 25.547 -24.719 -15.18 1 95.81 46 ASN B C 1
ATOM 3279 O O . ASN B 1 46 ? 24.531 -25.406 -15.062 1 95.81 46 ASN B O 1
ATOM 3283 N N . TYR B 1 47 ? 25.547 -23.438 -14.906 1 97.12 47 TYR B N 1
ATOM 3284 C CA . TYR B 1 47 ? 24.297 -22.719 -14.664 1 97.12 47 TYR B CA 1
ATOM 3285 C C . TYR B 1 47 ? 23.703 -22.219 -15.977 1 97.12 47 TYR B C 1
ATOM 3287 O O . TYR B 1 47 ? 22.484 -22.062 -16.078 1 97.12 47 TYR B O 1
ATOM 3295 N N . VAL B 1 48 ? 24.594 -21.938 -16.969 1 97.06 48 VAL B N 1
ATOM 3296 C CA . VAL B 1 48 ? 24.203 -21.469 -18.297 1 97.06 48 VAL B CA 1
ATOM 3297 C C . VAL B 1 48 ? 24.828 -22.359 -19.359 1 97.06 48 VAL B C 1
ATOM 3299 O O . VAL B 1 48 ? 25.922 -22.875 -19.172 1 97.06 48 VAL B O 1
ATOM 3302 N N . VAL B 1 49 ? 24.125 -22.531 -20.406 1 96.25 49 VAL B N 1
ATOM 3303 C CA . VAL B 1 49 ? 24.641 -23.344 -21.516 1 96.25 49 VAL B CA 1
ATOM 3304 C C . VAL B 1 49 ? 24.578 -22.547 -22.812 1 96.25 49 VAL B C 1
ATOM 3306 O O . VAL B 1 49 ? 23.734 -21.656 -22.969 1 96.25 49 VAL B O 1
ATOM 3309 N N . GLU B 1 50 ? 25.422 -22.828 -23.672 1 93.75 50 GLU B N 1
ATOM 3310 C CA . GLU B 1 50 ? 25.422 -22.25 -25.016 1 93.75 50 GLU B CA 1
ATOM 3311 C C . GLU B 1 50 ? 24.656 -23.141 -26 1 93.75 50 GLU B C 1
ATOM 3313 O O . GLU B 1 50 ? 24.75 -24.359 -25.938 1 93.75 50 GLU B O 1
ATOM 3318 N N . ILE B 1 51 ? 23.75 -22.375 -26.625 1 87 51 ILE B N 1
ATOM 3319 C CA . ILE B 1 51 ? 22.984 -23.094 -27.625 1 87 51 ILE B CA 1
ATOM 3320 C C . ILE B 1 51 ? 23.359 -22.594 -29.016 1 87 51 ILE B C 1
ATOM 3322 O O . ILE B 1 51 ? 23.5 -21.391 -29.234 1 87 51 ILE B O 1
ATOM 3326 N N . GLY B 1 52 ? 24.047 -23.312 -30 1 72.38 52 GLY B N 1
ATOM 3327 C CA . GLY B 1 52 ? 24.484 -22.953 -31.328 1 72.38 52 GLY B CA 1
ATOM 3328 C C . GLY B 1 52 ? 24.344 -24.078 -32.344 1 72.38 52 GLY B C 1
ATOM 3329 O O . GLY B 1 52 ? 24.203 -25.25 -31.953 1 72.38 52 GLY B O 1
ATOM 3330 N N . THR B 1 53 ? 23.578 -23.953 -33.375 1 55.34 53 THR B N 1
ATOM 3331 C CA . THR B 1 53 ? 23.469 -24.844 -34.531 1 55.34 53 THR B CA 1
ATOM 3332 C C . THR B 1 53 ? 24.844 -25.141 -35.125 1 55.34 53 THR B C 1
ATOM 3334 O O . THR B 1 53 ? 25.531 -24.234 -35.594 1 55.34 53 THR B O 1
ATOM 3337 N N . LEU B 1 54 ? 25.547 -26.062 -34.625 1 47.16 54 LEU B N 1
ATOM 3338 C CA . LEU B 1 54 ? 26.625 -26.531 -35.469 1 47.16 54 LEU B CA 1
ATOM 3339 C C . LEU B 1 54 ? 26.094 -26.984 -36.844 1 47.16 54 LEU B C 1
ATOM 3341 O O . LEU B 1 54 ? 25.516 -28.062 -36.938 1 47.16 54 LEU B O 1
ATOM 3345 N N . LYS B 1 55 ? 25.312 -26.438 -37.75 1 45.03 55 LYS B N 1
ATOM 3346 C CA . LYS B 1 55 ? 25.188 -27.078 -39.062 1 45.03 55 LYS B CA 1
ATOM 3347 C C . LYS B 1 55 ? 26.547 -27.203 -39.719 1 45.03 55 LYS B C 1
ATOM 3349 O O . LYS B 1 55 ? 27.203 -26.203 -40.031 1 45.03 55 LYS B O 1
ATOM 3354 N N . GLN B 1 56 ? 27.188 -28.281 -39.406 1 40.62 56 GLN B N 1
ATOM 3355 C CA . GLN B 1 56 ? 28.281 -28.75 -40.25 1 40.62 56 GLN B CA 1
ATOM 3356 C C . GLN B 1 56 ? 27.875 -28.766 -41.719 1 40.62 56 GLN B C 1
ATOM 3358 O O . GLN B 1 56 ? 28.531 -29.406 -42.562 1 40.62 56 GLN B O 1
ATOM 3363 N N . GLY B 1 57 ? 26.781 -28.391 -42.344 1 40.75 57 GLY B N 1
ATOM 3364 C CA . GLY B 1 57 ? 26.812 -28.797 -43.75 1 40.75 57 GLY B CA 1
ATOM 3365 C C . GLY B 1 57 ? 27.984 -28.203 -44.5 1 40.75 57 GLY B C 1
ATOM 3366 O O . GLY B 1 57 ? 28.594 -27.234 -44.062 1 40.75 57 GLY B O 1
ATOM 3367 N N . LYS B 1 58 ? 28.578 -29.109 -45.531 1 41.75 58 LYS B N 1
ATOM 3368 C CA . LYS B 1 58 ? 29.656 -28.891 -46.469 1 41.75 58 LYS B CA 1
ATOM 3369 C C . LYS B 1 58 ? 29.641 -27.453 -47 1 41.75 58 LYS B C 1
ATOM 3371 O O . LYS B 1 58 ? 30.609 -27.016 -47.625 1 41.75 58 LYS B O 1
ATOM 3376 N N . GLU B 1 59 ? 28.625 -27.141 -47.781 1 36.5 59 GLU B N 1
ATOM 3377 C CA . GLU B 1 59 ? 28.875 -26.031 -48.688 1 36.5 59 GLU B CA 1
ATOM 3378 C C . GLU B 1 59 ? 29.266 -24.766 -47.938 1 36.5 59 GLU B C 1
ATOM 3380 O O . GLU B 1 59 ? 29.125 -24.703 -46.719 1 36.5 59 GLU B O 1
ATOM 3385 N N . LYS B 1 60 ? 28.812 -23.438 -48.719 1 40.78 60 LYS B N 1
ATOM 3386 C CA . LYS B 1 60 ? 29.344 -22.078 -48.719 1 40.78 60 LYS B CA 1
ATOM 3387 C C . LYS B 1 60 ? 29.406 -21.5 -47.312 1 40.78 60 LYS B C 1
ATOM 3389 O O . LYS B 1 60 ? 28.922 -22.125 -46.344 1 40.78 60 LYS B O 1
ATOM 3394 N N . LYS B 1 61 ? 29.078 -20.109 -47.344 1 43.59 61 LYS B N 1
ATOM 3395 C CA . LYS B 1 61 ? 29.172 -18.922 -46.5 1 43.59 61 LYS B CA 1
ATOM 3396 C C . LYS B 1 61 ? 28.344 -19.109 -45.219 1 43.59 61 LYS B C 1
ATOM 3398 O O . LYS B 1 61 ? 27.219 -18.641 -45.125 1 43.59 61 LYS B O 1
ATOM 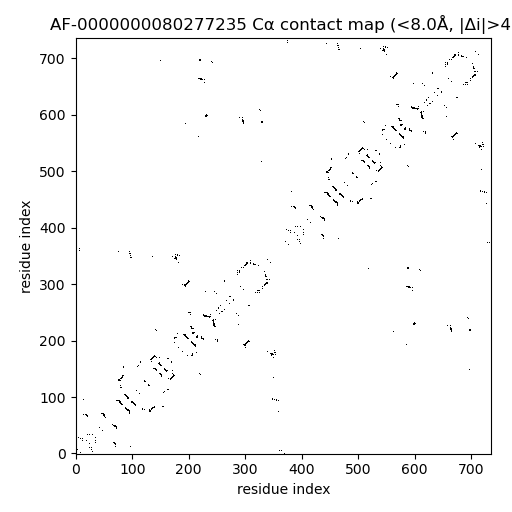3403 N N . VAL B 1 62 ? 28.156 -20.234 -44.75 1 39.56 62 VAL B N 1
ATOM 3404 C CA . VAL B 1 62 ? 27.281 -20.344 -43.594 1 39.56 62 VAL B CA 1
ATOM 3405 C C . VAL B 1 62 ? 27.719 -19.328 -42.531 1 39.56 62 VAL B C 1
ATOM 3407 O O . VAL B 1 62 ? 28.844 -19.375 -42.031 1 39.56 62 VAL B O 1
ATOM 3410 N N . GLY B 1 63 ? 27.266 -18.203 -42.594 1 44.31 63 GLY B N 1
ATOM 3411 C CA . GLY B 1 63 ? 27.484 -17.078 -41.688 1 44.31 63 GLY B CA 1
ATOM 3412 C C . GLY B 1 63 ? 27.516 -17.469 -40.25 1 44.31 63 GLY B C 1
ATOM 3413 O O . GLY B 1 63 ? 26.938 -18.484 -39.844 1 44.31 63 GLY B O 1
ATOM 3414 N N . ARG B 1 64 ? 28.656 -17.219 -39.531 1 48.09 64 ARG B N 1
ATOM 3415 C CA . ARG B 1 64 ? 28.875 -17.391 -38.125 1 48.09 64 ARG B CA 1
ATOM 3416 C C . ARG B 1 64 ? 27.578 -17.203 -37.312 1 48.09 64 ARG B C 1
ATOM 3418 O O . ARG B 1 64 ? 27.062 -16.094 -37.25 1 48.09 64 ARG B O 1
ATOM 3425 N N . ARG B 1 65 ? 26.703 -18.047 -37.375 1 53.69 65 ARG B N 1
ATOM 3426 C CA . ARG B 1 65 ? 25.422 -17.969 -36.656 1 53.69 65 ARG B CA 1
ATOM 3427 C C . ARG B 1 65 ? 25.656 -17.703 -35.156 1 53.69 65 ARG B C 1
ATOM 3429 O O . ARG B 1 65 ? 26.578 -18.25 -34.562 1 53.69 65 ARG B O 1
ATOM 3436 N N . ALA B 1 66 ? 25.094 -16.719 -34.438 1 64.69 66 ALA B N 1
ATOM 3437 C CA . ALA B 1 66 ? 25.219 -16.078 -33.156 1 64.69 66 ALA B CA 1
ATOM 3438 C C . ALA B 1 66 ? 24.922 -17.062 -32.031 1 64.69 66 ALA B C 1
ATOM 3440 O O . ALA B 1 66 ? 23.906 -17.766 -32.062 1 64.69 66 ALA B O 1
ATOM 3441 N N . ILE B 1 67 ? 25.938 -17.609 -31.172 1 82.69 67 ILE B N 1
ATOM 3442 C CA . ILE B 1 67 ? 25.859 -18.422 -29.969 1 82.69 67 ILE B CA 1
ATOM 3443 C C . ILE B 1 67 ? 24.891 -17.75 -28.969 1 82.69 67 ILE B C 1
ATOM 3445 O O . ILE B 1 67 ? 25.047 -16.578 -28.656 1 82.69 67 ILE B O 1
ATOM 3449 N N . SER B 1 68 ? 23.781 -18.531 -28.719 1 93.38 68 SER B N 1
ATOM 3450 C CA . SER B 1 68 ? 22.844 -18.016 -27.734 1 93.38 68 SER B CA 1
ATOM 3451 C C . SER B 1 68 ? 23.031 -18.688 -26.375 1 93.38 68 SER B C 1
ATOM 3453 O O . SER B 1 68 ? 23.625 -19.766 -26.297 1 93.38 68 SER B O 1
ATOM 3455 N N . LEU B 1 69 ? 22.672 -18.047 -25.344 1 95.94 69 LEU B N 1
ATOM 3456 C CA . LEU B 1 69 ? 22.766 -18.516 -23.969 1 95.94 69 LEU B CA 1
ATOM 3457 C C . LEU B 1 69 ? 21.406 -18.859 -23.406 1 95.94 69 LEU B C 1
ATOM 3459 O O . LEU B 1 69 ? 20.406 -18.188 -23.688 1 95.94 69 LEU B O 1
ATOM 3463 N N . LYS B 1 70 ? 21.375 -19.922 -22.656 1 96.69 70 LYS B N 1
ATOM 3464 C CA . LYS B 1 70 ? 20.172 -20.312 -21.922 1 96.69 70 LYS B CA 1
ATOM 3465 C C . LYS B 1 70 ? 20.516 -20.828 -20.531 1 96.69 70 LYS B C 1
ATOM 3467 O O . LYS B 1 70 ? 21.625 -21.312 -20.297 1 96.69 70 LYS B O 1
ATOM 3472 N N . ILE B 1 71 ? 19.562 -20.703 -19.641 1 97.12 71 ILE B N 1
ATOM 3473 C CA . ILE B 1 71 ? 19.75 -21.281 -18.312 1 97.12 71 ILE B CA 1
ATOM 3474 C C . ILE B 1 71 ? 19.719 -22.812 -18.391 1 97.12 71 ILE B C 1
ATOM 3476 O O . ILE B 1 71 ? 18.859 -23.375 -19.078 1 97.12 71 ILE B O 1
ATOM 3480 N N . ASN B 1 72 ? 20.641 -23.469 -17.75 1 96.25 72 ASN B N 1
ATOM 3481 C CA . ASN B 1 72 ? 20.625 -24.938 -17.656 1 96.25 72 ASN B CA 1
ATOM 3482 C C . ASN B 1 72 ? 19.484 -25.422 -16.766 1 96.25 72 ASN B C 1
ATOM 3484 O O . ASN B 1 72 ? 19.531 -25.25 -15.547 1 96.25 72 ASN B O 1
ATOM 3488 N N . PRO B 1 73 ? 18.5 -26.047 -17.344 1 94.69 73 PRO B N 1
ATOM 3489 C CA . PRO B 1 73 ? 17.359 -26.453 -16.547 1 94.69 73 PRO B CA 1
ATOM 3490 C C . PRO B 1 73 ? 17.734 -27.422 -15.422 1 94.69 73 PRO B C 1
ATOM 3492 O O . PRO B 1 73 ? 17.062 -27.469 -14.383 1 94.69 73 PRO B O 1
ATOM 3495 N N . LYS B 1 74 ? 18.781 -28.141 -15.531 1 91.94 74 LYS B N 1
ATOM 3496 C CA . LYS B 1 74 ? 19.156 -29.188 -14.586 1 91.94 74 LYS B CA 1
ATOM 3497 C C . LYS B 1 74 ? 19.906 -28.609 -13.391 1 91.94 74 LYS B C 1
ATOM 3499 O O . LYS B 1 74 ? 20.156 -29.297 -12.406 1 91.94 74 LYS B O 1
ATOM 3504 N N . SER B 1 75 ? 20.188 -27.328 -13.484 1 94.19 75 SER B N 1
ATOM 3505 C CA . SER B 1 75 ? 21.016 -26.734 -12.445 1 94.19 75 SER B CA 1
ATOM 3506 C C . SER B 1 75 ? 20.203 -26.438 -11.188 1 94.19 75 SER B C 1
ATOM 3508 O O . SER B 1 75 ? 20.766 -26.109 -10.141 1 94.19 75 SER B O 1
ATOM 3510 N N . PHE B 1 76 ? 18.953 -26.547 -11.234 1 94.12 76 PHE B N 1
ATOM 3511 C CA . PHE B 1 76 ? 18.094 -26.312 -10.094 1 94.12 76 PHE B CA 1
ATOM 3512 C C . PHE B 1 76 ? 16.766 -27.047 -10.258 1 94.12 76 PHE B C 1
ATOM 3514 O O . PHE B 1 76 ? 16.172 -27.047 -11.344 1 94.12 76 PHE B O 1
ATOM 3521 N N . ARG B 1 77 ? 16.344 -27.75 -9.32 1 94.19 77 ARG B N 1
ATOM 3522 C CA . ARG B 1 77 ? 15.062 -28.453 -9.328 1 94.19 77 ARG B CA 1
ATOM 3523 C C . ARG B 1 77 ? 14.266 -28.172 -8.062 1 94.19 77 ARG B C 1
ATOM 3525 O O . ARG B 1 77 ? 14.82 -28.172 -6.961 1 94.19 77 ARG B O 1
ATOM 3532 N N . VAL B 1 78 ? 13.008 -27.906 -8.227 1 96.69 78 VAL B N 1
ATOM 3533 C CA . VAL B 1 78 ? 12.094 -27.578 -7.141 1 96.69 78 VAL B CA 1
ATOM 3534 C C . VAL B 1 78 ? 10.844 -28.438 -7.238 1 96.69 78 VAL B C 1
ATOM 3536 O O . VAL B 1 78 ? 10.328 -28.672 -8.328 1 96.69 78 VAL B O 1
ATOM 3539 N N . LEU B 1 79 ? 10.422 -28.984 -6.141 1 97.5 79 LEU B N 1
ATOM 3540 C CA . LEU B 1 79 ? 9.062 -29.516 -6.102 1 97.5 79 LEU B CA 1
ATOM 3541 C C . LEU B 1 79 ? 8.062 -28.422 -5.762 1 97.5 79 LEU B C 1
ATOM 3543 O O . LEU B 1 79 ? 8.219 -27.719 -4.766 1 97.5 79 LEU B O 1
ATOM 3547 N N . LEU B 1 80 ? 7.094 -28.25 -6.617 1 98.44 80 LEU B N 1
ATOM 3548 C CA . LEU B 1 80 ? 6.066 -27.234 -6.473 1 98.44 80 LEU B CA 1
ATOM 3549 C C . LEU B 1 80 ? 4.746 -27.844 -6.02 1 98.44 80 LEU B C 1
ATOM 3551 O O . LEU B 1 80 ? 4.309 -28.859 -6.562 1 98.44 80 LEU B O 1
ATOM 3555 N N . VAL B 1 81 ? 4.168 -27.25 -5.031 1 98.56 81 VAL B N 1
ATOM 3556 C CA . VAL B 1 81 ? 2.891 -27.703 -4.492 1 98.56 81 VAL B CA 1
ATOM 3557 C C . VAL B 1 81 ? 1.905 -26.531 -4.461 1 98.56 81 VAL B C 1
ATOM 3559 O O . VAL B 1 81 ? 2.092 -25.578 -3.707 1 98.56 81 VAL B O 1
ATOM 3562 N N . ASP B 1 82 ? 0.89 -26.562 -5.246 1 97.81 82 ASP B N 1
ATOM 3563 C CA . ASP B 1 82 ? -0.179 -25.562 -5.234 1 97.81 82 ASP B CA 1
ATOM 3564 C C . ASP B 1 82 ? -1.429 -26.109 -4.547 1 97.81 82 ASP B C 1
ATOM 3566 O O . ASP B 1 82 ? -2.188 -26.875 -5.145 1 97.81 82 ASP B O 1
ATOM 3570 N N . VAL B 1 83 ? -1.643 -25.656 -3.371 1 96.38 83 VAL B N 1
ATOM 3571 C CA . VAL B 1 83 ? -2.764 -26.141 -2.57 1 96.38 83 VAL B CA 1
ATOM 3572 C C . VAL B 1 83 ? -4.023 -25.344 -2.914 1 96.38 83 VAL B C 1
ATOM 3574 O O . VAL B 1 83 ? -4.059 -24.125 -2.756 1 96.38 83 VAL B O 1
ATOM 3577 N N . GLY B 1 84 ? -5.023 -26.016 -3.42 1 90.62 84 GLY B N 1
ATOM 3578 C CA . GLY B 1 84 ? -6.324 -25.406 -3.668 1 90.62 84 GLY B CA 1
ATOM 3579 C C . GLY B 1 84 ? -7.383 -25.844 -2.672 1 90.62 84 GLY B C 1
ATOM 3580 O O . GLY B 1 84 ? -7.113 -26.656 -1.782 1 90.62 84 GLY B O 1
ATOM 3581 N N . ALA B 1 85 ? -8.57 -25.266 -2.805 1 85.38 85 ALA B N 1
ATOM 3582 C CA . ALA B 1 85 ? -9.672 -25.594 -1.904 1 85.38 85 ALA B CA 1
ATOM 3583 C C . ALA B 1 85 ? -10.086 -27.047 -2.045 1 85.38 85 ALA B C 1
ATOM 3585 O O . ALA B 1 85 ? -10.391 -27.719 -1.052 1 85.38 85 ALA B O 1
ATOM 3586 N N . TYR B 1 86 ? -9.992 -27.547 -3.303 1 86.44 86 TYR B N 1
ATOM 3587 C CA . TYR B 1 86 ? -10.508 -28.891 -3.539 1 86.44 86 TYR B CA 1
ATOM 3588 C C . TYR B 1 86 ? -9.422 -29.797 -4.125 1 86.44 86 TYR B C 1
ATOM 3590 O O . TYR B 1 86 ? -9.453 -31.016 -3.936 1 86.44 86 TYR B O 1
ATOM 3598 N N . VAL B 1 87 ? -8.531 -29.156 -4.883 1 91.69 87 VAL B N 1
ATOM 3599 C CA . VAL B 1 87 ? -7.504 -29.938 -5.578 1 91.69 87 VAL B CA 1
ATOM 3600 C C . VAL B 1 87 ? -6.125 -29.359 -5.25 1 91.69 87 VAL B C 1
ATOM 3602 O O . VAL B 1 87 ? -5.941 -28.141 -5.203 1 91.69 87 VAL B O 1
ATOM 3605 N N . THR B 1 88 ? -5.191 -30.234 -4.984 1 96.62 88 THR B N 1
ATOM 3606 C CA . THR B 1 88 ? -3.787 -29.875 -4.84 1 96.62 88 THR B CA 1
ATOM 3607 C C . THR B 1 88 ? -2.982 -30.328 -6.051 1 96.62 88 THR B C 1
ATOM 3609 O O . THR B 1 88 ? -3.057 -31.5 -6.441 1 96.62 88 THR B O 1
ATOM 3612 N N . ASN B 1 89 ? -2.273 -29.391 -6.672 1 97.12 89 ASN B N 1
ATOM 3613 C CA . ASN B 1 89 ? -1.464 -29.672 -7.848 1 97.12 89 ASN B CA 1
ATOM 3614 C C . ASN B 1 89 ? 0.018 -29.781 -7.496 1 97.12 89 ASN B C 1
ATOM 3616 O O . ASN B 1 89 ? 0.511 -29.047 -6.641 1 97.12 89 ASN B O 1
ATOM 3620 N N . TYR B 1 90 ? 0.686 -30.688 -8.18 1 97.5 90 TYR B N 1
ATOM 3621 C CA . TYR B 1 90 ? 2.115 -30.906 -7.992 1 97.5 90 TYR B CA 1
ATOM 3622 C C . TYR B 1 90 ? 2.869 -30.766 -9.312 1 97.5 90 TYR B C 1
ATOM 3624 O O . TYR B 1 90 ? 2.348 -31.125 -10.367 1 97.5 90 TYR B O 1
ATOM 3632 N N . ALA B 1 91 ? 4.051 -30.266 -9.242 1 97.44 91 ALA B N 1
ATOM 3633 C CA . ALA B 1 91 ? 4.918 -30.188 -10.414 1 97.44 91 ALA B CA 1
ATOM 3634 C C . ALA B 1 91 ? 6.387 -30.109 -10 1 97.44 91 ALA B C 1
ATOM 3636 O O . ALA B 1 91 ? 6.707 -29.75 -8.867 1 97.44 91 ALA B O 1
ATOM 3637 N N . PHE B 1 92 ? 7.211 -30.547 -10.859 1 96.12 92 PHE B N 1
ATOM 3638 C CA . PHE B 1 92 ? 8.625 -30.203 -10.75 1 96.12 92 PHE B CA 1
ATOM 3639 C C . PHE B 1 92 ? 8.938 -28.938 -11.531 1 96.12 92 PHE B C 1
ATOM 3641 O O . PHE B 1 92 ? 8.422 -28.734 -12.641 1 96.12 92 PHE B O 1
ATOM 3648 N N . GLY B 1 93 ? 9.648 -28.016 -10.922 1 96.75 93 GLY B N 1
ATOM 3649 C CA . GLY B 1 93 ? 10.164 -26.828 -11.586 1 96.75 93 GLY B CA 1
ATOM 3650 C C . GLY B 1 93 ? 11.656 -26.891 -11.828 1 96.75 93 GLY B C 1
ATOM 3651 O O . GLY B 1 93 ? 12.391 -27.531 -11.078 1 96.75 93 GLY B O 1
ATOM 3652 N N . TYR B 1 94 ? 12.055 -26.109 -12.828 1 95.69 94 TYR B N 1
ATOM 3653 C CA . TYR B 1 94 ? 13.461 -26.156 -13.219 1 95.69 94 TYR B CA 1
ATOM 3654 C C . TYR B 1 94 ? 14.047 -24.75 -13.281 1 95.69 94 TYR B C 1
ATOM 3656 O O . TYR B 1 94 ? 13.305 -23.766 -13.289 1 95.69 94 TYR B O 1
ATOM 3664 N N . ALA B 1 95 ? 15.328 -24.656 -13.391 1 95.94 95 ALA B N 1
ATOM 3665 C CA . ALA B 1 95 ? 16.078 -23.406 -13.305 1 95.94 95 ALA B CA 1
ATOM 3666 C C . ALA B 1 95 ? 15.688 -22.453 -14.445 1 95.94 95 ALA B C 1
ATOM 3668 O O . ALA B 1 95 ? 15.758 -21.234 -14.289 1 95.94 95 ALA B O 1
ATOM 3669 N N . ASP B 1 96 ? 15.273 -22.984 -15.539 1 95.62 96 ASP B N 1
ATOM 3670 C CA . ASP B 1 96 ? 15 -22.156 -16.703 1 95.62 96 ASP B CA 1
ATOM 3671 C C . ASP B 1 96 ? 13.578 -21.609 -16.656 1 95.62 96 ASP B C 1
ATOM 3673 O O . ASP B 1 96 ? 13.141 -20.922 -17.594 1 95.62 96 ASP B O 1
ATOM 3677 N N . GLY B 1 97 ? 12.828 -21.984 -15.641 1 95.88 97 GLY B N 1
ATOM 3678 C CA . GLY B 1 97 ? 11.508 -21.406 -15.453 1 95.88 97 GLY B CA 1
ATOM 3679 C C . GLY B 1 97 ? 10.383 -22.281 -15.969 1 95.88 97 GLY B C 1
ATOM 3680 O O . GLY B 1 97 ? 9.219 -21.875 -15.969 1 95.88 97 GLY B O 1
ATOM 3681 N N . THR B 1 98 ? 10.727 -23.469 -16.375 1 95.75 98 THR B N 1
ATOM 3682 C CA . THR B 1 98 ? 9.703 -24.375 -16.875 1 95.75 98 THR B CA 1
ATOM 3683 C C . THR B 1 98 ? 9.234 -25.328 -15.789 1 95.75 98 THR B C 1
ATOM 3685 O O . THR B 1 98 ? 9.922 -25.5 -14.773 1 95.75 98 THR B O 1
ATOM 3688 N N . ILE B 1 99 ? 8.023 -25.938 -15.945 1 96.81 99 ILE B N 1
ATOM 3689 C CA . ILE B 1 99 ? 7.504 -26.875 -14.969 1 96.81 99 ILE B CA 1
ATOM 3690 C C . ILE B 1 99 ? 7.121 -28.188 -15.664 1 96.81 99 ILE B C 1
ATOM 3692 O O . ILE B 1 99 ? 6.867 -28.203 -16.875 1 96.81 99 ILE B O 1
ATOM 3696 N N . GLU B 1 100 ? 7.176 -29.25 -15.023 1 95.38 100 GLU B N 1
ATOM 3697 C CA . GLU B 1 100 ? 6.641 -30.562 -15.367 1 95.38 100 GLU B CA 1
ATOM 3698 C C . GLU B 1 100 ? 5.535 -30.984 -14.398 1 95.38 100 GLU B C 1
ATOM 3700 O O . GLU B 1 100 ? 5.812 -31.344 -13.258 1 95.38 100 GLU B O 1
ATOM 3705 N N . LYS B 1 101 ? 4.32 -30.984 -14.852 1 95.5 101 LYS B N 1
ATOM 3706 C CA . LYS B 1 101 ? 3.168 -31.266 -14 1 95.5 101 LYS B CA 1
ATOM 3707 C C . LYS B 1 101 ? 3.121 -32.75 -13.617 1 95.5 101 LYS B C 1
ATOM 3709 O O . LYS B 1 101 ? 3.42 -33.625 -14.438 1 95.5 101 LYS B O 1
ATOM 3714 N N . LEU B 1 102 ? 2.705 -32.938 -12.445 1 94.12 102 LEU B N 1
ATOM 3715 C CA . LEU B 1 102 ? 2.467 -34.281 -11.93 1 94.12 102 LEU B CA 1
ATOM 3716 C C . LEU B 1 102 ? 0.978 -34.531 -11.711 1 94.12 102 LEU B C 1
ATOM 3718 O O . LEU B 1 102 ? 0.149 -33.688 -12.055 1 94.12 102 LEU B O 1
ATOM 3722 N N . GLU B 1 103 ? 0.685 -35.688 -11.234 1 91.25 103 GLU B N 1
ATOM 3723 C CA . GLU B 1 103 ? -0.71 -36 -10.938 1 91.25 103 GLU B CA 1
ATOM 3724 C C . GLU B 1 103 ? -1.225 -35.188 -9.773 1 91.25 103 GLU B C 1
ATOM 3726 O O . GLU B 1 103 ? -0.521 -35 -8.773 1 91.25 103 GLU B O 1
ATOM 3731 N N . SER B 1 104 ? -2.436 -34.656 -9.953 1 95.5 104 SER B N 1
ATOM 3732 C CA . SER B 1 104 ? -3.088 -33.906 -8.891 1 95.5 104 SER B CA 1
ATOM 3733 C C . SER B 1 104 ? -3.797 -34.844 -7.91 1 95.5 104 SER B C 1
ATOM 3735 O O . SER B 1 104 ? -4.02 -36.031 -8.211 1 95.5 104 SER B O 1
ATOM 3737 N N . SER B 1 105 ? -4.082 -34.312 -6.73 1 95.75 105 SER B N 1
ATOM 3738 C CA . SER B 1 105 ? -4.836 -35.031 -5.715 1 95.75 105 SER B CA 1
ATOM 3739 C C . SER B 1 105 ? -5.898 -34.125 -5.074 1 95.75 105 SER B C 1
ATOM 3741 O O . SER B 1 105 ? -5.816 -32.906 -5.156 1 95.75 105 SER B O 1
ATOM 3743 N N . ALA B 1 106 ? -6.953 -34.781 -4.531 1 95.38 106 ALA B N 1
ATOM 3744 C CA . ALA B 1 106 ? -7.906 -34.031 -3.719 1 95.38 106 ALA B CA 1
ATOM 3745 C C . ALA B 1 106 ? -7.219 -33.375 -2.518 1 95.38 106 ALA B C 1
ATOM 3747 O O . ALA B 1 106 ? -6.363 -34 -1.881 1 95.38 106 ALA B O 1
ATOM 3748 N N . THR B 1 107 ? -7.543 -32.156 -2.236 1 95.44 107 THR B N 1
ATOM 3749 C CA . THR B 1 107 ? -6.957 -31.5 -1.068 1 95.44 107 THR B CA 1
ATOM 3750 C C . THR B 1 107 ? -7.453 -32.156 0.218 1 95.44 107 THR B C 1
ATOM 3752 O O . THR B 1 107 ? -8.656 -32.188 0.48 1 95.44 107 THR B O 1
ATOM 3755 N N . PRO B 1 108 ? -6.555 -32.656 1.017 1 96.81 108 PRO B N 1
ATOM 3756 C CA . PRO B 1 108 ? -6.977 -33.344 2.246 1 96.81 108 PRO B CA 1
ATOM 3757 C C . PRO B 1 108 ? -7.387 -32.375 3.346 1 96.81 108 PRO B C 1
ATOM 3759 O O . PRO B 1 108 ? -7.148 -31.156 3.227 1 96.81 108 PRO B O 1
ATOM 3762 N N . ASP B 1 109 ? -8.055 -32.875 4.363 1 95.12 109 ASP B N 1
ATOM 3763 C CA . ASP B 1 109 ? -8.445 -32.062 5.512 1 95.12 109 ASP B CA 1
ATOM 3764 C C . ASP B 1 109 ? -7.238 -31.734 6.387 1 95.12 109 ASP B C 1
ATOM 3766 O O . ASP B 1 109 ? -7.215 -30.703 7.059 1 95.12 109 ASP B O 1
ATOM 3770 N N . ASP B 1 110 ? -6.293 -32.625 6.324 1 96.69 110 ASP B N 1
ATOM 3771 C CA . ASP B 1 110 ? -5.086 -32.469 7.125 1 96.69 110 ASP B CA 1
ATOM 3772 C C . ASP B 1 110 ? -3.902 -32.031 6.254 1 96.69 110 ASP B C 1
ATOM 3774 O O . ASP B 1 110 ? -3.486 -32.781 5.363 1 96.69 110 ASP B O 1
ATOM 3778 N N . PHE B 1 111 ? -3.336 -30.922 6.602 1 97.38 111 PHE B N 1
ATOM 3779 C CA . PHE B 1 111 ? -2.232 -30.391 5.812 1 97.38 111 PHE B CA 1
ATOM 3780 C C . PHE B 1 111 ? -1.048 -31.344 5.824 1 97.38 111 PHE B C 1
ATOM 3782 O O . PHE B 1 111 ? -0.289 -31.422 4.852 1 97.38 111 PHE B O 1
ATOM 3789 N N . TYR B 1 112 ? -0.878 -32.125 6.871 1 97.25 112 TYR B N 1
ATOM 3790 C CA . TYR B 1 112 ? 0.255 -33.031 7.012 1 97.25 112 TYR B CA 1
ATOM 3791 C C . TYR B 1 112 ? 0.205 -34.125 5.961 1 97.25 112 TYR B C 1
ATOM 3793 O O . TYR B 1 112 ? 1.235 -34.688 5.613 1 97.25 112 TYR B O 1
ATOM 3801 N N . GLU B 1 113 ? -0.961 -34.344 5.461 1 97.69 113 GLU B N 1
ATOM 3802 C CA . GLU B 1 113 ? -1.078 -35.312 4.359 1 97.69 113 GLU B CA 1
ATOM 3803 C C . GLU B 1 113 ? -0.451 -34.75 3.082 1 97.69 113 GLU B C 1
ATOM 3805 O O . GLU B 1 113 ? 0.07 -35.531 2.264 1 97.69 113 GLU B O 1
ATOM 3810 N N . ILE B 1 114 ? -0.518 -33.469 2.875 1 97.75 114 ILE B N 1
ATOM 3811 C CA . ILE B 1 114 ? 0.124 -32.844 1.733 1 97.75 114 ILE B CA 1
ATOM 3812 C C . ILE B 1 114 ? 1.642 -32.938 1.871 1 97.75 114 ILE B C 1
ATOM 3814 O O . ILE B 1 114 ? 2.342 -33.219 0.897 1 97.75 114 ILE B O 1
ATOM 3818 N N . ILE B 1 115 ? 2.115 -32.75 3.1 1 97.25 115 ILE B N 1
ATOM 3819 C CA . ILE B 1 115 ? 3.543 -32.875 3.375 1 97.25 115 ILE B CA 1
ATOM 3820 C C . ILE B 1 115 ? 4.012 -34.312 3.072 1 97.25 115 ILE B C 1
ATOM 3822 O O . ILE B 1 115 ? 5.039 -34.5 2.416 1 97.25 115 ILE B O 1
ATOM 3826 N N . ALA B 1 116 ? 3.232 -35.25 3.541 1 96.62 116 ALA B N 1
ATOM 3827 C CA . ALA B 1 116 ? 3.57 -36.656 3.309 1 96.62 116 ALA B CA 1
ATOM 3828 C C . ALA B 1 116 ? 3.613 -36.969 1.814 1 96.62 116 ALA B C 1
ATOM 3830 O O . ALA B 1 116 ? 4.504 -37.656 1.35 1 96.62 116 ALA B O 1
ATOM 3831 N N . GLU B 1 117 ? 2.656 -36.438 1.122 1 96.12 117 GLU B N 1
ATOM 3832 C CA . GLU B 1 117 ? 2.625 -36.625 -0.323 1 96.12 117 GLU B CA 1
ATOM 3833 C C . GLU B 1 117 ? 3.836 -36 -0.997 1 96.12 117 GLU B C 1
ATOM 3835 O O . GLU B 1 117 ? 4.438 -36.594 -1.896 1 96.12 117 GLU B O 1
ATOM 3840 N N . ALA B 1 118 ? 4.172 -34.812 -0.628 1 95.56 118 ALA B N 1
ATOM 3841 C CA . ALA B 1 118 ? 5.355 -34.125 -1.161 1 95.56 118 ALA B CA 1
ATOM 3842 C C . ALA B 1 118 ? 6.613 -34.969 -0.921 1 95.56 118 ALA B C 1
ATOM 3844 O O . ALA B 1 118 ? 7.43 -35.156 -1.829 1 95.56 118 ALA B O 1
ATOM 3845 N N . GLU B 1 119 ? 6.734 -35.531 0.275 1 93.94 119 GLU B N 1
ATOM 3846 C CA . GLU B 1 119 ? 7.887 -36.375 0.615 1 93.94 119 GLU B CA 1
ATOM 3847 C C . GLU B 1 119 ? 7.926 -37.625 -0.24 1 93.94 119 GLU B C 1
ATOM 3849 O O . GLU B 1 119 ? 8.992 -38.031 -0.708 1 93.94 119 GLU B O 1
ATOM 3854 N N . SER B 1 120 ? 6.789 -38.156 -0.398 1 93.69 120 SER B N 1
ATOM 3855 C CA . SER B 1 120 ? 6.703 -39.375 -1.222 1 93.69 120 SER B CA 1
ATOM 3856 C C . SER B 1 120 ? 7.133 -39.094 -2.658 1 93.69 120 SER B C 1
ATOM 3858 O O . SER B 1 120 ? 7.84 -39.875 -3.268 1 93.69 120 SER B O 1
ATOM 3860 N N . LEU B 1 121 ? 6.719 -37.938 -3.168 1 92.94 121 LEU B N 1
ATOM 3861 C CA . LEU B 1 121 ? 7.059 -37.531 -4.535 1 92.94 121 LEU B CA 1
ATOM 3862 C C . LEU B 1 121 ? 8.562 -37.312 -4.676 1 92.94 121 LEU B C 1
ATOM 3864 O O . LEU B 1 121 ? 9.148 -37.688 -5.691 1 92.94 121 LEU B O 1
ATOM 3868 N N . ILE B 1 122 ? 9.172 -36.75 -3.713 1 91.38 122 ILE B N 1
ATOM 3869 C CA . ILE B 1 122 ? 10.609 -36.5 -3.73 1 91.38 122 ILE B CA 1
ATOM 3870 C C . ILE B 1 122 ? 11.367 -37.812 -3.748 1 91.38 122 ILE B C 1
ATOM 3872 O O . ILE B 1 122 ? 12.367 -37.969 -4.453 1 91.38 122 ILE B O 1
ATOM 3876 N N . HIS B 1 123 ? 10.867 -38.812 -3.059 1 87.62 123 HIS B N 1
ATOM 3877 C CA . HIS B 1 123 ? 11.555 -40.094 -2.928 1 87.62 123 HIS B CA 1
ATOM 3878 C C . HIS B 1 123 ? 11.312 -40.969 -4.145 1 87.62 123 HIS B C 1
ATOM 3880 O O . HIS B 1 123 ? 12.164 -41.781 -4.508 1 87.62 123 HIS B O 1
ATOM 3886 N N . SER B 1 124 ? 10.164 -40.906 -4.719 1 82.19 124 SER B N 1
ATOM 3887 C CA . SER B 1 124 ? 9.766 -41.812 -5.777 1 82.19 124 SER B CA 1
ATOM 3888 C C . SER B 1 124 ? 10.328 -41.375 -7.129 1 82.19 124 SER B C 1
ATOM 3890 O O . SER B 1 124 ? 10.477 -42.219 -8.039 1 82.19 124 SER B O 1
ATOM 3892 N N . TYR B 1 125 ? 10.328 -40.219 -7.41 1 70 125 TYR B N 1
ATOM 3893 C CA . TYR B 1 125 ? 10.703 -39.75 -8.742 1 70 125 TYR B CA 1
ATOM 3894 C C . TYR B 1 125 ? 12.203 -39.906 -8.961 1 70 125 TYR B C 1
ATOM 3896 O O . TYR B 1 125 ? 13.008 -39.5 -8.125 1 70 125 TYR B O 1
ATOM 3904 N N . LYS B 1 126 ? 12.602 -40.844 -9.883 1 57.19 126 LYS B N 1
ATOM 3905 C CA . LYS B 1 126 ? 13.945 -41.125 -10.383 1 57.19 126 LYS B CA 1
ATOM 3906 C C . LYS B 1 126 ? 14.664 -39.844 -10.797 1 57.19 126 LYS B C 1
ATOM 3908 O O . LYS B 1 126 ? 14.07 -38.969 -11.422 1 57.19 126 LYS B O 1
ATOM 3913 N N . GLY B 1 127 ? 15.82 -39.469 -10.117 1 56.47 127 GLY B N 1
ATOM 3914 C CA . GLY B 1 127 ? 16.594 -38.25 -10.414 1 56.47 127 GLY B CA 1
ATOM 3915 C C . GLY B 1 127 ? 16.391 -37.156 -9.414 1 56.47 127 GLY B C 1
ATOM 3916 O O . GLY B 1 127 ? 17.031 -36.094 -9.5 1 56.47 127 GLY B O 1
ATOM 3917 N N . THR B 1 128 ? 15.352 -37.469 -8.625 1 56.53 128 THR B N 1
ATOM 3918 C CA . THR B 1 128 ? 14.844 -36.469 -7.703 1 56.53 128 THR B CA 1
ATOM 3919 C C . THR B 1 128 ? 15.82 -36.25 -6.551 1 56.53 128 THR B C 1
ATOM 3921 O O . THR B 1 128 ? 15.539 -35.469 -5.629 1 56.53 128 THR B O 1
ATOM 3924 N N . LYS B 1 129 ? 16.859 -37.031 -6.539 1 61.34 129 LYS B N 1
ATOM 3925 C CA . LYS B 1 129 ? 17.859 -36.75 -5.516 1 61.34 129 LYS B CA 1
ATOM 3926 C C . LYS B 1 129 ? 18.375 -35.312 -5.641 1 61.34 129 LYS B C 1
ATOM 3928 O O . LYS B 1 129 ? 19.031 -34.812 -4.73 1 61.34 129 LYS B O 1
ATOM 3933 N N . ASP B 1 130 ? 17.625 -34.625 -6.551 1 83 130 ASP B N 1
ATOM 3934 C CA . ASP B 1 130 ? 18.219 -33.312 -6.832 1 83 130 ASP B CA 1
ATOM 3935 C C . ASP B 1 130 ? 17.266 -32.188 -6.457 1 83 130 ASP B C 1
ATOM 3937 O O . ASP B 1 130 ? 17.578 -31 -6.684 1 83 130 ASP B O 1
ATOM 3941 N N . VAL B 1 131 ? 16.203 -32.594 -5.773 1 92.62 131 VAL B N 1
ATOM 3942 C CA . VAL B 1 131 ? 15.297 -31.531 -5.367 1 92.62 131 VAL B CA 1
ATOM 3943 C C . VAL B 1 131 ? 15.852 -30.828 -4.129 1 92.62 131 VAL B C 1
ATOM 3945 O O . VAL B 1 131 ? 16.094 -31.469 -3.1 1 92.62 131 VAL B O 1
ATOM 3948 N N . GLU B 1 132 ? 16.062 -29.578 -4.234 1 90.56 132 GLU B N 1
ATOM 3949 C CA . GLU B 1 132 ? 16.641 -28.797 -3.139 1 90.56 132 GLU B CA 1
ATOM 3950 C C . GLU B 1 132 ? 15.57 -28.031 -2.371 1 90.56 132 GLU B C 1
ATOM 3952 O O . GLU B 1 132 ? 15.672 -27.859 -1.154 1 90.56 132 GLU B O 1
ATOM 3957 N N . VAL B 1 133 ? 14.609 -27.609 -3.084 1 96.38 133 VAL B N 1
ATOM 3958 C CA . VAL B 1 133 ? 13.594 -26.719 -2.521 1 96.38 133 VAL B CA 1
ATOM 3959 C C . VAL B 1 133 ? 12.203 -27.312 -2.764 1 96.38 133 VAL B C 1
ATOM 3961 O O . VAL B 1 133 ? 11.945 -27.891 -3.822 1 96.38 133 VAL B O 1
ATOM 3964 N N . VAL B 1 134 ? 11.375 -27.297 -1.809 1 97.75 134 VAL B N 1
ATOM 3965 C CA . VAL B 1 134 ? 9.945 -27.531 -1.97 1 97.75 134 VAL B CA 1
ATOM 3966 C C . VAL B 1 134 ? 9.18 -26.234 -1.753 1 97.75 134 VAL B C 1
ATOM 3968 O O . VAL B 1 134 ? 9.273 -25.625 -0.688 1 97.75 134 VAL B O 1
ATOM 3971 N N . ALA B 1 135 ? 8.477 -25.766 -2.76 1 98.62 135 ALA B N 1
ATOM 3972 C CA . ALA B 1 135 ? 7.77 -24.5 -2.699 1 98.62 135 ALA B CA 1
ATOM 3973 C C . ALA B 1 135 ? 6.258 -24.703 -2.686 1 98.62 135 ALA B C 1
ATOM 3975 O O . ALA B 1 135 ? 5.723 -25.453 -3.502 1 98.62 135 ALA B O 1
ATOM 3976 N N . PHE B 1 136 ? 5.578 -24.016 -1.787 1 98.62 136 PHE B N 1
ATOM 3977 C CA . PHE B 1 136 ? 4.148 -24.188 -1.576 1 98.62 136 PHE B CA 1
ATOM 3978 C C . PHE B 1 136 ? 3.393 -22.906 -1.902 1 98.62 136 PHE B C 1
ATOM 3980 O O . PHE B 1 136 ? 3.76 -21.828 -1.433 1 98.62 136 PHE B O 1
ATOM 3987 N N . SER B 1 137 ? 2.398 -23 -2.711 1 98.06 137 SER B N 1
ATOM 3988 C CA . SER B 1 137 ? 1.348 -22 -2.846 1 98.06 137 SER B CA 1
ATOM 3989 C C . SER B 1 137 ? 0.17 -22.297 -1.926 1 98.06 137 SER B C 1
ATOM 3991 O O . SER B 1 137 ? -0.483 -23.344 -2.064 1 98.06 137 SER B O 1
ATOM 3993 N N . ILE B 1 138 ? -0.1 -21.438 -1.02 1 97.19 138 ILE B N 1
ATOM 3994 C CA . ILE B 1 138 ? -1.091 -21.656 0.029 1 97.19 138 ILE B CA 1
ATOM 3995 C C . ILE B 1 138 ? -2.268 -20.703 -0.166 1 97.19 138 ILE B C 1
ATOM 3997 O O . ILE B 1 138 ? -2.076 -19.484 -0.337 1 97.19 138 ILE B O 1
ATOM 4001 N N . PRO B 1 139 ? -3.527 -21.203 -0.18 1 93 139 PRO B N 1
ATOM 4002 C CA . PRO B 1 139 ? -4.703 -20.344 -0.279 1 93 139 PRO B CA 1
ATOM 4003 C C . PRO B 1 139 ? -5.062 -19.672 1.048 1 93 139 PRO B C 1
ATOM 4005 O O . PRO B 1 139 ? -6.184 -19.828 1.539 1 93 139 PRO B O 1
ATOM 4008 N N . GLY B 1 140 ? -4.117 -18.922 1.599 1 93.75 140 GLY B N 1
ATOM 4009 C CA . GLY B 1 140 ? -4.297 -18.266 2.885 1 93.75 140 GLY B CA 1
ATOM 4010 C C . GLY B 1 140 ? -3.107 -17.406 3.291 1 93.75 140 GLY B C 1
ATOM 4011 O O . GLY B 1 140 ? -2.281 -17.047 2.451 1 93.75 140 GLY B O 1
ATOM 4012 N N . MET B 1 141 ? -3.104 -17.094 4.551 1 95.81 141 MET B N 1
ATOM 4013 C CA . MET B 1 141 ? -2.066 -16.234 5.098 1 95.81 141 MET B CA 1
ATOM 4014 C C . MET B 1 141 ? -0.843 -17.031 5.52 1 95.81 141 MET B C 1
ATOM 4016 O O . MET B 1 141 ? -0.973 -18.078 6.168 1 95.81 141 MET B O 1
ATOM 4020 N N . VAL B 1 142 ? 0.365 -16.562 5.09 1 98.19 142 VAL B N 1
ATOM 4021 C CA . VAL B 1 142 ? 1.584 -17.328 5.332 1 98.19 142 VAL B CA 1
ATOM 4022 C C . VAL B 1 142 ? 2.67 -16.406 5.883 1 98.19 142 VAL B C 1
ATOM 4024 O O . VAL B 1 142 ? 2.881 -15.312 5.371 1 98.19 142 VAL B O 1
ATOM 4027 N N . ASP B 1 143 ? 3.256 -16.812 6.953 1 98 143 ASP B N 1
ATOM 4028 C CA . ASP B 1 143 ? 4.504 -16.219 7.422 1 98 143 ASP B CA 1
ATOM 4029 C C . ASP B 1 143 ? 5.699 -16.781 6.648 1 98 143 ASP B C 1
ATOM 4031 O O . ASP B 1 143 ? 6.238 -17.828 6.996 1 98 143 ASP B O 1
ATOM 4035 N N . VAL B 1 144 ? 6.082 -16.078 5.664 1 97.31 144 VAL B N 1
ATOM 4036 C CA . VAL B 1 144 ? 7.078 -16.547 4.707 1 97.31 144 VAL B CA 1
ATOM 4037 C C . VAL B 1 144 ? 8.445 -16.641 5.383 1 97.31 144 VAL B C 1
ATOM 4039 O O . VAL B 1 144 ? 9.312 -17.406 4.953 1 97.31 144 VAL B O 1
ATOM 4042 N N . GLU B 1 145 ? 8.656 -15.883 6.402 1 95.81 145 GLU B N 1
ATOM 4043 C CA . GLU B 1 145 ? 9.938 -15.859 7.109 1 95.81 145 GLU B CA 1
ATOM 4044 C C . GLU B 1 145 ? 10.125 -17.125 7.941 1 95.81 145 GLU B C 1
ATOM 4046 O O . GLU B 1 145 ? 11.258 -17.578 8.125 1 95.81 145 GLU B O 1
ATOM 4051 N N . ASN B 1 146 ? 8.992 -17.688 8.336 1 96.31 146 ASN B N 1
ATOM 4052 C CA . ASN B 1 146 ? 9.086 -18.844 9.219 1 96.31 146 ASN B CA 1
ATOM 4053 C C . ASN B 1 146 ? 8.43 -20.078 8.602 1 96.31 146 ASN B C 1
ATOM 4055 O O . ASN B 1 146 ? 8.281 -21.109 9.266 1 96.31 146 ASN B O 1
ATOM 4059 N N . ASP B 1 147 ? 8 -19.922 7.344 1 96.75 147 ASP B N 1
ATOM 4060 C CA . ASP B 1 147 ? 7.371 -21.031 6.633 1 96.75 147 ASP B CA 1
ATOM 4061 C C . ASP B 1 147 ? 6.203 -21.609 7.434 1 96.75 147 ASP B C 1
ATOM 4063 O O . ASP B 1 147 ? 6.141 -22.812 7.68 1 96.75 147 ASP B O 1
ATOM 4067 N N . THR B 1 148 ? 5.348 -20.734 7.824 1 98.12 148 THR B N 1
ATOM 4068 C CA . THR B 1 148 ? 4.227 -21.109 8.68 1 98.12 148 THR B CA 1
ATOM 4069 C C . THR B 1 148 ? 2.904 -20.641 8.078 1 98.12 148 THR B C 1
ATOM 4071 O O . THR B 1 148 ? 2.754 -19.469 7.73 1 98.12 148 THR B O 1
ATOM 4074 N N . ILE B 1 149 ? 2.016 -21.578 7.945 1 97.94 149 ILE B N 1
ATOM 4075 C CA . ILE B 1 149 ? 0.642 -21.219 7.617 1 97.94 149 ILE B CA 1
ATOM 4076 C C . ILE B 1 149 ? -0.02 -20.547 8.82 1 97.94 149 ILE B C 1
ATOM 4078 O O . ILE B 1 149 ? -0.159 -21.156 9.883 1 97.94 149 ILE B O 1
ATOM 4082 N N . LEU B 1 150 ? -0.389 -19.328 8.656 1 96.69 150 LEU B N 1
ATOM 4083 C CA . LEU B 1 150 ? -1.064 -18.625 9.742 1 96.69 150 LEU B CA 1
ATOM 4084 C C . LEU B 1 150 ? -2.543 -18.984 9.789 1 96.69 150 LEU B C 1
ATOM 4086 O O . LEU B 1 150 ? -3.076 -19.297 10.859 1 96.69 150 LEU B O 1
ATOM 4090 N N . PHE B 1 151 ? -3.141 -18.953 8.562 1 93.31 151 PHE B N 1
ATOM 4091 C CA . PHE B 1 151 ? -4.57 -19.25 8.531 1 93.31 151 PHE B CA 1
ATOM 4092 C C . PHE B 1 151 ? -5.023 -19.547 7.105 1 93.31 151 PHE B C 1
ATOM 4094 O O . PHE B 1 151 ? -4.719 -18.797 6.18 1 93.31 151 PHE B O 1
ATOM 4101 N N . VAL B 1 152 ? -5.629 -20.641 6.922 1 92.56 152 VAL B N 1
ATOM 4102 C CA . VAL B 1 152 ? -6.344 -21 5.699 1 92.56 152 VAL B CA 1
ATOM 4103 C C . VAL B 1 152 ? -7.828 -21.172 6.004 1 92.56 152 VAL B C 1
ATOM 4105 O O . VAL B 1 152 ? -8.242 -22.203 6.555 1 92.56 152 VAL B O 1
ATOM 4108 N N . PRO B 1 153 ? -8.633 -20.234 5.613 1 83.12 153 PRO B N 1
ATOM 4109 C CA . PRO B 1 153 ? -10.039 -20.234 6.023 1 83.12 153 PRO B CA 1
ATOM 4110 C C . PRO B 1 153 ? -10.805 -21.438 5.5 1 83.12 153 PRO B C 1
ATOM 4112 O O . PRO B 1 153 ? -11.633 -22.016 6.219 1 83.12 153 PRO B O 1
ATOM 4115 N N . THR B 1 154 ? -10.578 -21.891 4.301 1 81.75 154 THR B N 1
ATOM 4116 C CA . THR B 1 154 ? -11.352 -22.938 3.645 1 81.75 154 THR B CA 1
ATOM 4117 C C . THR B 1 154 ? -11.219 -24.266 4.395 1 81.75 154 THR B C 1
ATOM 4119 O O . THR B 1 154 ? -12.164 -25.047 4.453 1 81.75 154 THR B O 1
ATOM 4122 N N . HIS B 1 155 ? -10.031 -24.469 5.039 1 88.38 155 HIS B N 1
ATOM 4123 C CA . HIS B 1 155 ? -9.781 -25.75 5.684 1 88.38 155 HIS B CA 1
ATOM 4124 C C . HIS B 1 155 ? -9.625 -25.578 7.191 1 88.38 155 HIS B C 1
ATOM 4126 O O . HIS B 1 155 ? -9.508 -26.562 7.922 1 88.38 155 HIS B O 1
ATOM 4132 N N . GLY B 1 156 ? -9.633 -24.359 7.527 1 88.62 156 GLY B N 1
ATOM 4133 C CA . GLY B 1 156 ? -9.492 -24.078 8.945 1 88.62 156 GLY B CA 1
ATOM 4134 C C . GLY B 1 156 ? -8.086 -24.328 9.461 1 88.62 156 GLY B C 1
ATOM 4135 O O . GLY B 1 156 ? -7.891 -24.531 10.664 1 88.62 156 GLY B O 1
ATOM 4136 N N . TRP B 1 157 ? -7.066 -24.516 8.602 1 95.12 157 TRP B N 1
ATOM 4137 C CA . TRP B 1 157 ? -5.68 -24.719 9.008 1 95.12 157 TRP B CA 1
ATOM 4138 C C . TRP B 1 157 ? -5.137 -23.484 9.711 1 95.12 157 TRP B C 1
ATOM 4140 O O . TRP B 1 157 ? -5.293 -22.359 9.219 1 95.12 157 TRP B O 1
ATOM 4150 N N . LYS B 1 158 ? -4.613 -23.656 10.891 1 94.5 158 LYS B N 1
ATOM 4151 C CA . LYS B 1 158 ? -4.078 -22.547 11.68 1 94.5 158 LYS B CA 1
ATOM 4152 C C . LYS B 1 158 ? -2.715 -22.891 12.266 1 94.5 158 LYS B C 1
ATOM 4154 O O . LYS B 1 158 ? -2.531 -23.984 12.82 1 94.5 158 LYS B O 1
ATOM 4159 N N . ASN B 1 159 ? -1.804 -22.031 12.062 1 96.25 159 ASN B N 1
ATOM 4160 C CA . ASN B 1 159 ? -0.504 -22.094 12.719 1 96.25 159 ASN B CA 1
ATOM 4161 C C . ASN B 1 159 ? 0.185 -23.438 12.453 1 96.25 159 ASN B C 1
ATOM 4163 O O . ASN B 1 159 ? 0.583 -24.125 13.391 1 96.25 159 ASN B O 1
ATOM 4167 N N . ILE B 1 160 ? 0.392 -23.734 11.211 1 97.88 160 ILE B N 1
ATOM 4168 C CA . ILE B 1 160 ? 1.067 -24.969 10.812 1 97.88 160 ILE B CA 1
ATOM 4169 C C . ILE B 1 160 ? 2.461 -24.641 10.281 1 97.88 160 ILE B C 1
ATOM 4171 O O . ILE B 1 160 ? 2.6 -23.969 9.258 1 97.88 160 ILE B O 1
ATOM 4175 N N . LYS B 1 161 ? 3.461 -25.109 10.992 1 98.06 161 LYS B N 1
ATOM 4176 C CA . LYS B 1 161 ? 4.832 -25 10.5 1 98.06 161 LYS B CA 1
ATOM 4177 C C . LYS B 1 161 ? 5.094 -26 9.383 1 98.06 161 LYS B C 1
ATOM 4179 O O . LYS B 1 161 ? 4.844 -27.203 9.539 1 98.06 161 LYS B O 1
ATOM 4184 N N . ILE B 1 162 ? 5.516 -25.578 8.25 1 98.38 162 ILE B N 1
ATOM 4185 C CA . ILE B 1 162 ? 5.812 -26.438 7.113 1 98.38 162 ILE B CA 1
ATOM 4186 C C . ILE B 1 162 ? 7.277 -26.859 7.156 1 98.38 162 ILE B C 1
ATOM 4188 O O . ILE B 1 162 ? 8.18 -26.031 7.051 1 98.38 162 ILE B O 1
ATOM 4192 N N . GLU B 1 163 ? 7.492 -28.094 7.254 1 96.88 163 GLU B N 1
ATOM 4193 C CA . GLU B 1 163 ? 8.836 -28.656 7.281 1 96.88 163 GLU B CA 1
ATOM 4194 C C . GLU B 1 163 ? 8.922 -29.938 6.457 1 96.88 163 GLU B C 1
ATOM 4196 O O . GLU B 1 163 ? 8 -30.766 6.492 1 96.88 163 GLU B O 1
ATOM 4201 N N . ILE B 1 164 ? 9.852 -29.984 5.645 1 95.19 164 ILE B N 1
ATOM 4202 C CA . ILE B 1 164 ? 10.195 -31.188 4.891 1 95.19 164 ILE B CA 1
ATOM 4203 C C . ILE B 1 164 ? 11.633 -31.594 5.195 1 95.19 164 ILE B C 1
ATOM 4205 O O . ILE B 1 164 ? 12.555 -30.797 5.047 1 95.19 164 ILE B O 1
ATOM 4209 N N . THR B 1 165 ? 11.852 -32.844 5.59 1 90.88 165 THR B N 1
ATOM 4210 C CA . THR B 1 165 ? 13.148 -33.312 6.051 1 90.88 165 THR B CA 1
ATOM 4211 C C . THR B 1 165 ? 14.195 -33.188 4.949 1 90.88 165 THR B C 1
ATOM 4213 O O . THR B 1 165 ? 14.008 -33.656 3.836 1 90.88 165 THR B O 1
ATOM 4216 N N . GLY B 1 166 ? 15.227 -32.469 5.285 1 91.06 166 GLY B N 1
ATOM 4217 C CA . GLY B 1 166 ? 16.391 -32.375 4.418 1 91.06 166 GLY B CA 1
ATOM 4218 C C . GLY B 1 166 ? 16.188 -31.422 3.256 1 91.06 166 GLY B C 1
ATOM 4219 O O . GLY B 1 166 ? 17 -31.391 2.326 1 91.06 166 GLY B O 1
ATOM 4220 N N . LYS B 1 167 ? 15.086 -30.688 3.275 1 94.44 167 LYS B N 1
ATOM 4221 C CA . LYS B 1 167 ? 14.812 -29.797 2.156 1 94.44 167 LYS B CA 1
ATOM 4222 C C . LYS B 1 167 ? 14.57 -28.359 2.641 1 94.44 167 LYS B C 1
ATOM 4224 O O . LYS B 1 167 ? 14.148 -28.156 3.779 1 94.44 167 LYS B O 1
ATOM 4229 N N . VAL B 1 168 ? 14.922 -27.453 1.785 1 95.5 168 VAL B N 1
ATOM 4230 C CA . VAL B 1 168 ? 14.516 -26.062 2.01 1 95.5 168 VAL B CA 1
ATOM 4231 C C . VAL B 1 168 ? 13.047 -25.875 1.637 1 95.5 168 VAL B C 1
ATOM 4233 O O . VAL B 1 168 ? 12.602 -26.375 0.602 1 95.5 168 VAL B O 1
ATOM 4236 N N . VAL B 1 169 ? 12.297 -25.188 2.48 1 97.62 169 VAL B N 1
ATOM 4237 C CA . VAL B 1 169 ? 10.883 -24.938 2.223 1 97.62 169 VAL B CA 1
ATOM 4238 C C . VAL B 1 169 ? 10.672 -23.453 1.899 1 97.62 169 VAL B C 1
ATOM 4240 O O . VAL B 1 169 ? 11.305 -22.594 2.498 1 97.62 169 VAL B O 1
ATOM 4243 N N . TYR B 1 170 ? 9.891 -23.203 0.939 1 97.62 170 TYR B N 1
ATOM 4244 C CA . TYR B 1 170 ? 9.344 -21.875 0.648 1 97.62 170 TYR B CA 1
ATOM 4245 C C . TYR B 1 170 ? 7.828 -21.922 0.556 1 97.62 170 TYR B C 1
ATOM 4247 O O . TYR B 1 170 ? 7.266 -22.766 -0.144 1 97.62 170 TYR B O 1
ATOM 4255 N N . ALA B 1 171 ? 7.172 -21.078 1.272 1 98.44 171 ALA B N 1
ATOM 4256 C CA . ALA B 1 171 ? 5.715 -21.031 1.217 1 98.44 171 ALA B CA 1
ATOM 4257 C C . ALA B 1 171 ? 5.219 -19.578 1.199 1 98.44 171 ALA B C 1
ATOM 4259 O O . ALA B 1 171 ? 5.773 -18.719 1.887 1 98.44 171 ALA B O 1
ATOM 4260 N N . ASP B 1 172 ? 4.262 -19.312 0.425 1 98.5 172 ASP B N 1
ATOM 4261 C CA . ASP B 1 172 ? 3.656 -18 0.34 1 98.5 172 ASP B CA 1
ATOM 4262 C C . ASP B 1 172 ? 2.191 -18.078 -0.082 1 98.5 172 ASP B C 1
ATOM 4264 O O . ASP B 1 172 ? 1.711 -19.156 -0.449 1 98.5 172 ASP B O 1
ATOM 4268 N N . ASN B 1 173 ? 1.443 -17.016 0.102 1 97.62 173 ASN B N 1
ATOM 4269 C CA . ASN B 1 173 ? 0.067 -16.875 -0.362 1 97.62 173 ASN B CA 1
ATOM 4270 C C . ASN B 1 173 ? -0.029 -17 -1.88 1 97.62 173 ASN B C 1
ATOM 4272 O O . ASN B 1 173 ? 0.825 -16.484 -2.604 1 97.62 173 ASN B O 1
ATOM 4276 N N . GLU B 1 174 ? -1.036 -17.609 -2.326 1 96.88 174 GLU B N 1
ATOM 4277 C CA . GLU B 1 174 ? -1.177 -17.906 -3.75 1 96.88 174 GLU B CA 1
ATOM 4278 C C . GLU B 1 174 ? -1.247 -16.625 -4.57 1 96.88 174 GLU B C 1
ATOM 4280 O O . GLU B 1 174 ? -0.677 -16.547 -5.66 1 96.88 174 GLU B O 1
ATOM 4285 N N . ALA B 1 175 ? -1.965 -15.641 -4.109 1 97.75 175 ALA B N 1
ATOM 4286 C CA . ALA B 1 175 ? -2.078 -14.383 -4.848 1 97.75 175 ALA B CA 1
ATOM 4287 C C . ALA B 1 175 ? -0.738 -13.656 -4.902 1 97.75 175 ALA B C 1
ATOM 4289 O O . ALA B 1 175 ? -0.402 -13.031 -5.914 1 97.75 175 ALA B O 1
ATOM 4290 N N . ASN B 1 176 ? 0.009 -13.711 -3.795 1 98.62 176 ASN B N 1
ATOM 4291 C CA . ASN B 1 176 ? 1.36 -13.164 -3.795 1 98.62 176 ASN B CA 1
ATOM 4292 C C . ASN B 1 176 ? 2.244 -13.844 -4.836 1 98.62 176 ASN B C 1
ATOM 4294 O O . ASN B 1 176 ? 2.973 -13.18 -5.574 1 98.62 176 ASN B O 1
ATOM 4298 N N . LEU B 1 177 ? 2.133 -15.109 -4.863 1 98.5 177 LEU B N 1
ATOM 4299 C CA . LEU B 1 177 ? 2.939 -15.875 -5.812 1 98.5 177 LEU B CA 1
ATOM 4300 C C . LEU B 1 177 ? 2.541 -15.547 -7.246 1 98.5 177 LEU B C 1
ATOM 4302 O O . LEU B 1 177 ? 3.398 -15.453 -8.125 1 98.5 177 LEU B O 1
ATOM 4306 N N . ALA B 1 178 ? 1.241 -15.422 -7.457 1 98.5 178 ALA B N 1
ATOM 4307 C CA . ALA B 1 178 ? 0.779 -15.008 -8.781 1 98.5 178 ALA B CA 1
ATOM 4308 C C . ALA B 1 178 ? 1.354 -13.648 -9.164 1 98.5 178 ALA B C 1
ATOM 4310 O O . ALA B 1 178 ? 1.8 -13.453 -10.297 1 98.5 178 ALA B O 1
ATOM 4311 N N . MET B 1 179 ? 1.377 -12.75 -8.25 1 98.75 179 MET B N 1
ATOM 4312 C CA . MET B 1 179 ? 1.932 -11.422 -8.484 1 98.75 179 MET B CA 1
ATOM 4313 C C . MET B 1 179 ? 3.42 -11.5 -8.805 1 98.75 179 MET B C 1
ATOM 4315 O O . MET B 1 179 ? 3.908 -10.805 -9.695 1 98.75 179 MET B O 1
ATOM 4319 N N . ILE B 1 180 ? 4.102 -12.344 -8.102 1 98.06 180 ILE B N 1
ATOM 4320 C CA . ILE B 1 180 ? 5.527 -12.547 -8.328 1 98.06 180 ILE B CA 1
ATOM 4321 C C . ILE B 1 180 ? 5.758 -13.062 -9.742 1 98.06 180 ILE B C 1
ATOM 4323 O O . ILE B 1 180 ? 6.68 -12.625 -10.43 1 98.06 180 ILE B O 1
ATOM 4327 N N . ALA B 1 181 ? 4.895 -13.945 -10.172 1 97.56 181 ALA B N 1
ATOM 4328 C CA . ALA B 1 181 ? 5 -14.469 -11.531 1 97.56 181 ALA B CA 1
ATOM 4329 C C . ALA B 1 181 ? 4.848 -13.352 -12.555 1 97.56 181 ALA B C 1
ATOM 4331 O O . ALA B 1 181 ? 5.609 -13.281 -13.523 1 97.56 181 ALA B O 1
ATOM 4332 N N . GLU B 1 182 ? 3.883 -12.477 -12.344 1 98.31 182 GLU B N 1
ATOM 4333 C CA . GLU B 1 182 ? 3.65 -11.367 -13.258 1 98.31 182 GLU B CA 1
ATOM 4334 C C . GLU B 1 182 ? 4.848 -10.422 -13.289 1 98.31 182 GLU B C 1
ATOM 4336 O O . GLU B 1 182 ? 5.301 -10.023 -14.367 1 98.31 182 GLU B O 1
ATOM 4341 N N . ALA B 1 183 ? 5.359 -10.141 -12.102 1 96.81 183 ALA B N 1
ATOM 4342 C CA . ALA B 1 183 ? 6.504 -9.234 -12.016 1 96.81 183 ALA B CA 1
ATOM 4343 C C . ALA B 1 183 ? 7.738 -9.852 -12.664 1 96.81 183 ALA B C 1
ATOM 4345 O O . ALA B 1 183 ? 8.562 -9.133 -13.242 1 96.81 183 ALA B O 1
ATOM 4346 N N . PHE B 1 184 ? 7.812 -11.125 -12.547 1 94.31 184 PHE B N 1
ATOM 4347 C CA . PHE B 1 184 ? 8.953 -11.828 -13.117 1 94.31 184 PHE B CA 1
ATOM 4348 C C . PHE B 1 184 ? 8.883 -11.828 -14.641 1 94.31 184 PHE B C 1
ATOM 4350 O O . PHE B 1 184 ? 9.906 -11.672 -15.312 1 94.31 184 PHE B O 1
ATOM 4357 N N . LYS B 1 185 ? 7.691 -11.906 -15.172 1 94.44 185 LYS B N 1
ATOM 4358 C CA . LYS B 1 185 ? 7.535 -12.141 -16.609 1 94.44 185 LYS B CA 1
ATOM 4359 C C . LYS B 1 185 ? 7.305 -10.836 -17.359 1 94.44 185 LYS B C 1
ATOM 4361 O O . LYS B 1 185 ? 7.578 -10.75 -18.562 1 94.44 185 LYS B O 1
ATOM 4366 N N . ARG B 1 186 ? 6.805 -9.898 -16.672 1 95.06 186 ARG B N 1
ATOM 4367 C CA . ARG B 1 186 ? 6.438 -8.648 -17.344 1 95.06 186 ARG B CA 1
ATOM 4368 C C . ARG B 1 186 ? 7.234 -7.473 -16.781 1 95.06 186 ARG B C 1
ATOM 4370 O O . ARG B 1 186 ? 7.004 -7.051 -15.641 1 95.06 186 ARG B O 1
ATOM 4377 N N . GLU B 1 187 ? 8.023 -6.891 -17.609 1 91.88 187 GLU B N 1
ATOM 4378 C CA . GLU B 1 187 ? 8.898 -5.805 -17.172 1 91.88 187 GLU B CA 1
ATOM 4379 C C . GLU B 1 187 ? 8.094 -4.578 -16.75 1 91.88 187 GLU B C 1
ATOM 4381 O O . GLU B 1 187 ? 8.445 -3.902 -15.781 1 91.88 187 GLU B O 1
ATOM 4386 N N . GLU B 1 188 ? 7.035 -4.285 -17.453 1 95.88 188 GLU B N 1
ATOM 4387 C CA . GLU B 1 188 ? 6.219 -3.117 -17.125 1 95.88 188 GLU B CA 1
ATOM 4388 C C . GLU B 1 188 ? 5.574 -3.26 -15.75 1 95.88 188 GLU B C 1
ATOM 4390 O O . GLU B 1 188 ? 5.395 -2.271 -15.039 1 95.88 188 GLU B O 1
ATOM 4395 N N . VAL B 1 189 ? 5.242 -4.488 -15.359 1 97.5 189 VAL B N 1
ATOM 4396 C CA . VAL B 1 189 ? 4.672 -4.758 -14.047 1 97.5 189 VAL B CA 1
ATOM 4397 C C . VAL B 1 189 ? 5.762 -4.668 -12.977 1 97.5 189 VAL B C 1
ATOM 4399 O O . VAL B 1 189 ? 5.578 -4.023 -11.945 1 97.5 189 VAL B O 1
ATOM 4402 N N . ARG B 1 190 ? 6.867 -5.238 -13.289 1 95.38 190 ARG B N 1
ATOM 4403 C CA . ARG B 1 190 ? 7.984 -5.23 -12.352 1 95.38 190 ARG B CA 1
ATOM 4404 C C . ARG B 1 190 ? 8.414 -3.807 -12.023 1 95.38 190 ARG B C 1
ATOM 4406 O O . ARG B 1 190 ? 8.75 -3.504 -10.875 1 95.38 190 ARG B O 1
ATOM 4413 N N . LYS B 1 191 ? 8.375 -2.947 -12.977 1 95.81 191 LYS B N 1
ATOM 4414 C CA . LYS B 1 191 ? 8.875 -1.586 -12.828 1 95.81 191 LYS B CA 1
ATOM 4415 C C . LYS B 1 191 ? 7.773 -0.639 -12.367 1 95.81 191 LYS B C 1
ATOM 4417 O O . LYS B 1 191 ? 8.031 0.534 -12.086 1 95.81 191 LYS B O 1
ATOM 4422 N N . SER B 1 192 ? 6.574 -1.148 -12.266 1 97.88 192 SER B N 1
ATOM 4423 C CA . SER B 1 192 ? 5.457 -0.295 -11.867 1 97.88 192 SER B CA 1
ATOM 4424 C C . SER B 1 192 ? 5.59 0.152 -10.422 1 97.88 192 SER B C 1
ATOM 4426 O O . SER B 1 192 ? 6.246 -0.512 -9.617 1 97.88 192 SER B O 1
ATOM 4428 N N . LYS B 1 193 ? 4.992 1.26 -10.117 1 98.12 193 LYS B N 1
ATOM 4429 C CA . LYS B 1 193 ? 4.93 1.73 -8.734 1 98.12 193 LYS B CA 1
ATOM 4430 C C . LYS B 1 193 ? 3.939 0.904 -7.914 1 98.12 193 LYS B C 1
ATOM 4432 O O . LYS B 1 193 ? 4.141 0.696 -6.715 1 98.12 193 LYS B O 1
ATOM 4437 N N . CYS B 1 194 ? 2.904 0.53 -8.641 1 98.81 194 CYS B N 1
ATOM 4438 C CA . CYS B 1 194 ? 1.892 -0.28 -7.973 1 98.81 194 CYS B CA 1
ATOM 4439 C C . CYS B 1 194 ? 1.154 -1.161 -8.969 1 98.81 194 CYS B C 1
ATOM 4441 O O . CYS B 1 194 ? 0.66 -0.674 -9.992 1 98.81 194 CYS B O 1
ATOM 4443 N N . SER B 1 195 ? 1.146 -2.404 -8.711 1 98.88 195 SER B N 1
ATOM 4444 C CA . SER B 1 195 ? 0.346 -3.393 -9.43 1 98.88 195 SER B CA 1
ATOM 4445 C C . SER B 1 195 ? -0.293 -4.387 -8.469 1 98.88 195 SER B C 1
ATOM 4447 O O . SER B 1 195 ? 0.224 -4.621 -7.371 1 98.88 195 SER B O 1
ATOM 4449 N N . VAL B 1 196 ? -1.434 -4.914 -8.891 1 98.94 196 VAL B N 1
ATOM 4450 C CA . VAL B 1 196 ? -2.143 -5.859 -8.031 1 98.94 196 VAL B CA 1
ATOM 4451 C C . VAL B 1 196 ? -2.592 -7.066 -8.852 1 98.94 196 VAL B C 1
ATOM 4453 O O . VAL B 1 196 ? -3.107 -6.914 -9.961 1 98.94 196 VAL B O 1
ATOM 4456 N N . PHE B 1 197 ? -2.273 -8.227 -8.375 1 98.88 197 PHE B N 1
ATOM 4457 C CA . PHE B 1 197 ? -2.889 -9.438 -8.914 1 98.88 197 PHE B CA 1
ATOM 4458 C C . PHE B 1 197 ? -4.145 -9.797 -8.125 1 98.88 197 PHE B C 1
ATOM 4460 O O . PHE B 1 197 ? -4.137 -9.797 -6.895 1 98.88 197 PHE B O 1
ATOM 4467 N N . VAL B 1 198 ? -5.195 -10.094 -8.805 1 98.5 198 VAL B N 1
ATOM 4468 C CA . VAL B 1 198 ? -6.457 -10.477 -8.18 1 98.5 198 VAL B CA 1
ATOM 4469 C C . VAL B 1 198 ? -6.809 -11.914 -8.578 1 98.5 198 VAL B C 1
ATOM 4471 O O . VAL B 1 198 ? -6.973 -12.219 -9.758 1 98.5 198 VAL B O 1
ATOM 4474 N N . THR B 1 199 ? -6.891 -12.703 -7.609 1 95.25 199 THR B N 1
ATOM 4475 C CA . THR B 1 199 ? -7.328 -14.078 -7.805 1 95.25 199 THR B CA 1
ATOM 4476 C C . THR B 1 199 ? -8.82 -14.227 -7.516 1 95.25 199 THR B C 1
ATOM 4478 O O . THR B 1 199 ? -9.266 -13.961 -6.395 1 95.25 199 THR B O 1
ATOM 4481 N N . VAL B 1 200 ? -9.562 -14.617 -8.523 1 92.62 200 VAL B N 1
ATOM 4482 C CA . VAL B 1 200 ? -10.992 -14.883 -8.367 1 92.62 200 VAL B CA 1
ATOM 4483 C C . VAL B 1 200 ? -11.25 -16.391 -8.445 1 92.62 200 VAL B C 1
ATOM 4485 O O . VAL B 1 200 ? -11.102 -17 -9.516 1 92.62 200 VAL B O 1
ATOM 4488 N N . ARG B 1 201 ? -11.508 -16.984 -7.379 1 87.38 201 ARG B N 1
ATOM 4489 C CA . ARG B 1 201 ? -11.875 -18.391 -7.238 1 87.38 201 ARG B CA 1
ATOM 4490 C C . ARG B 1 201 ? -13.07 -18.562 -6.305 1 87.38 201 ARG B C 1
ATOM 4492 O O . ARG B 1 201 ? -14.125 -17.969 -6.535 1 87.38 201 ARG B O 1
ATOM 4499 N N . GLU B 1 202 ? -12.852 -19.359 -5.281 1 82.81 202 GLU B N 1
ATOM 4500 C CA . GLU B 1 202 ? -13.883 -19.438 -4.25 1 82.81 202 GLU B CA 1
ATOM 4501 C C . GLU B 1 202 ? -13.891 -18.188 -3.379 1 82.81 202 GLU B C 1
ATOM 4503 O O . GLU B 1 202 ? -14.859 -17.922 -2.664 1 82.81 202 GLU B O 1
ATOM 4508 N N . GLY B 1 203 ? -12.836 -17.406 -3.535 1 86.25 203 GLY B N 1
ATOM 4509 C CA . GLY B 1 203 ? -12.703 -16.156 -2.824 1 86.25 203 GLY B CA 1
ATOM 4510 C C . GLY B 1 203 ? -12.062 -15.062 -3.66 1 86.25 203 GLY B C 1
ATOM 4511 O O . GLY B 1 203 ? -11.977 -15.18 -4.887 1 86.25 203 GLY B O 1
ATOM 4512 N N . PHE B 1 204 ? -11.82 -13.977 -3.062 1 93.19 204 PHE B N 1
ATOM 4513 C CA . PHE B 1 204 ? -11.219 -12.789 -3.646 1 93.19 204 PHE B CA 1
ATOM 4514 C C . PHE B 1 204 ? -9.898 -12.453 -2.961 1 93.19 204 PHE B C 1
ATOM 4516 O O . PHE B 1 204 ? -9.883 -11.914 -1.854 1 93.19 204 PHE B O 1
ATOM 4523 N N . GLY B 1 205 ? -8.781 -12.898 -3.592 1 95.19 205 GLY B N 1
ATOM 4524 C CA . GLY B 1 205 ? -7.457 -12.641 -3.043 1 95.19 205 GLY B CA 1
ATOM 4525 C C . GLY B 1 205 ? -6.641 -11.672 -3.881 1 95.19 205 GLY B C 1
ATOM 4526 O O . GLY B 1 205 ? -6.824 -11.594 -5.098 1 95.19 205 GLY B O 1
ATOM 4527 N N . THR B 1 206 ? -5.766 -10.945 -3.207 1 98.31 206 THR B N 1
ATOM 4528 C CA . THR B 1 206 ? -4.941 -10.016 -3.969 1 98.31 206 THR B CA 1
ATOM 4529 C C . THR B 1 206 ? -3.48 -10.109 -3.533 1 98.31 206 THR B C 1
ATOM 4531 O O . THR B 1 206 ? -3.191 -10.414 -2.375 1 98.31 206 THR B O 1
ATOM 4534 N N . GLY B 1 207 ? -2.58 -10.047 -4.414 1 98.75 207 GLY B N 1
ATOM 4535 C CA . GLY B 1 207 ? -1.164 -9.797 -4.195 1 98.75 207 GLY B CA 1
ATOM 4536 C C . GLY B 1 207 ? -0.732 -8.398 -4.586 1 98.75 207 GLY B C 1
ATOM 4537 O O . GLY B 1 207 ? -1.062 -7.922 -5.676 1 98.75 207 GLY B O 1
ATOM 4538 N N . LEU B 1 208 ? -0.052 -7.738 -3.705 1 98.88 208 LEU B N 1
ATOM 4539 C CA . LEU B 1 208 ? 0.287 -6.336 -3.91 1 98.88 208 LEU B CA 1
ATOM 4540 C C . LEU B 1 208 ? 1.75 -6.184 -4.312 1 98.88 208 LEU B C 1
ATOM 4542 O O . LEU B 1 208 ? 2.641 -6.719 -3.648 1 98.88 208 LEU B O 1
ATOM 4546 N N . TRP B 1 209 ? 1.991 -5.57 -5.418 1 98.81 209 TRP B N 1
ATOM 4547 C CA . TRP B 1 209 ? 3.314 -5.145 -5.859 1 98.81 209 TRP B CA 1
ATOM 4548 C C . TRP B 1 209 ? 3.486 -3.641 -5.695 1 98.81 209 TRP B C 1
ATOM 4550 O O . TRP B 1 209 ? 2.857 -2.855 -6.41 1 98.81 209 TRP B O 1
ATOM 4560 N N . ILE B 1 210 ? 4.305 -3.244 -4.73 1 98.5 210 ILE B N 1
ATOM 4561 C CA . ILE B 1 210 ? 4.449 -1.829 -4.406 1 98.5 210 ILE B CA 1
ATOM 4562 C C . ILE B 1 210 ? 5.926 -1.442 -4.43 1 98.5 210 ILE B C 1
ATOM 4564 O O . ILE B 1 210 ? 6.746 -2.066 -3.752 1 98.5 210 ILE B O 1
ATOM 4568 N N . ASN B 1 211 ? 6.238 -0.505 -5.184 1 96.38 211 ASN B N 1
ATOM 4569 C CA . ASN B 1 211 ? 7.586 0.049 -5.301 1 96.38 211 ASN B CA 1
ATOM 4570 C C . ASN B 1 211 ? 8.609 -1.036 -5.609 1 96.38 211 ASN B C 1
ATOM 4572 O O . ASN B 1 211 ? 9.672 -1.089 -4.984 1 96.38 211 ASN B O 1
ATOM 4576 N N . GLY B 1 212 ? 8.211 -1.997 -6.395 1 94.81 212 GLY B N 1
ATOM 4577 C CA . GLY B 1 212 ? 9.172 -2.922 -6.977 1 94.81 212 GLY B CA 1
ATOM 4578 C C . GLY B 1 212 ? 9.312 -4.211 -6.191 1 94.81 212 GLY B C 1
ATOM 4579 O O . GLY B 1 212 ? 10.203 -5.016 -6.461 1 94.81 212 GLY B O 1
ATOM 4580 N N . GLU B 1 213 ? 8.43 -4.391 -5.23 1 96.19 213 GLU B N 1
ATOM 4581 C CA . GLU B 1 213 ? 8.508 -5.621 -4.449 1 96.19 213 GLU B CA 1
ATOM 4582 C C . GLU B 1 213 ? 7.121 -6.082 -4.008 1 96.19 213 GLU B C 1
ATOM 4584 O O . GLU B 1 213 ? 6.176 -5.293 -3.979 1 96.19 213 GLU B O 1
ATOM 4589 N N . ILE B 1 214 ? 7.051 -7.352 -3.68 1 98.12 214 ILE B N 1
ATOM 4590 C CA . ILE B 1 214 ? 5.824 -7.898 -3.105 1 98.12 214 ILE B CA 1
ATOM 4591 C C . ILE B 1 214 ? 5.594 -7.305 -1.718 1 98.12 214 ILE B C 1
ATOM 4593 O O . ILE B 1 214 ? 6.516 -7.246 -0.899 1 98.12 214 ILE B O 1
ATOM 4597 N N . PHE B 1 215 ? 4.453 -6.816 -1.511 1 98.62 215 PHE B N 1
ATOM 4598 C CA . PHE B 1 215 ? 4.129 -6.234 -0.212 1 98.62 215 PHE B CA 1
ATOM 4599 C C . PHE B 1 215 ? 3.232 -7.172 0.59 1 98.62 215 PHE B C 1
ATOM 4601 O O . PHE B 1 215 ? 2.049 -7.324 0.279 1 98.62 215 PHE B O 1
ATOM 4608 N N . ARG B 1 216 ? 3.732 -7.691 1.637 1 98.31 216 ARG B N 1
ATOM 4609 C CA . ARG B 1 216 ? 3.023 -8.711 2.41 1 98.31 216 ARG B CA 1
ATOM 4610 C C . ARG B 1 216 ? 2.463 -8.125 3.701 1 98.31 216 ARG B C 1
ATOM 4612 O O . ARG B 1 216 ? 1.621 -8.742 4.355 1 98.31 216 ARG B O 1
ATOM 4619 N N . GLY B 1 217 ? 2.916 -6.887 4.094 1 97.81 217 GLY B N 1
ATOM 4620 C CA . GLY B 1 217 ? 2.557 -6.293 5.371 1 97.81 217 GLY B CA 1
ATOM 4621 C C . GLY B 1 217 ? 3.393 -6.812 6.523 1 97.81 217 GLY B C 1
ATOM 4622 O O . GLY B 1 217 ? 4.105 -7.809 6.383 1 97.81 217 GLY B O 1
ATOM 4623 N N . PRO B 1 218 ? 3.318 -6.152 7.645 1 97.75 218 PRO B N 1
ATOM 4624 C CA . PRO B 1 218 ? 4.172 -6.5 8.789 1 97.75 218 PRO B CA 1
ATOM 4625 C C . PRO B 1 218 ? 3.805 -7.844 9.406 1 97.75 218 PRO B C 1
ATOM 4627 O O . PRO B 1 218 ? 4.645 -8.484 10.047 1 97.75 218 PRO B O 1
ATOM 4630 N N . SER B 1 219 ? 2.574 -8.242 9.188 1 97.69 219 SER B N 1
ATOM 4631 C CA . SER B 1 219 ? 2.182 -9.531 9.75 1 97.69 219 SER B CA 1
ATOM 4632 C C . SER B 1 219 ? 1.613 -10.453 8.68 1 97.69 219 SER B C 1
ATOM 4634 O O . SER B 1 219 ? 0.826 -11.352 8.977 1 97.69 219 SER B O 1
ATOM 4636 N N . PHE B 1 220 ? 1.937 -10.172 7.414 1 97.75 220 PHE B N 1
ATOM 4637 C CA . PHE B 1 220 ? 1.724 -11.062 6.277 1 97.75 220 PHE B CA 1
ATOM 4638 C C . PHE B 1 220 ? 0.244 -11.141 5.926 1 97.75 220 PHE B C 1
ATOM 4640 O O . PHE B 1 220 ? -0.242 -12.195 5.508 1 97.75 220 PHE B O 1
ATOM 4647 N N . THR B 1 221 ? -0.502 -10.008 6.129 1 97.25 221 THR B N 1
ATOM 4648 C CA . THR B 1 221 ? -1.926 -10.047 5.812 1 97.25 221 THR B CA 1
ATOM 4649 C C . THR B 1 221 ? -2.297 -8.945 4.828 1 97.25 221 THR B C 1
ATOM 4651 O O . THR B 1 221 ? -3.479 -8.672 4.613 1 97.25 221 THR B O 1
ATOM 4654 N N . ALA B 1 222 ? -1.239 -8.266 4.293 1 98.38 222 ALA B N 1
ATOM 4655 C CA . ALA B 1 222 ? -1.562 -7.25 3.295 1 98.38 222 ALA B CA 1
ATOM 4656 C C . ALA B 1 222 ? -2.242 -7.867 2.08 1 98.38 222 ALA B C 1
ATOM 4658 O O . ALA B 1 222 ? -1.851 -8.945 1.621 1 98.38 222 ALA B O 1
ATOM 4659 N N . GLY B 1 223 ? -3.258 -7.191 1.612 1 97.94 223 GLY B N 1
ATOM 4660 C CA . GLY B 1 223 ? -3.922 -7.633 0.396 1 97.94 223 GLY B CA 1
ATOM 4661 C C . GLY B 1 223 ? -5.16 -8.469 0.663 1 97.94 223 GLY B C 1
ATOM 4662 O O .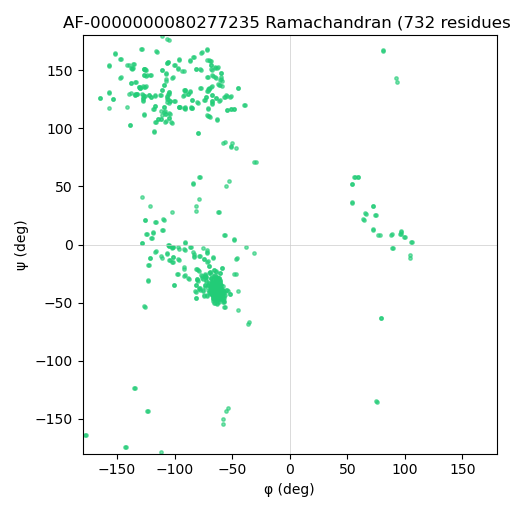 GLY B 1 223 ? -5.742 -9.039 -0.262 1 97.94 223 GLY B O 1
ATOM 4663 N N . GLU B 1 224 ? -5.609 -8.508 1.86 1 97.12 224 GLU B N 1
ATOM 4664 C CA . GLU B 1 224 ? -6.801 -9.289 2.174 1 97.12 224 GLU B CA 1
ATOM 4665 C C . GLU B 1 224 ? -8.078 -8.5 1.894 1 97.12 224 GLU B C 1
ATOM 4667 O O . GLU B 1 224 ? -8.961 -8.414 2.746 1 97.12 224 GLU B O 1
ATOM 4672 N N . PHE B 1 225 ? -8.156 -7.988 0.695 1 97.88 225 PHE B N 1
ATOM 4673 C CA . PHE B 1 225 ? -9.305 -7.211 0.253 1 97.88 225 PHE B CA 1
ATOM 4674 C C . PHE B 1 225 ? -10.578 -8.055 0.286 1 97.88 225 PHE B C 1
ATOM 4676 O O . PHE B 1 225 ? -11.672 -7.535 0.485 1 97.88 225 PHE B O 1
ATOM 4683 N N . GLY B 1 226 ? -10.445 -9.336 0.106 1 96.56 226 GLY B N 1
ATOM 4684 C CA . GLY B 1 226 ? -11.594 -10.219 0.152 1 96.56 226 GLY B CA 1
ATOM 4685 C C . GLY B 1 226 ? -12.336 -10.164 1.474 1 96.56 226 GLY B C 1
ATOM 4686 O O . GLY B 1 226 ? -13.523 -10.5 1.541 1 96.56 226 GLY B O 1
ATOM 4687 N N . HIS B 1 227 ? -11.672 -9.711 2.463 1 95.75 227 HIS B N 1
ATOM 4688 C CA . HIS B 1 227 ? -12.242 -9.672 3.803 1 95.75 227 HIS B CA 1
ATOM 4689 C C . HIS B 1 227 ? -12.547 -8.242 4.234 1 95.75 227 HIS B C 1
ATOM 4691 O O . HIS B 1 227 ? -12.625 -7.953 5.43 1 95.75 227 HIS B O 1
ATOM 4697 N N . THR B 1 228 ? -12.672 -7.359 3.338 1 97.44 228 THR B N 1
ATOM 4698 C CA . THR B 1 228 ? -13.172 -6.012 3.594 1 97.44 228 THR B CA 1
ATOM 4699 C C . THR B 1 228 ? -14.68 -5.941 3.385 1 97.44 228 THR B C 1
ATOM 4701 O O . THR B 1 228 ? -15.234 -6.684 2.568 1 97.44 228 THR B O 1
ATOM 4704 N N . THR B 1 229 ? -15.289 -5.082 4.133 1 97.5 229 THR B N 1
ATOM 4705 C CA . THR B 1 229 ? -16.734 -4.898 4.055 1 97.5 229 THR B CA 1
ATOM 4706 C C . THR B 1 229 ? -17.125 -4.164 2.775 1 97.5 229 THR B C 1
ATOM 4708 O O . THR B 1 229 ? -16.578 -3.092 2.484 1 97.5 229 THR B O 1
ATOM 4711 N N . ILE B 1 230 ? -18.031 -4.738 2.012 1 97.19 230 ILE B N 1
ATOM 4712 C CA . ILE B 1 230 ? -18.516 -4.094 0.799 1 97.19 230 ILE B CA 1
ATOM 4713 C C . ILE B 1 230 ? -20.031 -3.898 0.897 1 97.19 230 ILE B C 1
ATOM 4715 O O . ILE B 1 230 ? -20.625 -3.174 0.093 1 97.19 230 ILE B O 1
ATOM 4719 N N . ASP B 1 231 ? -20.625 -4.523 1.878 1 96.44 231 ASP B N 1
ATOM 4720 C CA . ASP B 1 231 ? -22.062 -4.41 2.141 1 96.44 231 ASP B CA 1
ATOM 4721 C C . ASP B 1 231 ? -22.344 -4.309 3.641 1 96.44 231 ASP B C 1
ATOM 4723 O O . ASP B 1 231 ? -22.391 -5.32 4.34 1 96.44 231 ASP B O 1
ATOM 4727 N N . LEU B 1 232 ? -22.625 -3.156 4.133 1 93.5 232 LEU B N 1
ATOM 4728 C CA . LEU B 1 232 ? -22.75 -2.844 5.555 1 93.5 232 LEU B CA 1
ATOM 4729 C C . LEU B 1 232 ? -23.844 -3.676 6.203 1 93.5 232 LEU B C 1
ATOM 4731 O O . LEU B 1 232 ? -23.703 -4.117 7.344 1 93.5 232 LEU B O 1
ATOM 4735 N N . GLU B 1 233 ? -24.844 -3.922 5.484 1 87.88 233 GLU B N 1
ATOM 4736 C CA . GLU B 1 233 ? -26 -4.629 6.039 1 87.88 233 GLU B CA 1
ATOM 4737 C C . GLU B 1 233 ? -26.125 -6.031 5.445 1 87.88 233 GLU B C 1
ATOM 4739 O O . GLU B 1 233 ? -27.172 -6.656 5.539 1 87.88 233 GLU B O 1
ATOM 4744 N N . GLY B 1 234 ? -25.078 -6.398 4.797 1 87.69 234 GLY B N 1
ATOM 4745 C CA . GLY B 1 234 ? -25.125 -7.691 4.133 1 87.69 234 GLY B CA 1
ATOM 4746 C C . GLY B 1 234 ? -25.188 -8.859 5.102 1 87.69 234 GLY B C 1
ATOM 4747 O O . GLY B 1 234 ? -24.562 -8.812 6.168 1 87.69 234 GLY B O 1
ATOM 4748 N N . ALA B 1 235 ? -25.891 -9.875 4.672 1 84.31 235 ALA B N 1
ATOM 4749 C CA . ALA B 1 235 ? -26.078 -11.039 5.535 1 84.31 235 ALA B CA 1
ATOM 4750 C C . ALA B 1 235 ? -25.172 -12.188 5.117 1 84.31 235 ALA B C 1
ATOM 4752 O O . ALA B 1 235 ? -25.141 -13.234 5.773 1 84.31 235 ALA B O 1
ATOM 4753 N N . GLU B 1 236 ? -24.469 -11.93 4.07 1 87.62 236 GLU B N 1
ATOM 4754 C CA . GLU B 1 236 ? -23.578 -12.992 3.635 1 87.62 236 GLU B CA 1
ATOM 4755 C C . GLU B 1 236 ? -22.453 -13.219 4.645 1 87.62 236 GLU B C 1
ATOM 4757 O O . GLU B 1 236 ? -21.672 -12.305 4.934 1 87.62 236 GLU B O 1
ATOM 4762 N N . HIS B 1 237 ? -22.375 -14.43 5.102 1 90.81 237 HIS B N 1
ATOM 4763 C CA . HIS B 1 237 ? -21.391 -14.797 6.113 1 90.81 237 HIS B CA 1
ATOM 4764 C C . HIS B 1 237 ? -20.062 -15.219 5.477 1 90.81 237 HIS B C 1
ATOM 4766 O O . HIS B 1 237 ? -20.047 -16.047 4.559 1 90.81 237 HIS B O 1
ATOM 4772 N N . CYS B 1 238 ? -19.062 -14.656 5.941 1 91.31 238 CYS B N 1
ATOM 4773 C CA . CYS B 1 238 ? -17.734 -14.977 5.461 1 91.31 238 CYS B CA 1
ATOM 4774 C C . CYS B 1 238 ? -17.047 -15.984 6.379 1 91.31 238 CYS B C 1
ATOM 4776 O O . CYS B 1 238 ? -17.297 -15.992 7.586 1 91.31 238 CYS B O 1
ATOM 4778 N N . LYS B 1 239 ? -16.156 -16.781 5.844 1 86 239 LYS B N 1
ATOM 4779 C CA . LYS B 1 239 ? -15.445 -17.797 6.617 1 86 239 LYS B CA 1
ATOM 4780 C C . LYS B 1 239 ? -14.516 -17.156 7.637 1 86 239 LYS B C 1
ATOM 4782 O O . LYS B 1 239 ? -14.039 -17.812 8.562 1 86 239 LYS B O 1
ATOM 4787 N N . CYS B 1 240 ? -14.336 -15.875 7.492 1 86.81 240 CYS B N 1
ATOM 4788 C CA . CYS B 1 240 ? -13.492 -15.172 8.461 1 86.81 240 CYS B CA 1
ATOM 4789 C C . CYS B 1 240 ? -14.281 -14.812 9.711 1 86.81 240 CYS B C 1
ATOM 4791 O O . CYS B 1 240 ? -13.719 -14.32 10.688 1 86.81 240 CYS B O 1
ATOM 4793 N N . GLY B 1 241 ? -15.578 -14.969 9.688 1 87.75 241 GLY B N 1
ATOM 4794 C CA . GLY B 1 241 ? -16.422 -14.734 10.852 1 87.75 241 GLY B CA 1
ATOM 4795 C C . GLY B 1 241 ? -17.219 -13.453 10.766 1 87.75 241 GLY B C 1
ATOM 4796 O O . GLY B 1 241 ? -18.016 -13.148 11.656 1 87.75 241 GLY B O 1
ATOM 4797 N N . LYS B 1 242 ? -17.109 -12.742 9.68 1 89.88 242 LYS B N 1
ATOM 4798 C CA . LYS B 1 242 ? -17.797 -11.461 9.539 1 89.88 242 LYS B CA 1
ATOM 4799 C C . LYS B 1 242 ? -18.828 -11.508 8.422 1 89.88 242 LYS B C 1
ATOM 4801 O O . LYS B 1 242 ? -18.828 -12.43 7.602 1 89.88 242 LYS B O 1
ATOM 4806 N N . ASP B 1 243 ? -19.625 -10.547 8.438 1 93.31 243 ASP B N 1
ATOM 4807 C CA . ASP B 1 243 ? -20.641 -10.414 7.391 1 93.31 243 ASP B CA 1
ATOM 4808 C C . ASP B 1 243 ? -20.297 -9.266 6.441 1 93.31 243 ASP B C 1
ATOM 4810 O O . ASP B 1 243 ? -19.656 -8.289 6.84 1 93.31 243 ASP B O 1
ATOM 4814 N N . GLY B 1 244 ? -20.672 -9.461 5.223 1 95.12 244 GLY B N 1
ATOM 4815 C CA . GLY B 1 244 ? -20.609 -8.352 4.277 1 95.12 244 GLY B CA 1
ATOM 4816 C C . GLY B 1 244 ? -19.266 -8.227 3.584 1 95.12 244 GLY B C 1
ATOM 4817 O O . GLY B 1 244 ? -19.031 -7.258 2.859 1 95.12 244 GLY B O 1
ATOM 4818 N N . CYS B 1 245 ? -18.406 -9.234 3.795 1 96.25 245 CYS B N 1
ATOM 4819 C CA . CYS B 1 245 ? -17.109 -9.211 3.133 1 96.25 245 CYS B CA 1
ATOM 4820 C C . CYS B 1 245 ? -17.25 -9.414 1.63 1 96.25 245 CYS B C 1
ATOM 4822 O O . CYS B 1 245 ? -18.219 -10.023 1.174 1 96.25 245 CYS B O 1
ATOM 4824 N N . ILE B 1 246 ? -16.297 -9 0.862 1 96.88 246 ILE B N 1
ATOM 4825 C CA . ILE B 1 246 ? -16.266 -9.125 -0.591 1 96.88 246 ILE B CA 1
ATOM 4826 C C . ILE B 1 246 ? -16.25 -10.602 -0.979 1 96.88 246 ILE B C 1
ATOM 4828 O O . ILE B 1 246 ? -16.938 -11.008 -1.924 1 96.88 246 ILE B O 1
ATOM 4832 N N . ASP B 1 247 ? -15.602 -11.43 -0.25 1 94 247 ASP B N 1
ATOM 4833 C CA . ASP B 1 247 ? -15.273 -12.805 -0.588 1 94 247 ASP B CA 1
ATOM 4834 C C . ASP B 1 247 ? -16.531 -13.609 -0.907 1 94 247 ASP B C 1
ATOM 4836 O O . ASP B 1 247 ? -16.656 -14.164 -2 1 94 247 ASP B O 1
ATOM 4840 N N . PRO B 1 248 ? -17.531 -13.641 -0.031 1 92.94 248 PRO B N 1
ATOM 4841 C CA . PRO B 1 248 ? -18.719 -14.438 -0.336 1 92.94 248 PRO B CA 1
ATOM 4842 C C . PRO B 1 248 ? -19.5 -13.914 -1.549 1 92.94 248 PRO B C 1
ATOM 4844 O O . PRO B 1 248 ? -20.156 -14.695 -2.248 1 92.94 248 PRO B O 1
ATOM 4847 N N . TYR B 1 249 ? -19.406 -12.648 -1.836 1 93.69 249 TYR B N 1
ATOM 4848 C CA . TYR B 1 249 ? -20.141 -12.062 -2.947 1 93.69 249 TYR B CA 1
ATOM 4849 C C . TYR B 1 249 ? -19.5 -12.43 -4.281 1 93.69 249 TYR B C 1
ATOM 4851 O O . TYR B 1 249 ? -20.203 -12.57 -5.289 1 93.69 249 TYR B O 1
ATOM 4859 N N . ILE B 1 250 ? -18.219 -12.633 -4.285 1 93.19 250 ILE B N 1
ATOM 4860 C CA . ILE B 1 250 ? -17.5 -12.812 -5.539 1 93.19 250 ILE B CA 1
ATOM 4861 C C . ILE B 1 250 ? -17.219 -14.297 -5.762 1 93.19 250 ILE B C 1
ATOM 4863 O O . ILE B 1 250 ? -16.641 -14.68 -6.785 1 93.19 250 ILE B O 1
ATOM 4867 N N . SER B 1 251 ? -17.578 -15.117 -4.875 1 89.81 251 SER B N 1
ATOM 4868 C CA . SER B 1 251 ? -17.344 -16.562 -4.98 1 89.81 251 SER B CA 1
ATOM 4869 C C . SER B 1 251 ? -17.953 -17.125 -6.262 1 89.81 251 SER B C 1
ATOM 4871 O O . SER B 1 251 ? -19.141 -16.953 -6.52 1 89.81 251 SER B O 1
ATOM 4873 N N . VAL B 1 252 ? -17.141 -17.812 -7.016 1 87.62 252 VAL B N 1
ATOM 4874 C CA . VAL B 1 252 ? -17.578 -18.312 -8.312 1 87.62 252 VAL B CA 1
ATOM 4875 C C . VAL B 1 252 ? -18.594 -19.438 -8.109 1 87.62 252 VAL B C 1
ATOM 4877 O O . VAL B 1 252 ? -19.609 -19.5 -8.82 1 87.62 252 VAL B O 1
ATOM 4880 N N . SER B 1 253 ? -18.359 -20.328 -7.141 1 86 253 SER B N 1
ATOM 4881 C CA . SER B 1 253 ? -19.281 -21.422 -6.902 1 86 253 SER B CA 1
ATOM 4882 C C . SER B 1 253 ? -20.656 -20.906 -6.449 1 86 253 SER B C 1
ATOM 4884 O O . SER B 1 253 ? -21.688 -21.5 -6.773 1 86 253 SER B O 1
ATOM 4886 N N . LYS B 1 254 ? -20.672 -19.859 -5.715 1 87.81 254 LYS B N 1
ATOM 4887 C CA . LYS B 1 254 ? -21.938 -19.281 -5.25 1 87.81 254 LYS B CA 1
ATOM 4888 C C . LYS B 1 254 ? -22.719 -18.672 -6.41 1 87.81 254 LYS B C 1
ATOM 4890 O O . LYS B 1 254 ? -23.953 -18.766 -6.453 1 87.81 254 LYS B O 1
ATOM 4895 N N . ASN B 1 255 ? -22 -18.109 -7.32 1 90.62 255 ASN B N 1
ATOM 4896 C CA . ASN B 1 255 ? -22.672 -17.375 -8.391 1 90.62 255 ASN B CA 1
ATOM 4897 C C . ASN B 1 255 ? -22.953 -18.266 -9.586 1 90.62 255 ASN B C 1
ATOM 4899 O O . ASN B 1 255 ? -23.922 -18.031 -10.312 1 90.62 255 ASN B O 1
ATOM 4903 N N . PHE B 1 256 ? -22.141 -19.312 -9.758 1 89.69 256 PHE B N 1
ATOM 4904 C CA . PHE B 1 256 ? -22.281 -20.078 -10.984 1 89.69 256 PHE B CA 1
ATOM 4905 C C . PHE B 1 256 ? -22.438 -21.562 -10.68 1 89.69 256 PHE B C 1
ATOM 4907 O O . PHE B 1 256 ? -22.562 -22.375 -11.594 1 89.69 256 PHE B O 1
ATOM 4914 N N . GLY B 1 257 ? -22.453 -21.922 -9.438 1 82.81 257 GLY B N 1
ATOM 4915 C CA . GLY B 1 257 ? -22.594 -23.312 -9.039 1 82.81 257 GLY B CA 1
ATOM 4916 C C . GLY B 1 257 ? -21.266 -24.016 -8.844 1 82.81 257 GLY B C 1
ATOM 4917 O O . GLY B 1 257 ? -20.219 -23.547 -9.312 1 82.81 257 GLY B O 1
ATOM 4918 N N . GLU B 1 258 ? -21.109 -25 -7.766 1 65.12 258 GLU B N 1
ATOM 4919 C CA . GLU B 1 258 ? -19.922 -25.672 -7.254 1 65.12 258 GLU B CA 1
ATOM 4920 C C . GLU B 1 258 ? -19.047 -26.188 -8.391 1 65.12 258 GLU B C 1
ATOM 4922 O O . GLU B 1 258 ? -17.812 -26.141 -8.312 1 65.12 258 GLU B O 1
ATOM 4927 N N . TYR B 1 259 ? -19.562 -27 -9.273 1 54.62 259 TYR B N 1
ATOM 4928 C CA . TYR B 1 259 ? -18.781 -27.734 -10.25 1 54.62 259 TYR B CA 1
ATOM 4929 C C . TYR B 1 259 ? -18.438 -26.859 -11.453 1 54.62 259 TYR B C 1
ATOM 4931 O O . TYR B 1 259 ? -18.281 -27.359 -12.57 1 54.62 259 TYR B O 1
ATOM 4939 N N . SER B 1 260 ? -18.344 -25.578 -11.227 1 54.06 260 SER B N 1
ATOM 4940 C CA . SER B 1 260 ? -18.266 -24.766 -12.43 1 54.06 260 SER B CA 1
ATOM 4941 C C . SER B 1 260 ? -16.859 -24.734 -12.992 1 54.06 260 SER B C 1
ATOM 4943 O O . SER B 1 260 ? -16.234 -23.672 -13.07 1 54.06 260 SER B O 1
ATOM 4945 N N . ARG B 1 261 ? -16.156 -25.812 -12.836 1 55.19 261 ARG B N 1
ATOM 4946 C CA . ARG B 1 261 ? -14.969 -25.969 -13.656 1 55.19 261 ARG B CA 1
ATOM 4947 C C . ARG B 1 261 ? -15.195 -25.438 -15.062 1 55.19 261 ARG B C 1
ATOM 4949 O O . ARG B 1 261 ? -14.234 -25.219 -15.812 1 55.19 261 ARG B O 1
ATOM 4956 N N . ASN B 1 262 ? -16.422 -25 -15.25 1 63.88 262 ASN B N 1
ATOM 4957 C CA . ASN B 1 262 ? -16.688 -24.531 -16.609 1 63.88 262 ASN B CA 1
ATOM 4958 C C . ASN B 1 262 ? -17.141 -23.078 -16.625 1 63.88 262 ASN B C 1
ATOM 4960 O O . ASN B 1 262 ? -18.047 -22.719 -17.375 1 63.88 262 ASN B O 1
ATOM 4964 N N . LEU B 1 263 ? -16.594 -22.297 -15.656 1 75.38 263 LEU B N 1
ATOM 4965 C CA . LEU B 1 263 ? -16.906 -20.875 -15.703 1 75.38 263 LEU B CA 1
ATOM 4966 C C . LEU B 1 263 ? -16.703 -20.312 -17.109 1 75.38 263 LEU B C 1
ATOM 4968 O O . LEU B 1 263 ? -17.438 -19.406 -17.516 1 75.38 263 LEU B O 1
ATOM 4972 N N . GLN B 1 264 ? -15.844 -21.016 -17.75 1 76.5 264 GLN B N 1
ATOM 4973 C CA . GLN B 1 264 ? -15.508 -20.562 -19.094 1 76.5 264 GLN B CA 1
ATOM 4974 C C . GLN B 1 264 ? -16.719 -20.641 -20.016 1 76.5 264 GLN B C 1
ATOM 4976 O O . GLN B 1 264 ? -16.859 -19.812 -20.922 1 76.5 264 GLN B O 1
ATOM 4981 N N . LYS B 1 265 ? -17.547 -21.547 -19.703 1 79 265 LYS B N 1
ATOM 4982 C CA . LYS B 1 265 ? -18.719 -21.719 -20.562 1 79 265 LYS B CA 1
ATOM 4983 C C . LYS B 1 265 ? -19.641 -20.5 -20.469 1 79 265 LYS B C 1
ATOM 4985 O O . LYS B 1 265 ? -20.328 -20.156 -21.438 1 79 265 LYS B O 1
ATOM 4990 N N . PHE B 1 266 ? -19.625 -19.859 -19.328 1 84.94 266 PHE B N 1
ATOM 4991 C CA . PHE B 1 266 ? -20.5 -18.703 -19.125 1 84.94 266 PHE B CA 1
ATOM 4992 C C . PHE B 1 266 ? -19.922 -17.469 -19.781 1 84.94 266 PHE B C 1
ATOM 4994 O O . PHE B 1 266 ? -20.656 -16.547 -20.156 1 84.94 266 PHE B O 1
ATOM 5001 N N . PHE B 1 267 ? -18.578 -17.5 -19.984 1 83.88 267 PHE B N 1
ATOM 5002 C CA . PHE B 1 267 ? -17.906 -16.297 -20.453 1 83.88 267 PHE B CA 1
ATOM 5003 C C . PHE B 1 267 ? -17.406 -16.469 -21.875 1 83.88 267 PHE B C 1
ATOM 5005 O O . PHE B 1 267 ? -16.828 -15.531 -22.438 1 83.88 267 PHE B O 1
ATOM 5012 N N . THR B 1 268 ? -17.406 -17.625 -22.422 1 75.12 268 THR B N 1
ATOM 5013 C CA . THR B 1 268 ? -16.844 -17.875 -23.75 1 75.12 268 THR B CA 1
ATOM 5014 C C . THR B 1 268 ? -17.938 -17.828 -24.812 1 75.12 268 THR B C 1
ATOM 5016 O O . THR B 1 268 ? -17.641 -17.734 -26 1 75.12 268 THR B O 1
ATOM 5019 N N . SER B 1 269 ? -19.094 -17.859 -24.328 1 69.44 269 SER B N 1
ATOM 5020 C CA . SER B 1 269 ? -20.141 -17.781 -25.344 1 69.44 269 SER B CA 1
ATOM 5021 C C . SER B 1 269 ? -20.203 -16.391 -25.969 1 69.44 269 SER B C 1
ATOM 5023 O O . SER B 1 269 ? -19.828 -15.398 -25.328 1 69.44 269 SER B O 1
ATOM 5025 N N . GLU B 1 270 ? -20.281 -16.328 -27.297 1 66.69 270 GLU B N 1
ATOM 5026 C CA . GLU B 1 270 ? -20.422 -15.055 -28 1 66.69 270 GLU B CA 1
ATOM 5027 C C . GLU B 1 270 ? -21.484 -14.18 -27.344 1 66.69 270 GLU B C 1
ATOM 5029 O O . GLU B 1 270 ? -21.438 -12.953 -27.438 1 66.69 270 GLU B O 1
ATOM 5034 N N . ASP B 1 271 ? -22.219 -14.82 -26.453 1 81.75 271 ASP B N 1
ATOM 5035 C CA . ASP B 1 271 ? -23.391 -14.07 -26 1 81.75 271 ASP B CA 1
ATOM 5036 C C . ASP B 1 271 ? -23.281 -13.766 -24.5 1 81.75 271 ASP B C 1
ATOM 5038 O O . ASP B 1 271 ? -24.297 -13.461 -23.859 1 81.75 271 ASP B O 1
ATOM 5042 N N . TRP B 1 272 ? -22 -13.844 -23.953 1 89.25 272 TRP B N 1
ATOM 5043 C CA . TRP B 1 272 ? -21.938 -13.609 -22.5 1 89.25 272 TRP B CA 1
ATOM 5044 C C . TRP B 1 272 ? -22.359 -12.18 -22.172 1 89.25 272 TRP B C 1
ATOM 5046 O O . TRP B 1 272 ? -22.891 -11.922 -21.094 1 89.25 272 TRP B O 1
ATOM 5056 N N . LYS B 1 273 ? -22.25 -11.25 -23.125 1 90.94 273 LYS B N 1
ATOM 5057 C CA . LYS B 1 273 ? -22.594 -9.844 -22.906 1 90.94 273 LYS B CA 1
ATOM 5058 C C . LYS B 1 273 ? -24.094 -9.648 -22.781 1 90.94 273 LYS B C 1
ATOM 5060 O O . LYS B 1 273 ? -24.562 -8.586 -22.359 1 90.94 273 LYS B O 1
ATOM 5065 N N . ASN B 1 274 ? -24.797 -10.688 -23.172 1 90.56 274 ASN B N 1
ATOM 5066 C CA . ASN B 1 274 ? -26.25 -10.602 -23.109 1 90.56 274 ASN B CA 1
ATOM 5067 C C . ASN B 1 274 ? -26.812 -11.414 -21.938 1 90.56 274 ASN B C 1
ATOM 5069 O O . ASN B 1 274 ? -28.031 -11.438 -21.719 1 90.56 274 ASN B O 1
ATOM 5073 N N . SER B 1 275 ? -25.969 -1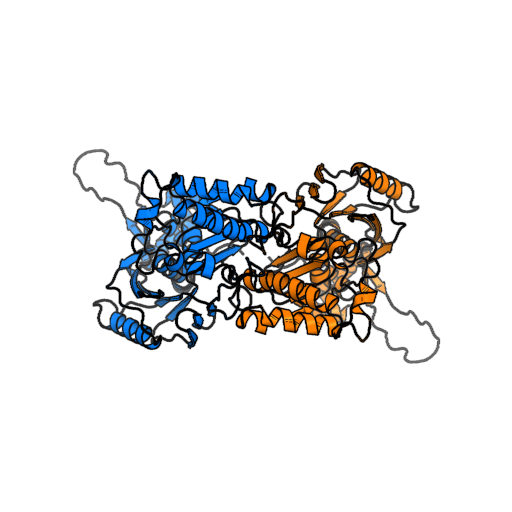2.078 -21.172 1 92.19 275 SER B N 1
ATOM 5074 C CA . SER B 1 275 ? -26.406 -12.859 -20.031 1 92.19 275 SER B CA 1
ATOM 5075 C C . SER B 1 275 ? -26.562 -11.992 -18.797 1 92.19 275 SER B C 1
ATOM 5077 O O . SER B 1 275 ? -25.578 -11.461 -18.266 1 92.19 275 SER B O 1
ATOM 5079 N N . PRO B 1 276 ? -27.781 -11.891 -18.266 1 93.5 276 PRO B N 1
ATOM 5080 C CA . PRO B 1 276 ? -27.984 -11.086 -17.062 1 93.5 276 PRO B CA 1
ATOM 5081 C C . PRO B 1 276 ? -27.172 -11.586 -15.867 1 93.5 276 PRO B C 1
ATOM 5083 O O . PRO B 1 276 ? -26.688 -10.781 -15.062 1 93.5 276 PRO B O 1
ATOM 5086 N N . LYS B 1 277 ? -27.031 -12.867 -15.812 1 91.69 277 LYS B N 1
ATOM 5087 C CA . LYS B 1 277 ? -26.266 -13.461 -14.719 1 91.69 277 LYS B CA 1
ATOM 5088 C C . LYS B 1 277 ? -24.797 -13.055 -14.781 1 91.69 277 LYS B C 1
ATOM 5090 O O . LYS B 1 277 ? -24.203 -12.664 -13.773 1 91.69 277 LYS B O 1
ATOM 5095 N N . VAL B 1 278 ? -24.266 -13.102 -15.953 1 93.25 278 VAL B N 1
ATOM 5096 C CA . VAL B 1 278 ? -22.859 -12.758 -16.156 1 93.25 278 VAL B CA 1
ATOM 5097 C C . VAL B 1 278 ? -22.672 -11.258 -15.93 1 93.25 278 VAL B C 1
ATOM 5099 O O . VAL B 1 278 ? -21.719 -10.844 -15.25 1 93.25 278 VAL B O 1
ATOM 5102 N N . LEU B 1 279 ? -23.578 -10.477 -16.406 1 95.5 279 LEU B N 1
ATOM 5103 C CA . LEU B 1 279 ? -23.469 -9.023 -16.281 1 95.5 279 LEU B 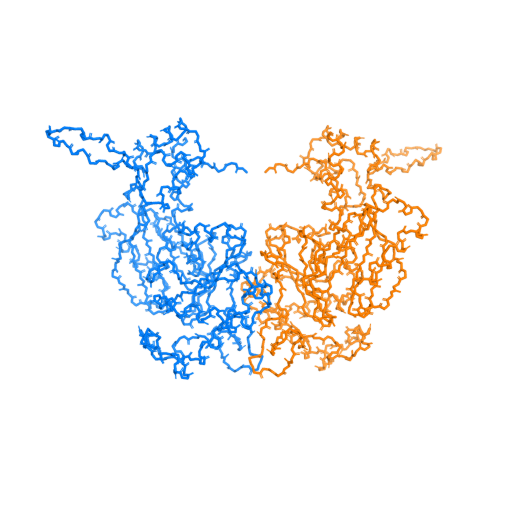CA 1
ATOM 5104 C C . LEU B 1 279 ? -23.594 -8.594 -14.82 1 95.5 279 LEU B C 1
ATOM 5106 O O . LEU B 1 279 ? -22.891 -7.676 -14.375 1 95.5 279 LEU B O 1
ATOM 5110 N N . LYS B 1 280 ? -24.453 -9.258 -14.086 1 95.5 280 LYS B N 1
ATOM 5111 C CA . LYS B 1 280 ? -24.578 -8.977 -12.656 1 95.5 280 LYS B CA 1
ATOM 5112 C C . LYS B 1 280 ? -23.281 -9.297 -11.914 1 95.5 280 LYS B C 1
ATOM 5114 O O . LYS B 1 280 ? -22.844 -8.531 -11.055 1 95.5 280 LYS B O 1
ATOM 5119 N N . TYR B 1 281 ? -22.703 -10.398 -12.273 1 94.94 281 TYR B N 1
ATOM 5120 C CA . TYR B 1 281 ? -21.438 -10.797 -11.648 1 94.94 281 TYR B CA 1
ATOM 5121 C C . TYR B 1 281 ? -20.328 -9.805 -11.977 1 94.94 281 TYR B C 1
ATOM 5123 O O . TYR B 1 281 ? -19.578 -9.398 -11.102 1 94.94 281 TYR B O 1
ATOM 5131 N N . ILE B 1 282 ? -20.312 -9.398 -13.227 1 96.12 282 ILE B N 1
ATOM 5132 C CA . ILE B 1 282 ? -19.297 -8.453 -13.664 1 96.12 282 ILE B CA 1
ATOM 5133 C C . ILE B 1 282 ? -19.469 -7.125 -12.93 1 96.12 282 ILE B C 1
ATOM 5135 O O . ILE B 1 282 ? -18.5 -6.48 -12.555 1 96.12 282 ILE B O 1
ATOM 5139 N N . ASP B 1 283 ? -20.641 -6.777 -12.719 1 96.44 283 ASP B N 1
ATOM 5140 C CA . ASP B 1 283 ? -20.938 -5.547 -11.992 1 96.44 283 ASP B CA 1
ATOM 5141 C C . ASP B 1 283 ? -20.406 -5.617 -10.562 1 96.44 283 ASP B C 1
ATOM 5143 O O . ASP B 1 283 ? -19.719 -4.699 -10.102 1 96.44 283 ASP B O 1
ATOM 5147 N N . LEU B 1 284 ? -20.688 -6.707 -9.914 1 95.88 284 LEU B N 1
ATOM 5148 C CA . LEU B 1 284 ? -20.219 -6.926 -8.547 1 95.88 284 LEU B CA 1
ATOM 5149 C C . LEU B 1 284 ? -18.703 -6.965 -8.484 1 95.88 284 LEU B C 1
ATOM 5151 O O . LEU B 1 284 ? -18.094 -6.309 -7.641 1 95.88 284 LEU B O 1
ATOM 5155 N N . LEU B 1 285 ? -18.141 -7.695 -9.383 1 97.31 285 LEU B N 1
ATOM 5156 C CA . LEU B 1 285 ? -16.688 -7.812 -9.461 1 97.31 285 LEU B CA 1
ATOM 5157 C C . LEU B 1 285 ? -16.047 -6.449 -9.711 1 97.31 285 LEU B C 1
ATOM 5159 O O . LEU B 1 285 ? -15.023 -6.121 -9.109 1 97.31 285 LEU B O 1
ATOM 5163 N N . SER B 1 286 ? -16.672 -5.672 -10.578 1 98.19 286 SER B N 1
ATOM 5164 C CA . SER B 1 286 ? -16.125 -4.359 -10.922 1 98.19 286 SER B CA 1
ATOM 5165 C C . SER B 1 286 ? -16.109 -3.432 -9.719 1 98.19 286 SER B C 1
ATOM 5167 O O . SER B 1 286 ? -15.164 -2.658 -9.539 1 98.19 286 SER B O 1
ATOM 5169 N N . LYS B 1 287 ? -17.109 -3.504 -8.906 1 97.44 287 LYS B N 1
ATOM 5170 C CA . LYS B 1 287 ? -17.156 -2.697 -7.688 1 97.44 287 LYS B CA 1
ATOM 5171 C C . LYS B 1 287 ? -16.062 -3.121 -6.715 1 97.44 287 LYS B C 1
ATOM 5173 O O . LYS B 1 287 ? -15.398 -2.273 -6.105 1 97.44 287 LYS B O 1
ATOM 5178 N N . ALA B 1 288 ? -15.867 -4.414 -6.578 1 98.25 288 ALA B N 1
ATOM 5179 C CA . ALA B 1 288 ? -14.797 -4.93 -5.727 1 98.25 288 ALA B CA 1
ATOM 5180 C C . ALA B 1 288 ? -13.43 -4.488 -6.234 1 98.25 288 ALA B C 1
ATOM 5182 O O . ALA B 1 288 ? -12.586 -4.043 -5.453 1 98.25 288 ALA B O 1
ATOM 5183 N N . LEU B 1 289 ? -13.25 -4.566 -7.539 1 98.81 289 LEU B N 1
ATOM 5184 C CA . LEU B 1 289 ? -11.984 -4.172 -8.148 1 98.81 289 LEU B CA 1
ATOM 5185 C C . LEU B 1 289 ? -11.766 -2.666 -8.023 1 98.81 289 LEU B C 1
ATOM 5187 O O . LEU B 1 289 ? -10.641 -2.213 -7.824 1 98.81 289 LEU B O 1
ATOM 5191 N N . ALA B 1 290 ? -12.805 -1.907 -8.125 1 98.62 290 ALA B N 1
ATOM 5192 C CA . ALA B 1 290 ? -12.703 -0.458 -7.973 1 98.62 290 ALA B CA 1
ATOM 5193 C C . ALA B 1 290 ? -12.25 -0.083 -6.566 1 98.62 290 ALA B C 1
ATOM 5195 O O . ALA B 1 290 ? -11.547 0.912 -6.379 1 98.62 290 ALA B O 1
ATOM 5196 N N . ASN B 1 291 ? -12.664 -0.876 -5.57 1 98.69 291 ASN B N 1
ATOM 5197 C CA . ASN B 1 291 ? -12.172 -0.655 -4.215 1 98.69 291 ASN B CA 1
ATOM 5198 C C . ASN B 1 291 ? -10.656 -0.792 -4.137 1 98.69 291 ASN B C 1
ATOM 5200 O O . ASN B 1 291 ? -9.992 -0.014 -3.449 1 98.69 291 ASN B O 1
ATOM 5204 N N . VAL B 1 292 ? -10.102 -1.757 -4.879 1 98.81 292 VAL B N 1
ATOM 5205 C CA . VAL B 1 292 ? -8.648 -1.925 -4.938 1 98.81 292 VAL B CA 1
ATOM 5206 C C . VAL B 1 292 ? -8.016 -0.718 -5.625 1 98.81 292 VAL B C 1
ATOM 5208 O O . VAL B 1 292 ? -7.035 -0.158 -5.129 1 98.81 292 VAL B O 1
ATOM 5211 N N . VAL B 1 293 ? -8.641 -0.238 -6.668 1 98.81 293 VAL B N 1
ATOM 5212 C CA . VAL B 1 293 ? -8.117 0.859 -7.477 1 98.81 293 VAL B CA 1
ATOM 5213 C C . VAL B 1 293 ? -8.102 2.145 -6.652 1 98.81 293 VAL B C 1
ATOM 5215 O O . VAL B 1 293 ? -7.086 2.838 -6.59 1 98.81 293 VAL B O 1
ATOM 5218 N N . ASN B 1 294 ? -9.172 2.404 -5.98 1 98.12 294 ASN B N 1
ATOM 5219 C CA . ASN B 1 294 ? -9.273 3.648 -5.223 1 98.12 294 ASN B CA 1
ATOM 5220 C C . ASN B 1 294 ? -8.406 3.609 -3.967 1 98.12 294 ASN B C 1
ATOM 5222 O O . ASN B 1 294 ? -7.922 4.645 -3.51 1 98.12 294 ASN B O 1
ATOM 5226 N N . SER B 1 295 ? -8.156 2.436 -3.473 1 98.5 295 SER B N 1
ATOM 5227 C CA . SER B 1 295 ? -7.344 2.287 -2.27 1 98.5 295 SER B CA 1
ATOM 5228 C C . SER B 1 295 ? -5.859 2.43 -2.584 1 98.5 295 SER B C 1
ATOM 5230 O O . SER B 1 295 ? -5.117 3.074 -1.838 1 98.5 295 SER B O 1
ATOM 5232 N N . LEU B 1 296 ? -5.434 1.872 -3.811 1 98.81 296 LEU B N 1
ATOM 5233 C CA . LEU B 1 296 ? -3.996 1.675 -3.975 1 98.81 296 LEU B CA 1
ATOM 5234 C C . LEU B 1 296 ? -3.484 2.41 -5.207 1 98.81 296 LEU B C 1
ATOM 5236 O O . LEU B 1 296 ? -2.275 2.594 -5.367 1 98.81 296 LEU B O 1
ATOM 5240 N N . ASN B 1 297 ? -4.371 2.781 -6.109 1 98.69 297 ASN B N 1
ATOM 5241 C CA . ASN B 1 297 ? -3.98 3.508 -7.312 1 98.69 297 ASN B CA 1
ATOM 5242 C C . ASN B 1 297 ? -2.986 2.711 -8.156 1 98.69 297 ASN B C 1
ATOM 5244 O O . ASN B 1 297 ? -1.929 3.223 -8.523 1 98.69 297 ASN B O 1
ATOM 5248 N N . PRO B 1 298 ? -3.391 1.494 -8.578 1 98.88 298 PRO B N 1
ATOM 5249 C CA . PRO B 1 298 ? -2.455 0.678 -9.352 1 98.88 298 PRO B CA 1
ATOM 5250 C C . PRO B 1 298 ? -2.416 1.067 -10.828 1 98.88 298 PRO B C 1
ATOM 5252 O O . PRO B 1 298 ? -3.422 1.525 -11.375 1 98.88 298 PRO B O 1
ATOM 5255 N N . GLU B 1 299 ? -1.282 0.859 -11.469 1 98.88 299 GLU B N 1
ATOM 5256 C CA . GLU B 1 299 ? -1.171 0.951 -12.922 1 98.88 299 GLU B CA 1
ATOM 5257 C C . GLU B 1 299 ? -1.783 -0.271 -13.602 1 98.88 299 GLU B C 1
ATOM 5259 O O . GLU B 1 299 ? -2.436 -0.149 -14.641 1 98.88 299 GLU B O 1
ATOM 5264 N N . TYR B 1 300 ? -1.543 -1.413 -12.961 1 98.81 300 TYR B N 1
ATOM 5265 C CA . TYR B 1 300 ? -1.997 -2.674 -13.539 1 98.81 300 TYR B CA 1
ATOM 5266 C C . TYR B 1 300 ? -2.789 -3.484 -12.523 1 98.81 300 TYR B C 1
ATOM 5268 O O . TYR B 1 300 ? -2.369 -3.631 -11.375 1 98.81 300 TYR B O 1
ATOM 5276 N N . LEU B 1 301 ? -3.908 -3.902 -12.922 1 98.81 301 LEU B N 1
ATOM 5277 C CA . LEU B 1 301 ? -4.695 -4.926 -12.242 1 98.81 301 LEU B CA 1
ATOM 5278 C C . LEU B 1 301 ? -4.766 -6.203 -13.078 1 98.81 301 LEU B C 1
ATOM 5280 O O . LEU B 1 301 ? -5.406 -6.227 -14.133 1 98.81 301 LEU B O 1
ATOM 5284 N N . ILE B 1 302 ? -4.051 -7.227 -12.609 1 98.88 302 ILE B N 1
ATOM 5285 C CA . ILE B 1 302 ? -4.062 -8.5 -13.312 1 98.88 302 ILE B CA 1
ATOM 5286 C C . ILE B 1 302 ? -5.098 -9.43 -12.688 1 98.88 302 ILE B C 1
ATOM 5288 O O . ILE B 1 302 ? -5.012 -9.75 -11.5 1 98.88 302 ILE B O 1
ATOM 5292 N N . VAL B 1 303 ? -6.105 -9.82 -13.484 1 98.31 303 VAL B N 1
ATOM 5293 C CA . VAL B 1 303 ? -7.219 -10.594 -12.945 1 98.31 303 VAL B CA 1
ATOM 5294 C C . VAL B 1 303 ? -7.129 -12.039 -13.438 1 98.31 303 VAL B C 1
ATOM 5296 O O . VAL B 1 303 ? -7.219 -12.297 -14.641 1 98.31 303 VAL B O 1
ATOM 5299 N N . GLY B 1 304 ? -6.859 -12.898 -12.469 1 95.94 304 GLY B N 1
ATOM 5300 C CA . GLY B 1 304 ? -6.715 -14.305 -12.812 1 95.94 304 GLY B CA 1
ATOM 5301 C C . GLY B 1 304 ? -7.656 -15.211 -12.039 1 95.94 304 GLY B C 1
ATOM 5302 O O . GLY B 1 304 ? -8.828 -14.875 -11.844 1 95.94 304 GLY B O 1
ATOM 5303 N N . GLY B 1 305 ? -7.191 -16.391 -11.68 1 91.31 305 GLY B N 1
ATOM 5304 C CA . GLY B 1 305 ? -8.055 -17.422 -11.102 1 91.31 305 GLY B CA 1
ATOM 5305 C C . GLY B 1 305 ? -8.938 -18.094 -12.133 1 91.31 305 GLY B C 1
ATOM 5306 O O . GLY B 1 305 ? -8.469 -18.484 -13.203 1 91.31 305 GLY B O 1
ATOM 5307 N N . GLU B 1 306 ? -10.125 -18.234 -11.781 1 88.19 306 GLU B N 1
ATOM 5308 C CA . GLU B 1 306 ? -11.055 -18.922 -12.672 1 88.19 306 GLU B CA 1
ATOM 5309 C C . GLU B 1 306 ? -11.398 -18.062 -13.883 1 88.19 306 GLU B C 1
ATOM 5311 O O . GLU B 1 306 ? -11.992 -18.562 -14.844 1 88.19 306 GLU B O 1
ATOM 5316 N N . LEU B 1 307 ? -10.945 -16.844 -13.898 1 91.5 307 LEU B N 1
ATOM 5317 C CA . LEU B 1 307 ? -11.219 -15.961 -15.031 1 91.5 307 LEU B CA 1
ATOM 5318 C C . LEU B 1 307 ? -10.047 -15.953 -16 1 91.5 307 LEU B C 1
ATOM 5320 O O . LEU B 1 307 ? -10.117 -15.328 -17.062 1 91.5 307 LEU B O 1
ATOM 5324 N N . ALA B 1 308 ? -9.016 -16.672 -15.664 1 92.81 308 ALA B N 1
ATOM 5325 C CA . ALA B 1 308 ? -7.859 -16.75 -16.562 1 92.81 308 ALA B CA 1
ATOM 5326 C C . ALA B 1 308 ? -8.234 -17.438 -17.875 1 92.81 308 ALA B C 1
ATOM 5328 O O . ALA B 1 308 ? -9.031 -18.391 -17.875 1 92.81 308 ALA B O 1
ATOM 5329 N N . GLY B 1 309 ? -7.637 -16.969 -18.969 1 91.12 309 GLY B N 1
ATOM 5330 C CA . GLY B 1 309 ? -7.844 -17.594 -20.266 1 91.12 309 GLY B CA 1
ATOM 5331 C C . GLY B 1 309 ? -9.031 -17.031 -21.031 1 91.12 309 GLY B C 1
ATOM 5332 O O . GLY B 1 309 ? -9.305 -17.453 -22.156 1 91.12 309 GLY B O 1
ATOM 5333 N N . LEU B 1 310 ? -9.742 -16.109 -20.422 1 91.19 310 LEU B N 1
ATOM 5334 C CA . LEU B 1 310 ? -10.844 -15.469 -21.125 1 91.19 310 LEU B CA 1
ATOM 5335 C C . LEU B 1 310 ? -10.328 -14.531 -22.203 1 91.19 310 LEU B C 1
ATOM 5337 O O . LEU B 1 310 ? -9.133 -14.242 -22.266 1 91.19 310 LEU B O 1
ATOM 5341 N N . SER B 1 311 ? -11.227 -14.094 -23.078 1 91.69 311 SER B N 1
ATOM 5342 C CA . SER B 1 311 ? -10.852 -13.297 -24.234 1 91.69 311 SER B CA 1
ATOM 5343 C C . SER B 1 311 ? -10.398 -11.898 -23.828 1 91.69 311 SER B C 1
ATOM 5345 O O . SER B 1 311 ? -10.766 -11.414 -22.766 1 91.69 311 SER B O 1
ATOM 5347 N N . GLN B 1 312 ? -9.672 -11.32 -24.719 1 94.44 312 GLN B N 1
ATOM 5348 C CA . GLN B 1 312 ? -9.258 -9.938 -24.5 1 94.44 312 GLN B CA 1
ATOM 5349 C C . GLN B 1 312 ? -10.469 -9.016 -24.391 1 94.44 312 GLN B C 1
ATOM 5351 O O . GLN B 1 312 ? -10.438 -8.023 -23.656 1 94.44 312 GLN B O 1
ATOM 5356 N N . GLU B 1 313 ? -11.445 -9.352 -25.047 1 93.62 313 GLU B N 1
ATOM 5357 C CA . GLU B 1 313 ? -12.672 -8.57 -25.016 1 93.62 313 GLU B CA 1
ATOM 5358 C C . GLU B 1 313 ? -13.266 -8.531 -23.609 1 93.62 313 GLU B C 1
ATOM 5360 O O . GLU B 1 313 ? -13.766 -7.488 -23.156 1 93.62 313 GLU B O 1
ATOM 5365 N N . PHE B 1 314 ? -13.219 -9.648 -22.953 1 94.56 314 PHE B N 1
ATOM 5366 C CA . PHE B 1 314 ? -13.711 -9.719 -21.578 1 94.56 314 PHE B CA 1
ATOM 5367 C C . PHE B 1 314 ? -12.945 -8.742 -20.688 1 94.56 314 PHE B C 1
ATOM 5369 O O . PHE B 1 314 ? -13.555 -7.969 -19.953 1 94.56 314 PHE B O 1
ATOM 5376 N N . TYR B 1 315 ? -11.656 -8.742 -20.797 1 97.31 315 TYR B N 1
ATOM 5377 C CA . TYR B 1 315 ? -10.836 -7.906 -19.922 1 97.31 315 TYR B CA 1
ATOM 5378 C C . TYR B 1 315 ? -11.023 -6.43 -20.25 1 97.31 315 TYR B C 1
ATOM 5380 O O . TYR B 1 315 ? -11.023 -5.586 -19.359 1 97.31 315 TYR B O 1
ATOM 5388 N N . LYS B 1 316 ? -11.164 -6.09 -21.5 1 97.44 316 LYS B N 1
ATOM 5389 C CA . LYS B 1 316 ? -11.445 -4.707 -21.891 1 97.44 316 LYS B CA 1
ATOM 5390 C C . LYS B 1 316 ? -12.789 -4.25 -21.328 1 97.44 316 LYS B C 1
ATOM 5392 O O . LYS B 1 316 ? -12.922 -3.123 -20.844 1 97.44 316 LYS B O 1
ATOM 5397 N N . PHE B 1 317 ? -13.773 -5.129 -21.453 1 96.94 317 PHE B N 1
ATOM 5398 C CA . PHE B 1 317 ? -15.102 -4.832 -20.922 1 96.94 317 PHE B CA 1
ATOM 5399 C C . PHE B 1 317 ? -15.039 -4.617 -19.406 1 96.94 317 PHE B C 1
ATOM 5401 O O . PHE B 1 317 ? -15.609 -3.656 -18.891 1 96.94 317 PHE B O 1
ATOM 5408 N N . LEU B 1 318 ? -14.336 -5.504 -18.734 1 98 318 LEU B N 1
ATOM 5409 C CA . LEU B 1 318 ? -14.148 -5.395 -17.297 1 98 318 LEU B CA 1
ATOM 5410 C C . LEU B 1 318 ? -13.453 -4.086 -16.938 1 98 318 LEU B C 1
ATOM 5412 O O . LEU B 1 318 ? -13.859 -3.4 -15.992 1 98 318 LEU B O 1
ATOM 5416 N N . GLU B 1 319 ? -12.414 -3.756 -17.703 1 98.75 319 GLU B N 1
ATOM 5417 C CA . GLU B 1 319 ? -11.672 -2.518 -17.469 1 98.75 319 GLU B CA 1
ATOM 5418 C C . GLU B 1 319 ? -12.594 -1.305 -17.547 1 98.75 319 GLU B C 1
ATOM 5420 O O . GLU B 1 319 ? -12.57 -0.446 -16.656 1 98.75 319 GLU B O 1
ATOM 5425 N N . ASP B 1 320 ? -13.375 -1.263 -18.562 1 98.38 320 ASP B N 1
ATOM 5426 C CA . ASP B 1 320 ? -14.289 -0.136 -18.734 1 98.38 320 ASP B CA 1
ATOM 5427 C C . ASP B 1 320 ? -15.266 -0.027 -17.562 1 98.38 320 ASP B C 1
ATOM 5429 O O . ASP B 1 320 ? -15.523 1.071 -17.062 1 98.38 320 ASP B O 1
ATOM 5433 N N . LYS B 1 321 ? -15.781 -1.134 -17.156 1 98 321 LYS B N 1
ATOM 5434 C CA . LYS B 1 321 ? -16.734 -1.14 -16.047 1 98 321 LYS B CA 1
ATOM 5435 C C . LYS B 1 321 ? -16.047 -0.721 -14.734 1 98 321 LYS B C 1
ATOM 5437 O O . LYS B 1 321 ? -16.594 0.084 -13.977 1 98 321 LYS B O 1
ATOM 5442 N N . VAL B 1 322 ? -14.867 -1.233 -14.477 1 98.62 322 VAL B N 1
ATOM 5443 C CA . VAL B 1 322 ? -14.125 -0.876 -13.273 1 98.62 322 VAL B CA 1
ATOM 5444 C C . VAL B 1 322 ? -13.828 0.622 -13.273 1 98.62 322 VAL B C 1
ATOM 5446 O O . VAL B 1 322 ? -13.992 1.293 -12.25 1 98.62 322 VAL B O 1
ATOM 5449 N N . LYS B 1 323 ? -13.43 1.134 -14.422 1 98.19 323 LYS B N 1
ATOM 5450 C CA . LYS B 1 323 ? -13.117 2.553 -14.555 1 98.19 323 LYS B CA 1
ATOM 5451 C C . LYS B 1 323 ? -14.336 3.414 -14.242 1 98.19 323 LYS B C 1
ATOM 5453 O O . LYS B 1 323 ? -14.211 4.484 -13.641 1 98.19 323 LYS B O 1
ATOM 5458 N N . SER B 1 324 ? -15.492 2.947 -14.539 1 96.69 324 SER B N 1
ATOM 5459 C CA . SER B 1 324 ? -16.719 3.701 -14.289 1 96.69 324 SER B CA 1
ATOM 5460 C C . SER B 1 324 ? -17.016 3.795 -12.797 1 96.69 324 SER B C 1
ATOM 5462 O O . SER B 1 324 ? -17.75 4.672 -12.359 1 96.69 324 SER B O 1
ATOM 5464 N N . TYR B 1 325 ? -16.406 2.91 -11.969 1 96.31 325 TYR B N 1
ATOM 5465 C CA . TYR B 1 325 ? -16.625 2.922 -10.523 1 96.31 325 TYR B CA 1
ATOM 5466 C C . TYR B 1 325 ? -15.406 3.5 -9.805 1 96.31 325 TYR B C 1
ATOM 5468 O O . TYR B 1 325 ? -15.391 3.588 -8.578 1 96.31 325 TYR B O 1
ATOM 5476 N N . SER B 1 326 ? -14.352 3.883 -10.57 1 96.94 326 SER B N 1
ATOM 5477 C CA . SER B 1 326 ? -13.109 4.363 -9.984 1 96.94 326 SER B CA 1
ATOM 5478 C C . SER B 1 326 ? -12.969 5.875 -10.148 1 96.94 326 SER B C 1
ATOM 5480 O O . SER B 1 326 ? -13.633 6.477 -10.992 1 96.94 326 SER B O 1
ATOM 5482 N N . LEU B 1 327 ? -12.172 6.488 -9.305 1 94.88 327 LEU B N 1
ATOM 5483 C CA . LEU B 1 327 ? -11.867 7.91 -9.422 1 94.88 327 LEU B CA 1
ATOM 5484 C C . LEU B 1 327 ? -11.211 8.211 -10.766 1 94.88 327 LEU B C 1
ATOM 5486 O O . LEU B 1 327 ? -10.398 7.422 -11.25 1 94.88 327 LEU B O 1
ATOM 5490 N N . GLU B 1 328 ? -11.445 9.336 -11.281 1 94 328 GLU B N 1
ATOM 5491 C CA . GLU B 1 328 ? -11.062 9.719 -12.633 1 94 328 GLU B CA 1
ATOM 5492 C C . GLU B 1 328 ? -9.555 9.586 -12.836 1 94 328 GLU B C 1
ATOM 5494 O O . GLU B 1 328 ? -9.102 8.945 -13.789 1 94 328 GLU B O 1
ATOM 5499 N N . HIS B 1 329 ? -8.781 10.117 -11.969 1 94.56 329 HIS B N 1
ATOM 5500 C CA . HIS B 1 329 ? -7.34 10.156 -12.164 1 94.56 329 HIS B CA 1
ATOM 5501 C C . HIS B 1 329 ? -6.715 8.781 -11.984 1 94.56 329 HIS B C 1
ATOM 5503 O O . HIS B 1 329 ? -5.699 8.469 -12.617 1 94.56 329 HIS B O 1
ATOM 5509 N N . ALA B 1 330 ? -7.285 7.953 -11.148 1 96.62 330 ALA B N 1
ATOM 5510 C CA . ALA B 1 330 ? -6.844 6.566 -11.031 1 96.62 330 ALA B CA 1
ATOM 5511 C C . ALA B 1 330 ? -7.191 5.77 -12.281 1 96.62 330 ALA B C 1
ATOM 5513 O O . ALA B 1 330 ? -6.375 4.988 -12.773 1 96.62 330 ALA B O 1
ATOM 5514 N N . SER B 1 331 ? -8.352 6.016 -12.828 1 96.81 331 SER B N 1
ATOM 5515 C CA . SER B 1 331 ? -8.859 5.281 -13.984 1 96.81 331 SER B CA 1
ATOM 5516 C C . SER B 1 331 ? -8.055 5.59 -15.242 1 96.81 331 SER B C 1
ATOM 5518 O O . SER B 1 331 ? -7.906 4.734 -16.109 1 96.81 331 SER B O 1
ATOM 5520 N N . LYS B 1 332 ? -7.508 6.758 -15.305 1 96.75 332 LYS B N 1
ATOM 5521 C CA . LYS B 1 332 ? -6.812 7.203 -16.5 1 96.75 332 LYS B CA 1
ATOM 5522 C C . LYS B 1 332 ? -5.582 6.344 -16.781 1 96.75 332 LYS B C 1
ATOM 5524 O O . LYS B 1 332 ? -5.242 6.098 -17.938 1 96.75 332 LYS B O 1
ATOM 5529 N N . ILE B 1 333 ? -4.965 5.824 -15.773 1 97.94 333 ILE B N 1
ATOM 5530 C CA . ILE B 1 333 ? -3.709 5.113 -16 1 97.94 333 ILE B CA 1
ATOM 5531 C C . ILE B 1 333 ? -3.932 3.611 -15.852 1 97.94 333 ILE B C 1
ATOM 5533 O O . ILE B 1 333 ? -3.066 2.811 -16.203 1 97.94 333 ILE B O 1
ATOM 5537 N N . LEU B 1 334 ? -5.129 3.191 -15.391 1 98.69 334 LEU B N 1
ATOM 5538 C CA . LEU B 1 334 ? -5.402 1.804 -15.031 1 98.69 334 LEU B CA 1
ATOM 5539 C C . LEU B 1 334 ? -5.469 0.925 -16.281 1 98.69 334 LEU B C 1
ATOM 5541 O O . LEU B 1 334 ? -6.129 1.28 -17.266 1 98.69 334 LEU B O 1
ATOM 5545 N N . LYS B 1 335 ? -4.789 -0.163 -16.234 1 98.81 335 LYS B N 1
ATOM 5546 C CA . LYS B 1 335 ? -4.945 -1.24 -17.203 1 98.81 335 LYS B CA 1
ATOM 5547 C C . LYS B 1 335 ? -5.324 -2.551 -16.516 1 98.81 335 LYS B C 1
ATOM 5549 O O . LYS B 1 335 ? -4.715 -2.932 -15.516 1 98.81 335 LYS B O 1
ATOM 5554 N N . ILE B 1 336 ? -6.375 -3.164 -17.016 1 98.81 336 ILE B N 1
ATOM 5555 C CA . ILE B 1 336 ? -6.73 -4.496 -16.531 1 98.81 336 ILE B CA 1
ATOM 5556 C C . ILE B 1 336 ? -6.242 -5.543 -17.531 1 98.81 336 ILE B C 1
ATOM 5558 O O . ILE B 1 336 ? -6.586 -5.492 -18.719 1 98.81 336 ILE B O 1
ATOM 5562 N N . LEU B 1 337 ? -5.418 -6.488 -17.047 1 98.56 337 LEU B N 1
ATOM 5563 C CA . LEU B 1 337 ? -4.738 -7.449 -17.906 1 98.56 337 LEU B CA 1
ATOM 5564 C C . LEU B 1 337 ? -5.105 -8.875 -17.531 1 98.56 337 LEU B C 1
ATOM 5566 O O . LEU B 1 337 ? -5.383 -9.164 -16.359 1 98.56 337 LEU B O 1
ATOM 5570 N N . PRO B 1 338 ? -5.168 -9.75 -18.578 1 97.94 338 PRO B N 1
ATOM 5571 C CA . PRO B 1 338 ? -5.148 -11.172 -18.219 1 97.94 338 PRO B CA 1
ATOM 5572 C C . PRO B 1 338 ? -3.832 -11.609 -17.578 1 97.94 338 PRO B C 1
ATOM 5574 O O . PRO B 1 338 ? -2.803 -10.961 -17.781 1 97.94 338 PRO B O 1
ATOM 5577 N N . PRO B 1 339 ? -3.863 -12.633 -16.75 1 98.06 339 PRO B N 1
ATOM 5578 C CA . PRO B 1 339 ? -2.598 -13.164 -16.234 1 98.06 339 PRO B CA 1
ATOM 5579 C C . PRO B 1 339 ? -1.704 -13.727 -17.328 1 98.06 339 PRO B C 1
ATOM 5581 O O . PRO B 1 339 ? -2.197 -14.125 -18.391 1 98.06 339 PRO B O 1
ATOM 5584 N N . THR B 1 340 ? -0.44 -13.688 -17.078 1 96.56 340 THR B N 1
ATOM 5585 C CA . THR B 1 340 ? 0.546 -14.234 -18.016 1 96.56 340 THR B CA 1
ATOM 5586 C C . THR B 1 340 ? 0.265 -15.711 -18.297 1 96.56 340 THR B C 1
ATOM 5588 O O . THR B 1 340 ? 0.341 -16.141 -19.453 1 96.56 340 THR B O 1
ATOM 5591 N N . PHE B 1 341 ? -0.091 -16.406 -17.219 1 95.62 341 PHE B N 1
ATOM 5592 C CA . PHE B 1 341 ? -0.37 -17.828 -17.359 1 95.62 341 PHE B CA 1
ATOM 5593 C C . PHE B 1 341 ? -1.866 -18.109 -17.266 1 95.62 341 PHE B C 1
ATOM 5595 O O . PHE B 1 341 ? -2.508 -17.703 -16.281 1 95.62 341 PHE B O 1
ATOM 5602 N N . SER B 1 342 ? -2.398 -18.781 -18.219 1 92.69 342 SER B N 1
ATOM 5603 C CA . SER B 1 342 ? -3.811 -19.141 -18.188 1 92.69 342 SER B CA 1
ATOM 5604 C C . SER B 1 342 ? -4.039 -20.375 -17.312 1 92.69 342 SER B C 1
ATOM 5606 O O . SER B 1 342 ? -5.168 -20.656 -16.906 1 92.69 342 SER B O 1
ATOM 5608 N N . LYS B 1 343 ? -2.984 -21.078 -17.141 1 92.19 343 LYS B N 1
ATOM 5609 C CA . LYS B 1 343 ? -3.008 -22.25 -16.281 1 92.19 343 LYS B CA 1
ATOM 5610 C C . LYS B 1 343 ? -1.772 -22.312 -15.383 1 92.19 343 LYS B C 1
ATOM 5612 O O . LYS B 1 343 ? -0.744 -21.703 -15.703 1 92.19 343 LYS B O 1
ATOM 5617 N N . ASP B 1 344 ? -1.897 -22.891 -14.289 1 95.62 344 ASP B N 1
ATOM 5618 C CA . ASP B 1 344 ? -0.789 -23.234 -13.406 1 95.62 344 ASP B CA 1
ATOM 5619 C C . ASP B 1 344 ? -0.101 -21.969 -12.875 1 95.62 344 ASP B C 1
ATOM 5621 O O . ASP B 1 344 ? 1.101 -21.984 -12.602 1 95.62 344 ASP B O 1
ATOM 5625 N N . THR B 1 345 ? -0.842 -20.875 -12.789 1 96.12 345 THR B N 1
ATOM 5626 C CA . THR B 1 345 ? -0.333 -19.578 -12.375 1 96.12 345 THR B CA 1
ATOM 5627 C C . THR B 1 345 ? 0.414 -19.688 -11.055 1 96.12 345 THR B C 1
ATOM 5629 O O . THR B 1 345 ? 1.518 -19.156 -10.914 1 96.12 345 THR B O 1
ATOM 5632 N N . TYR B 1 346 ? -0.1 -20.406 -10.18 1 97.19 346 TYR B N 1
ATOM 5633 C CA . TYR B 1 346 ? 0.412 -20.438 -8.812 1 97.19 346 TYR B CA 1
ATOM 5634 C C . TYR B 1 346 ? 1.635 -21.344 -8.711 1 97.19 346 TYR B C 1
ATOM 5636 O O . TYR B 1 346 ? 2.541 -21.078 -7.914 1 97.19 346 TYR B O 1
ATOM 5644 N N . LEU B 1 347 ? 1.699 -22.391 -9.555 1 98.25 347 LEU B N 1
ATOM 5645 C CA . LEU B 1 347 ? 2.904 -23.203 -9.664 1 98.25 347 LEU B CA 1
ATOM 5646 C C . LEU B 1 347 ? 4.066 -22.391 -10.219 1 98.25 347 LEU B C 1
ATOM 5648 O O . LEU B 1 347 ? 5.168 -22.422 -9.664 1 98.25 347 LEU B O 1
ATOM 5652 N N . TYR B 1 348 ? 3.752 -21.656 -11.242 1 98.06 348 TYR B N 1
ATOM 5653 C CA . TYR B 1 348 ? 4.781 -20.781 -11.82 1 98.06 348 TYR B CA 1
ATOM 5654 C C . TYR B 1 348 ? 5.23 -19.734 -10.812 1 98.06 348 TYR B C 1
ATOM 5656 O O . TYR B 1 348 ? 6.426 -19.453 -10.695 1 98.06 348 TYR B O 1
ATOM 5664 N N . GLY B 1 349 ? 4.266 -19.172 -10.094 1 98.44 349 GLY B N 1
ATOM 5665 C CA . GLY B 1 349 ? 4.625 -18.203 -9.062 1 98.44 349 GLY B CA 1
ATOM 5666 C C . GLY B 1 349 ? 5.574 -18.766 -8.023 1 98.44 349 GLY B C 1
ATOM 5667 O O . GLY B 1 349 ? 6.562 -18.125 -7.664 1 98.44 349 GLY B O 1
ATOM 5668 N N . ALA B 1 350 ? 5.27 -19.922 -7.562 1 98.62 350 ALA B N 1
ATOM 5669 C CA . ALA B 1 350 ? 6.129 -20.594 -6.586 1 98.62 350 ALA B CA 1
ATOM 5670 C C . ALA B 1 350 ? 7.516 -20.859 -7.168 1 98.62 350 ALA B C 1
ATOM 5672 O O . ALA B 1 350 ? 8.523 -20.656 -6.488 1 98.62 350 ALA B O 1
ATOM 5673 N N . LEU B 1 351 ? 7.555 -21.281 -8.414 1 98.12 351 LEU B N 1
ATOM 5674 C CA . LEU B 1 351 ? 8.828 -21.562 -9.078 1 98.12 351 LEU B CA 1
ATOM 5675 C C . LEU B 1 351 ? 9.664 -20.297 -9.18 1 98.12 351 LEU B C 1
ATOM 5677 O O . LEU B 1 351 ? 10.844 -20.297 -8.805 1 98.12 351 LEU B O 1
ATOM 5681 N N . TYR B 1 352 ? 9.07 -19.25 -9.641 1 97.44 352 TYR B N 1
ATOM 5682 C CA . TYR B 1 352 ? 9.805 -18.016 -9.859 1 97.44 352 TYR B CA 1
ATOM 5683 C C . TYR B 1 352 ? 10.258 -17.406 -8.539 1 97.44 352 TYR B C 1
ATOM 5685 O O . TYR B 1 352 ? 11.336 -16.797 -8.461 1 97.44 352 TYR B O 1
ATOM 5693 N N . ALA B 1 353 ? 9.445 -17.594 -7.512 1 97.44 353 ALA B N 1
ATOM 5694 C CA . ALA B 1 353 ? 9.883 -17.172 -6.18 1 97.44 353 ALA B CA 1
ATOM 5695 C C . ALA B 1 353 ? 11.109 -17.969 -5.734 1 97.44 353 ALA B C 1
ATOM 5697 O O . ALA B 1 353 ? 12.07 -17.391 -5.211 1 97.44 353 ALA B O 1
ATOM 5698 N N . ALA B 1 354 ? 11.102 -19.234 -5.961 1 97.31 354 ALA B N 1
ATOM 5699 C CA . ALA B 1 354 ? 12.234 -20.094 -5.598 1 97.31 354 ALA B CA 1
ATOM 5700 C C . ALA B 1 354 ? 13.484 -19.703 -6.391 1 97.31 354 ALA B C 1
ATOM 5702 O O . ALA B 1 354 ? 14.594 -19.734 -5.855 1 97.31 354 ALA B O 1
ATOM 5703 N N . ILE B 1 355 ? 13.297 -19.391 -7.621 1 96.31 355 ILE B N 1
ATOM 5704 C CA . ILE B 1 355 ? 14.414 -19 -8.469 1 96.31 355 ILE B CA 1
ATOM 5705 C C . ILE B 1 355 ? 15.008 -17.688 -7.949 1 96.31 355 ILE B C 1
ATOM 5707 O O . ILE B 1 355 ? 16.219 -17.578 -7.77 1 96.31 355 ILE B O 1
ATOM 5711 N N . GLU B 1 356 ? 14.18 -16.781 -7.633 1 94 356 GLU B N 1
ATOM 5712 C CA . GLU B 1 356 ? 14.617 -15.445 -7.215 1 94 356 GLU B CA 1
ATOM 5713 C C . GLU B 1 356 ? 15.25 -15.484 -5.828 1 94 356 GLU B C 1
ATOM 5715 O O . GLU B 1 356 ? 16.266 -14.828 -5.582 1 94 356 GLU B O 1
ATOM 5720 N N . ASP B 1 357 ? 14.703 -16.266 -4.961 1 93.69 357 ASP B N 1
ATOM 5721 C CA . ASP B 1 357 ? 15.07 -16.141 -3.551 1 93.69 357 ASP B CA 1
ATOM 5722 C C . ASP B 1 357 ? 16.062 -17.219 -3.148 1 93.69 357 ASP B C 1
ATOM 5724 O O . ASP B 1 357 ? 16.719 -17.125 -2.104 1 93.69 357 ASP B O 1
ATOM 5728 N N . TYR B 1 358 ? 16.188 -18.234 -3.99 1 94.5 358 TYR B N 1
ATOM 5729 C CA . TYR B 1 358 ? 17.062 -19.328 -3.582 1 94.5 358 TYR B CA 1
ATOM 5730 C C . TYR B 1 358 ? 18.109 -19.609 -4.652 1 94.5 358 TYR B C 1
ATOM 5732 O O . TYR B 1 358 ? 19.312 -19.578 -4.387 1 94.5 358 TYR B O 1
ATOM 5740 N N . TYR B 1 359 ? 17.656 -19.812 -5.906 1 95.69 359 TYR B N 1
ATOM 5741 C CA . TYR B 1 359 ? 18.562 -20.25 -6.977 1 95.69 359 TYR B CA 1
ATOM 5742 C C . TYR B 1 359 ? 19.594 -19.172 -7.289 1 95.69 359 TYR B C 1
ATOM 5744 O O . TYR B 1 359 ? 20.797 -19.422 -7.262 1 95.69 359 TYR B O 1
ATOM 5752 N N . ILE B 1 360 ? 19.156 -17.969 -7.5 1 94.5 360 ILE B N 1
ATOM 5753 C CA . ILE B 1 360 ? 20.047 -16.891 -7.926 1 94.5 360 ILE B CA 1
ATOM 5754 C C . ILE B 1 360 ? 21.031 -16.562 -6.809 1 94.5 360 ILE B C 1
ATOM 5756 O O . ILE B 1 360 ? 22.234 -16.531 -7.027 1 94.5 360 ILE B O 1
ATOM 5760 N N . PRO B 1 361 ? 20.531 -16.422 -5.605 1 93.69 361 PRO B N 1
ATOM 5761 C CA . PRO B 1 361 ? 21.484 -16.172 -4.52 1 93.69 361 PRO B CA 1
ATOM 5762 C C . PRO B 1 361 ? 22.484 -17.312 -4.344 1 93.69 361 PRO B C 1
ATOM 5764 O O . PRO B 1 361 ? 23.672 -17.078 -4.051 1 93.69 361 PRO B O 1
ATOM 5767 N N . LYS B 1 362 ? 22.016 -18.469 -4.465 1 93 362 LYS B N 1
ATOM 5768 C CA . LYS B 1 362 ? 22.906 -19.625 -4.359 1 93 362 LYS B CA 1
ATOM 5769 C C . LYS B 1 362 ? 23.984 -19.594 -5.434 1 93 362 LYS B C 1
ATOM 5771 O O . LYS B 1 362 ? 25.156 -19.859 -5.148 1 93 362 LYS B O 1
ATOM 5776 N N . VAL B 1 363 ? 23.609 -19.25 -6.645 1 94.31 363 VAL B N 1
ATOM 5777 C CA . VAL B 1 363 ? 24.547 -19.172 -7.758 1 94.31 363 VAL B CA 1
ATOM 5778 C C . VAL B 1 363 ? 25.609 -18.109 -7.453 1 94.31 363 VAL B C 1
ATOM 5780 O O . VAL B 1 363 ? 26.797 -18.359 -7.621 1 94.31 363 VAL B O 1
ATOM 5783 N N . ILE B 1 364 ? 25.172 -17 -6.934 1 93.06 364 ILE B N 1
ATOM 5784 C CA . ILE B 1 364 ? 26.078 -15.898 -6.629 1 93.06 364 ILE B CA 1
ATOM 5785 C C . ILE B 1 364 ? 27.062 -16.328 -5.539 1 93.06 364 ILE B C 1
ATOM 5787 O O . ILE B 1 364 ? 28.266 -16.047 -5.637 1 93.06 364 ILE B O 1
ATOM 5791 N N . SER B 1 365 ? 26.562 -17 -4.551 1 92.75 365 SER B N 1
ATOM 5792 C CA . SER B 1 365 ? 27.391 -17.422 -3.428 1 92.75 365 SER B CA 1
ATOM 5793 C C . SER B 1 365 ? 28.422 -18.453 -3.859 1 92.75 365 SER B C 1
ATOM 5795 O O . SER B 1 365 ? 29.516 -18.516 -3.295 1 92.75 365 SER B O 1
ATOM 5797 N N . LYS B 1 366 ? 28.062 -19.234 -4.816 1 90 366 LYS B N 1
ATOM 5798 C CA . LYS B 1 366 ? 28.953 -20.297 -5.27 1 90 366 LYS B CA 1
ATOM 5799 C C . LYS B 1 366 ? 30.047 -19.766 -6.188 1 90 366 LYS B C 1
ATOM 5801 O O . LYS B 1 366 ? 31.156 -20.281 -6.203 1 90 366 LYS B O 1
ATOM 5806 N N . ILE B 1 367 ? 29.734 -18.828 -7.031 1 87.25 367 ILE B N 1
ATOM 5807 C CA . ILE B 1 367 ? 30.688 -18.281 -7.988 1 87.25 367 ILE B CA 1
ATOM 5808 C C . ILE B 1 367 ? 31.625 -17.312 -7.273 1 87.25 367 ILE B C 1
ATOM 5810 O O . ILE B 1 367 ? 32.781 -17.172 -7.664 1 87.25 367 ILE B O 1
ATOM 5814 N N . LYS B 1 368 ? 31.328 -16.672 -6.227 1 66.5 368 LYS B N 1
ATOM 5815 C CA . LYS B 1 368 ? 32.25 -15.844 -5.457 1 66.5 368 LYS B CA 1
ATOM 5816 C C . LYS B 1 368 ? 33.312 -16.703 -4.754 1 66.5 368 LYS B C 1
ATOM 5818 O O . LYS B 1 368 ? 32.969 -17.734 -4.164 1 66.5 368 LYS B O 1
#

InterPro domains:
  IPR000600 ROK family [PF00480] (81-354)
  IPR000600 ROK family [PTHR18964] (2-354)
  IPR036388 Winged helix-like DNA-binding domain superfamily [G3DSA:1.10.10.10] (2-72)
  IPR036390 Winged helix DNA-binding domain superfamily [SSF46785] (1-59)
  IPR043129 ATPase, nucleotide binding domain [SSF53067] (79-184)
  IPR043129 ATPase, nucleotide binding domain [SSF53067] (194-359)
  IPR049874 ROK, conserved site [PS01125] (200-227)

Secondary structure (DSSP, 8-state):
----HHHHHHHHHHHHSEEEHHHHHHHHT--HHHHHHHHHHHHHTTSEEEE------SSS-------EEEE-GGG-EEEEEEE-SSEEEEEEEETTS-EEE---EEPPSSHHHHHHHHHHHHHHSTTGGG--EEEEEESSEEETTTTEEEEETTTTEEEEE---TTSEEEEEEHHHHHHHHHHHH-HHHHT-SEEEEEEESSSEEEEEEETTEEE--TTS-TT-GGGSBSBTT--PBPTTS-BSBHHHHH-HHHHH-TT-TTHHHHHHSTTGGG-HHHHHHHHHHHHHHHHHHHHH--SEEEEEETTTT--HHHHHHHHHHHHHHS-HHHHHH-EEE--S-SS-HHHHHHHHHHIIIIIHHHHHHHH-/----HHHHHHHHHHHHSEEEHHHHHHHHT--HHHHHHHHHHHHHTTSEEEE------SSS-------EEEE-GGG-EEEEEEE-SSEEEEEEEETTS-EEE---EEPPSSHHHHHHHHHHHHHHSTTGGG--EEEEEESSEEETTTTEEEEETTTTEEEEE---TTSEEEEEEHHHHHHHHHHHH-HHHHT-SEEEEEEESSSEEEEEEETTEEE--TTS-TT-GGGSBSBTT--PBPTTS-BSBHHHHH-HHHHH-TT-TTHHHHHHSTTGGG-HHHHHHHHHHHHHHHHHHHHH--SEEEEEETTTT--HHHHHHHHHHHHHHS-HHHHHH-EEE--S-SS-HHHHHHHHHHIIIIIHHHHHHHH-

Nearest PDB structures (foldseek):
  3bp8-assembly2_A  TM=7.468E-01  e=1.911E-21  unclassified
  4ija-assembly1_A  TM=7.231E-01  e=7.822E-22  Staphylococcus aureus subsp. aureus N315
  6jdb-assembly1_A-2  TM=7.734E-01  e=7.295E-17  Haemophilus influenzae 86-028NP
  2gup-assembly1_A-2  TM=7.843E-01  e=1.240E-14  Streptococcus pneumoniae TIGR4
  6q26-assembly2_D  TM=7.228E-01  e=2.456E-11  Staphylococcus aureus

Sequence (736 aa):
MKENNYSLILRTIHHYGTIERVKLVELTALSPSTVTRCVNELINENYVVEIGTLKQGKEKKVGRRAISLKINPKSFRVLLVDVGAYVTNYAFGYADGTIEKLESSATPDDFYEIIAEAESLIHSYKGTKDVEVVAFSIPGMVDVENDTILFVPTHGWKNIKIEITGKVVYADNEANLAMIAEAFKREEVRKSKCSVFVTVREGFGTGLWINGEIFRGPSFTAGEFGHTTIDLEGAEHCKCGKDGCIDPYISVSKNFGEYSRNLQKFFTSEDWKNSPKVLKYIDLLSKALANVVNSLNPEYLIVGGELAGLSQEFYKFLEDKVKSYSLEHASKILKILPPTFSKDTYLYGALYAAIEDYYIPKVISKIKMKENNYSLILRTIHHYGTIERVKLVELTALSPSTVTRCVNELINENYVVEIGTLKQGKEKKVGRRAISLKINPKSFRVLLVDVGAYVTNYAFGYADGTIEKLESSATPDDFYEIIAEAESLIHSYKGTKDVEVVAFSIPGMVDVENDTILFVPTHGWKNIKIEITGKVVYADNEANLAMIAEAFKREEVRKSKCSVFVTVREGFGTGLWINGEIFRGPSFTAGEFGHTTIDLEGAEHCKCGKDGCIDPYISVSKNFGEYSRNLQKFFTSEDWKNSPKVLKYIDLLSKALANVVNSLNPEYLIVGGELAGLSQEFYKFLEDKVKSYSLEHASKILKILPPTFSKDTYLYGALYAAIEDYYIPKVISKIK

Organism: Fervidobacterium islandicum (NCBI:txid2423)

Foldseek 3Di:
DPPDPLLLLLLVQLQVQKAFLVVSCVVSVDDSVSSVVSVVLCVVVPQKDWDDPPPPDPDDCPDPPTTIMHGRFLLAKEWEWEADLFKIWIWIGTLSLDIGTDDIDTHDLDVVVVLVVSQVCLVPDPVSVGHAEYEYAAQAFADQVQCWGDADLSNGDHTHGDDHPRHHYGYAYLQQLLLLLCLSHPVCSQQWQWEWEWAQAQFTFIWIDHRRDTDQDPRRPPGVQQADAPDPPAPDADSVGDGRGLTNLLGPCNLPNPPCPPVVVCQVPPCVVVDPSSVVNLLSVLLSVQVVLQVTLTLEYEYAHPCAPGDPVVQVVSLVSNLVNHDVVSSVRYHYHYRPDSPPSSSSSRNSCCSSPPVSVVSVVVSD/DPPDPLLLLLLVQLQVQKAFLVVSCVVSVDDSVSSVVSVVLCVVVQQKDWDDPPPPDPDDCPDPGTTMMHGRFLLAKEWEWEADLFKIWIWIGTLSLDIGTDDIDTHDLDVVVVLVVSQVCCVPDPVSVHHAEYEYAAQAFADQVQQWGCADLSSGDHTHGDDHPNHHYGYAYLQQLLLLLCLSHPVCSQQWQWEWEWAQAQFTFIWIDHRRDTDQDPRRPPGVQQADAPDPPAPDADSVGDGRGLTNLLGPCNLPNDPCLPVVVCQVPPCVVVDPSSVVNLLSVLLSVQVVLQVTLTLEYEYAHSCAPGDPVVQVVSLVSNLVNHDVVSSVRYHYHYRPDSPPSSSSSRNSCCSSPPVSVVSVVVSD

Solvent-accessible surface area (backbone atoms only — not comparable to full-atom values): 37816 Å² total; per-residue (Å²): 119,84,76,55,67,65,55,54,51,51,51,52,31,54,66,57,49,58,36,37,62,69,55,50,26,64,74,66,70,45,52,65,68,56,48,51,52,51,49,50,52,35,36,75,70,46,44,30,40,79,51,65,83,77,72,72,68,83,69,79,84,71,65,87,72,76,55,24,35,27,51,29,43,84,63,34,35,29,42,30,36,29,48,43,89,58,45,25,41,34,28,41,28,33,56,51,71,50,71,47,77,51,80,63,43,73,42,66,85,47,68,67,55,55,50,51,49,52,52,48,51,47,70,63,42,85,80,32,89,53,49,49,35,39,25,34,20,34,72,36,34,28,40,55,91,70,28,22,37,52,35,24,63,91,70,63,49,59,68,42,73,64,79,52,91,96,42,47,69,45,38,38,26,32,28,43,24,34,29,48,33,43,35,64,73,30,66,71,53,33,69,27,55,23,29,34,22,34,30,37,39,75,34,39,38,33,10,37,32,47,73,61,36,80,44,41,42,80,60,32,38,23,23,35,48,20,62,17,51,30,22,77,83,39,79,53,67,30,84,87,74,45,55,10,28,38,16,60,75,55,10,44,37,78,75,65,40,85,76,43,87,46,54,52,63,61,64,64,42,94,54,27,90,72,33,67,69,52,48,52,48,50,51,54,49,21,49,56,51,14,32,51,37,20,35,46,14,31,44,36,40,29,44,22,55,66,55,27,74,59,55,69,64,55,37,53,52,48,36,54,51,19,36,72,59,28,53,69,61,40,37,72,60,46,41,53,38,71,40,90,46,58,62,64,40,37,46,49,4,29,44,50,48,44,40,64,72,44,50,48,54,49,51,54,61,66,75,100,118,82,75,55,67,63,56,53,50,50,51,51,30,54,66,58,50,57,37,37,62,71,55,49,27,64,74,68,69,45,52,64,68,57,46,48,52,52,49,50,50,34,37,74,71,46,45,30,40,79,49,64,84,76,76,73,70,84,69,79,84,71,66,87,72,78,54,24,36,28,50,27,42,84,63,34,35,28,40,29,36,29,46,45,88,58,44,26,43,33,28,40,28,31,57,51,72,50,74,48,78,52,78,66,44,72,41,66,85,48,70,64,55,55,50,51,49,52,53,49,52,48,70,65,43,87,78,33,91,53,51,50,35,40,25,33,17,34,73,36,34,29,40,55,92,69,27,23,36,51,36,24,63,91,68,62,47,59,67,43,73,62,78,54,92,95,41,48,70,45,37,37,25,31,29,44,23,35,29,48,34,42,33,64,72,30,66,71,56,33,68,28,55,22,28,34,23,34,30,36,39,75,36,40,38,33,8,39,32,47,74,62,37,80,45,41,41,79,62,33,38,22,24,35,50,20,61,17,51,30,21,78,82,39,79,52,69,31,83,88,75,47,54,10,27,38,17,62,76,56,11,42,38,78,75,66,38,80,82,40,88,48,51,53,63,59,64,65,42,95,54,28,90,73,33,66,68,52,51,51,49,49,51,54,48,21,50,57,50,14,29,52,37,20,37,47,15,31,44,36,40,29,44,22,56,67,56,28,74,59,55,69,65,55,36,52,53,48,35,55,53,19,38,74,58,29,53,68,63,40,36,72,60,46,41,50,39,71,42,89,46,57,61,64,40,36,44,49,4,30,43,49,48,45,40,63,71,42,50,47,53,48,51,54,61,64,73,96

pLDDT: mean 91.14, std 12.36, range [36.5, 98.94]